Protein AF-A0A2U1RFD8-F1 (afdb_monomer_lite)

Foldseek 3Di:
DDDDDDDDDDDDDDDDDDDDDDDDDDDDDDDDDDDDDDDDDDDDDDDDDDDDDDDDDDDDDDDDDDDDDDDPPPPDPDPQDKDFDDDFDDVVVFWDDQQPPFDDADPLQWGADPNWIWHAAPPGIIFTWDQDPPLRFIFGDDPPDPDTTFTWDADPVVSGIDGDGIFGFADLVLLCVLPVPDDPVQSVLLRLVCRGNVSSNVLSVLLSVQLVLLDPVNQDDDDDPDPVVSVVSVVVSVVLSVQLNQLSSQHDDPVQFDDDPNHTQAGEDEDELSSDPQPSCQPAASARHAAYEYEYQDDHDLVSVCRNDVNHQYYAYDDDQQQPDQPQDQDPVRDGDGDRPRRAHECEPVNQVVQLCNCNHAYYARERHEYALDHANLSVQNHAEDHHEQYDHHQAPLRRDVNHDAQGNHAYDHHDQQCNNQDHHACLNPQNHAYDHHANNQHQDDHHNFQPLPEAHNHQEAAHHNYQPLADRACNRDQNHQEYHCANNQHQADHHNAACVVNPHAAHHAQYAHQADDPRHQDEPRYHHHNYNHDDPVRVVNQVVRCVVHVDRD

Radius of gyration: 33.72 Å; chains: 1; bounding box: 86×101×94 Å

pLDDT: mean 77.91, std 22.85, range [23.39, 98.69]

Secondary structure (DSSP, 8-state):
-----PPPP------------------------------------------------------------PPP---------PEEPP--S-GGGGEE--TTTSPPP-TTSEEEETTEEEEE-GGG-EEEEEE-TTT--EEE--TT-SS---EEEE-TTT--EEE--EEPBP-HHHHHHH-TT--HHHHHHHHHH--BHHHHHHHHHHHHHHHGGGSGGGPPPP--S-TTHHHHHHHHHHHHHHHHHHHHTT---GGGEEEETTEEEEEEEEEEGGG--TTT-TT---TTEEEEEEES-----HHHHHHH-TT--EEEE-----EEEEEEEE-TT--EEEEEEE---B--HHHHHHHHT-TT--EEE-TT-B--S----TT-TT--EEE--S-BS-S-SGGGGTTS-SS----EEE-TT-TT--SPPP-TT-TT--EEE-TTS---SPPTTTT-TTS----SEEE--SS--SSPPP-TT-TT--EEE-TTS--SSPPTT--SSSSSSEEE-TTS------TTPPP-TTEE-TT-----HHHHHHHHHHHHHHSS--

Structure (mmCIF, N/CA/C/O backbone):
data_AF-A0A2U1RFD8-F1
#
_entry.id   AF-A0A2U1RFD8-F1
#
loop_
_atom_site.group_PDB
_atom_site.id
_atom_site.type_symbol
_atom_site.label_atom_id
_atom_site.label_alt_id
_atom_site.label_comp_id
_atom_site.label_asym_id
_atom_site.label_entity_id
_atom_site.label_seq_id
_atom_site.pdbx_PDB_ins_code
_atom_site.Cartn_x
_atom_site.Cartn_y
_atom_site.Cartn_z
_atom_site.occupancy
_atom_site.B_iso_or_equiv
_atom_site.auth_seq_id
_atom_site.auth_comp_id
_atom_site.auth_asym_id
_atom_site.auth_atom_id
_atom_site.pdbx_PDB_model_num
ATOM 1 N N . MET A 1 1 ? 19.674 -46.406 9.690 1.00 34.09 1 MET A N 1
ATOM 2 C CA . MET A 1 1 ? 19.181 -47.789 9.852 1.00 34.09 1 MET A CA 1
ATOM 3 C C . MET A 1 1 ? 17.771 -47.757 10.425 1.00 34.09 1 MET A C 1
ATOM 5 O O . MET A 1 1 ? 17.594 -47.101 11.438 1.00 34.09 1 MET A O 1
ATOM 9 N N . ASN A 1 2 ? 16.863 -48.488 9.765 1.00 36.38 2 ASN A N 1
ATOM 10 C CA . ASN A 1 2 ? 15.566 -49.044 10.196 1.00 36.38 2 ASN A CA 1
ATOM 11 C C . ASN A 1 2 ? 14.467 -48.114 10.740 1.00 36.38 2 ASN A C 1
ATOM 13 O O . ASN A 1 2 ? 14.717 -47.275 11.586 1.00 36.38 2 ASN A O 1
ATOM 17 N N . ASN A 1 3 ? 13.181 -48.329 10.468 1.00 32.09 3 ASN A N 1
ATOM 18 C CA . ASN A 1 3 ? 12.421 -48.888 9.344 1.00 32.09 3 ASN A CA 1
ATOM 19 C C . ASN A 1 3 ? 10.947 -48.552 9.685 1.00 32.09 3 ASN A C 1
ATOM 21 O O . ASN A 1 3 ? 10.564 -48.603 10.852 1.00 32.09 3 ASN A O 1
ATOM 25 N N . MET A 1 4 ? 10.158 -48.198 8.671 1.00 32.62 4 MET A N 1
ATOM 26 C CA . MET A 1 4 ? 8.693 -47.981 8.661 1.00 32.62 4 MET A CA 1
ATOM 27 C C . MET A 1 4 ? 7.882 -49.228 9.148 1.00 32.62 4 MET A C 1
ATOM 29 O O . MET A 1 4 ? 8.540 -50.232 9.426 1.00 32.62 4 MET A O 1
ATOM 33 N N . PRO A 1 5 ? 6.512 -49.296 9.166 1.00 43.62 5 PRO A N 1
ATOM 34 C CA . PRO A 1 5 ? 5.503 -48.397 8.554 1.00 43.62 5 PRO A CA 1
ATOM 35 C C . PRO A 1 5 ? 4.173 -48.146 9.314 1.00 43.62 5 PRO A C 1
ATOM 37 O O . PRO A 1 5 ? 3.736 -48.910 10.170 1.00 43.62 5 PRO A O 1
ATOM 40 N N . VAL A 1 6 ? 3.454 -47.106 8.871 1.00 37.72 6 VAL A N 1
ATOM 41 C CA . VAL A 1 6 ? 2.021 -46.873 9.136 1.00 37.72 6 VAL A CA 1
ATOM 42 C C . VAL A 1 6 ? 1.210 -47.234 7.879 1.00 37.72 6 VAL A C 1
ATOM 44 O O . VAL A 1 6 ? 1.602 -46.901 6.762 1.00 37.72 6 VAL A O 1
ATOM 47 N N . LYS A 1 7 ? 0.102 -47.958 8.085 1.00 33.38 7 LYS A N 1
ATOM 48 C CA . LYS A 1 7 ? -0.865 -48.465 7.087 1.00 33.38 7 LYS A CA 1
ATOM 49 C C . LYS A 1 7 ? -1.679 -47.349 6.388 1.00 33.38 7 LYS A C 1
ATOM 51 O O . LYS A 1 7 ? -1.914 -46.314 7.007 1.00 33.38 7 LYS A O 1
ATOM 56 N N . PRO A 1 8 ? -2.197 -47.588 5.162 1.00 37.06 8 PRO A N 1
ATOM 57 C CA . PRO A 1 8 ? -3.012 -46.636 4.398 1.00 37.06 8 PRO A CA 1
ATOM 58 C C . PRO A 1 8 ? -4.529 -46.856 4.592 1.00 37.06 8 PRO A C 1
ATOM 60 O O . PRO A 1 8 ? -4.930 -47.954 4.989 1.00 37.06 8 PRO A O 1
ATOM 63 N N . PRO A 1 9 ? -5.391 -45.889 4.219 1.00 38.62 9 PRO A N 1
ATOM 64 C CA . PRO A 1 9 ? -6.798 -46.158 3.960 1.00 38.62 9 PRO A CA 1
ATOM 65 C C . PRO A 1 9 ? -7.101 -46.329 2.457 1.00 38.62 9 PRO A C 1
ATOM 67 O O . PRO A 1 9 ? -6.714 -45.531 1.606 1.00 38.62 9 PRO A O 1
ATOM 70 N N . THR A 1 10 ? -7.831 -47.411 2.188 1.00 35.91 10 THR A N 1
ATOM 71 C CA . THR A 1 10 ? -8.805 -47.671 1.106 1.00 35.91 10 THR A CA 1
ATOM 72 C C . THR A 1 10 ? -9.584 -46.411 0.694 1.00 35.91 10 THR A C 1
ATOM 74 O O . THR A 1 10 ? -9.974 -45.642 1.562 1.00 35.91 10 THR A O 1
ATOM 77 N N . GLY A 1 11 ? -9.858 -46.095 -0.573 1.00 29.30 11 GLY A N 1
ATOM 78 C CA . GLY A 1 11 ? -10.377 -46.941 -1.649 1.00 29.30 11 GLY A CA 1
ATOM 79 C C . GLY A 1 11 ? -11.821 -46.503 -1.943 1.00 29.30 11 GLY A C 1
ATOM 80 O O . GLY A 1 11 ? -12.714 -46.799 -1.158 1.00 29.30 11 GLY A O 1
ATOM 81 N N . GLY A 1 12 ? -12.040 -45.777 -3.043 1.00 27.02 12 GLY A N 1
ATOM 82 C CA . GLY A 1 12 ? -13.360 -45.308 -3.474 1.00 27.02 12 GLY A CA 1
ATOM 83 C C . GLY A 1 12 ? -13.302 -44.715 -4.879 1.00 27.02 12 GLY A C 1
ATOM 84 O O . GLY A 1 12 ? -13.056 -43.528 -5.052 1.00 27.02 12 GLY A O 1
ATOM 85 N N . SER A 1 13 ? -13.473 -45.572 -5.880 1.00 29.84 13 SER A N 1
ATOM 86 C CA . SER A 1 13 ? -13.484 -45.260 -7.307 1.00 29.84 13 SER A CA 1
ATOM 87 C C . SER A 1 13 ? -14.909 -45.336 -7.858 1.00 29.84 13 SER A C 1
ATOM 89 O O . SER A 1 13 ? -15.615 -46.307 -7.616 1.00 29.84 13 SER A O 1
ATOM 91 N N . THR A 1 14 ? -15.307 -44.348 -8.660 1.00 31.38 14 THR A N 1
ATOM 92 C CA . THR A 1 14 ? -16.290 -44.493 -9.751 1.00 31.38 14 THR A CA 1
ATOM 93 C C . THR A 1 14 ? -15.993 -43.438 -10.829 1.00 31.38 14 THR A C 1
ATOM 95 O O . THR A 1 14 ? -15.856 -42.264 -10.490 1.00 31.38 14 THR A O 1
ATOM 98 N N . PRO A 1 15 ? -15.857 -43.824 -12.114 1.00 33.81 15 PRO A N 1
ATOM 99 C CA . PRO A 1 15 ? -15.645 -42.905 -13.227 1.00 33.81 15 PRO A CA 1
ATOM 100 C C . PRO A 1 15 ? -16.886 -42.805 -14.124 1.00 33.81 15 PRO A C 1
ATOM 102 O O . PRO A 1 15 ? -17.490 -43.815 -14.475 1.00 33.81 15 PRO A O 1
ATOM 105 N N . VAL A 1 16 ? -17.218 -41.598 -14.572 1.00 28.89 16 VAL A N 1
ATOM 106 C CA . VAL A 1 16 ? -18.108 -41.330 -15.715 1.00 28.89 16 VAL A CA 1
ATOM 107 C C . VAL A 1 16 ? -17.658 -39.980 -16.292 1.00 28.89 16 VAL A C 1
ATOM 109 O O . VAL A 1 16 ? -17.347 -39.090 -15.510 1.00 28.89 16 VAL A O 1
ATOM 112 N N . LYS A 1 17 ? -17.613 -39.658 -17.584 1.00 26.44 17 LYS A N 1
ATOM 113 C CA . LYS A 1 17 ? -17.501 -40.330 -18.892 1.00 26.44 17 LYS A CA 1
ATOM 114 C C . LYS A 1 17 ? -17.525 -39.132 -19.857 1.00 26.44 17 LYS A C 1
ATOM 116 O O . LYS A 1 17 ? -18.403 -38.283 -19.745 1.00 26.44 17 LYS A O 1
ATOM 121 N N . VAL A 1 18 ? -16.511 -39.004 -20.703 1.00 28.02 18 VAL A N 1
ATOM 122 C CA . VAL A 1 18 ? -16.388 -37.928 -21.696 1.00 28.02 18 VAL A CA 1
ATOM 123 C C . VAL A 1 18 ? -17.274 -38.281 -22.884 1.00 28.02 18 VAL A C 1
ATOM 125 O O . VAL A 1 18 ? -17.149 -39.396 -23.381 1.00 28.02 18 VAL A O 1
ATOM 128 N N . ASP A 1 19 ? -18.091 -37.343 -23.361 1.00 25.30 19 ASP A N 1
ATOM 129 C CA . ASP A 1 19 ? -18.695 -37.419 -24.693 1.00 25.30 19 ASP A CA 1
ATOM 130 C C . ASP A 1 19 ? -18.274 -36.203 -25.526 1.00 25.30 19 ASP A C 1
ATOM 132 O O . ASP A 1 19 ? -18.330 -35.051 -25.092 1.00 25.30 19 ASP A O 1
ATOM 136 N N . ALA A 1 20 ? -17.792 -36.515 -26.725 1.00 26.05 20 ALA A N 1
ATOM 137 C CA . ALA A 1 20 ? -17.378 -35.604 -27.776 1.00 26.05 20 ALA A CA 1
ATOM 138 C C . ALA A 1 20 ? -18.435 -35.574 -28.893 1.00 26.05 20 ALA A C 1
ATOM 140 O O . ALA A 1 20 ? -19.235 -36.500 -29.020 1.00 26.05 20 ALA A O 1
ATOM 141 N N . SER A 1 21 ? -18.312 -34.570 -29.773 1.00 27.41 21 SER A N 1
ATOM 142 C CA . SER A 1 21 ? -19.060 -34.341 -31.027 1.00 27.41 21 SER A CA 1
ATOM 143 C C . SER A 1 21 ? -20.473 -33.759 -30.827 1.00 27.41 21 SER A C 1
ATOM 145 O O . SER A 1 21 ? -21.242 -34.225 -30.004 1.00 27.41 21 SER A O 1
ATOM 147 N N . THR A 1 22 ? -20.894 -32.687 -31.497 1.00 28.11 22 THR A N 1
ATOM 148 C CA . THR A 1 22 ? -20.856 -32.437 -32.946 1.00 28.11 22 THR A CA 1
ATOM 149 C C . THR A 1 22 ? -21.140 -30.950 -33.244 1.00 28.11 22 THR A C 1
ATOM 151 O O . THR A 1 22 ? -21.953 -30.321 -32.573 1.00 28.11 22 THR A O 1
ATOM 154 N N . SER A 1 23 ? -20.502 -30.383 -34.276 1.00 27.88 23 SER A N 1
ATOM 155 C CA . SER A 1 23 ? -21.023 -29.205 -35.001 1.00 27.88 23 SER A CA 1
ATOM 156 C C . SER A 1 23 ? -22.241 -29.603 -35.849 1.00 27.88 23 SER A C 1
ATOM 158 O O . SER A 1 23 ? -22.340 -30.776 -36.219 1.00 27.88 23 SER A O 1
ATOM 160 N N . PRO A 1 24 ? -23.116 -28.653 -36.241 1.00 37.69 24 PRO A N 1
ATOM 161 C CA . PRO A 1 24 ? -23.070 -28.234 -37.648 1.00 37.69 24 PRO A CA 1
ATOM 162 C C . PRO A 1 24 ? -23.517 -26.781 -37.966 1.00 37.69 24 PRO A C 1
ATOM 164 O O . PRO A 1 24 ? -24.311 -26.158 -37.271 1.00 37.69 24 PRO A O 1
ATOM 167 N N . THR A 1 25 ? -23.038 -26.328 -39.133 1.00 28.83 25 THR A N 1
ATOM 168 C CA . THR A 1 25 ? -23.707 -25.490 -40.162 1.00 28.83 25 THR A CA 1
ATOM 169 C C . THR A 1 25 ? -24.024 -23.995 -39.955 1.00 28.83 25 THR A C 1
ATOM 171 O O . THR A 1 25 ? -24.978 -23.588 -39.304 1.00 28.83 25 THR A O 1
ATOM 174 N N . ARG A 1 26 ? -23.252 -23.216 -40.729 1.00 26.97 26 ARG A N 1
ATOM 175 C CA . ARG A 1 26 ? -23.521 -21.967 -41.475 1.00 26.97 26 ARG A CA 1
ATOM 176 C C . ARG A 1 26 ? -24.929 -21.871 -42.109 1.00 26.97 26 ARG A C 1
ATOM 178 O O . ARG A 1 26 ? -25.471 -22.892 -42.526 1.00 26.97 26 ARG A O 1
ATOM 185 N N . PRO A 1 27 ? -25.411 -20.641 -42.373 1.00 31.31 27 PRO A N 1
ATOM 186 C CA . PRO A 1 27 ? -25.766 -20.277 -43.750 1.00 31.31 27 PRO A CA 1
ATOM 187 C C . PRO A 1 27 ? -25.121 -18.960 -44.218 1.00 31.31 27 PRO A C 1
ATOM 189 O O . PRO A 1 27 ? -24.617 -18.156 -43.436 1.00 31.31 27 PRO A O 1
ATOM 192 N N . ALA A 1 28 ? -25.060 -18.825 -45.540 1.00 28.58 28 ALA A N 1
ATOM 193 C CA . ALA A 1 28 ? -24.420 -17.765 -46.301 1.00 28.58 28 ALA A CA 1
ATOM 194 C C . ALA A 1 28 ? -25.429 -16.701 -46.785 1.00 28.58 28 ALA A C 1
ATOM 196 O O . ALA A 1 28 ? -26.605 -17.003 -46.937 1.00 28.58 28 ALA A O 1
ATOM 197 N N . GLU A 1 29 ? -24.888 -15.509 -47.069 1.00 28.91 29 GLU A N 1
ATOM 198 C CA . GLU A 1 29 ? -25.257 -14.546 -48.129 1.00 28.91 29 GLU A CA 1
ATOM 199 C C . GLU A 1 29 ? -26.674 -13.950 -48.208 1.00 28.91 29 GLU A C 1
ATOM 201 O O . GLU A 1 29 ? -27.616 -14.628 -48.589 1.00 28.91 29 GLU A O 1
ATOM 206 N N . VAL A 1 30 ? -26.754 -12.615 -48.065 1.00 29.47 30 VAL A N 1
ATOM 207 C CA . VAL A 1 30 ? -27.381 -11.699 -49.048 1.00 29.47 30 VAL A CA 1
ATOM 208 C C . VAL A 1 30 ? -26.604 -10.371 -49.031 1.00 29.47 30 VAL A C 1
ATOM 210 O O . VAL A 1 30 ? -26.301 -9.844 -47.961 1.00 29.47 30 VAL A O 1
ATOM 213 N N . GLY A 1 31 ? -26.242 -9.849 -50.208 1.00 26.64 31 GLY A N 1
ATOM 214 C CA . GLY A 1 31 ? -25.469 -8.617 -50.380 1.00 26.64 31 GLY A CA 1
ATOM 215 C C . GLY A 1 31 ? -26.271 -7.381 -50.816 1.00 26.64 31 GLY A C 1
ATOM 216 O O . GLY A 1 31 ? -27.280 -7.508 -51.501 1.00 26.64 31 GLY A O 1
ATOM 217 N N . THR A 1 32 ? -25.672 -6.209 -50.530 1.00 28.34 32 THR A N 1
ATOM 218 C CA . THR A 1 32 ? -25.690 -4.907 -51.267 1.00 28.34 32 THR A CA 1
ATOM 219 C C . THR A 1 32 ? -27.012 -4.124 -51.448 1.00 28.34 32 THR A C 1
ATOM 221 O O . THR A 1 32 ? -28.070 -4.739 -51.425 1.00 28.34 32 THR A O 1
ATOM 224 N N . PRO A 1 33 ? -26.999 -2.793 -51.753 1.00 40.53 33 PRO A N 1
ATOM 225 C CA . PRO A 1 33 ? -25.905 -1.795 -51.786 1.00 40.53 33 PRO A CA 1
ATOM 226 C C . PRO A 1 33 ? -26.215 -0.427 -51.094 1.00 40.53 33 PRO A C 1
ATOM 228 O O . PRO A 1 33 ? -27.305 -0.171 -50.596 1.00 40.53 33 PRO A O 1
ATOM 231 N N . LEU A 1 34 ? -25.200 0.451 -51.123 1.00 31.66 34 LEU A N 1
ATOM 232 C CA . LEU A 1 34 ? -25.168 1.906 -50.852 1.00 31.66 34 LEU A CA 1
ATOM 233 C C . LEU A 1 34 ? -26.249 2.739 -51.590 1.00 31.66 34 LEU A C 1
ATOM 235 O O . LEU A 1 34 ? -26.800 2.296 -52.596 1.00 31.66 34 LEU A O 1
ATOM 239 N N . PRO A 1 35 ? -26.451 4.004 -51.173 1.00 34.41 35 PRO A N 1
ATOM 240 C CA . PRO A 1 35 ? -25.859 5.148 -51.896 1.00 34.41 35 PRO A CA 1
ATOM 241 C C . PRO A 1 35 ? -25.077 6.053 -50.913 1.00 34.41 35 PRO A C 1
ATOM 243 O O . PRO A 1 35 ? -25.370 6.070 -49.727 1.00 34.41 35 PRO A O 1
ATOM 246 N N . GLY A 1 36 ? -24.017 6.785 -51.257 1.00 27.62 36 GLY A N 1
ATOM 247 C CA . GLY A 1 36 ? -23.768 7.585 -52.456 1.00 27.62 36 GLY A CA 1
ATOM 248 C C . GLY A 1 36 ? -23.581 9.060 -52.016 1.00 27.62 36 GLY A C 1
ATOM 249 O O . GLY A 1 36 ? -24.416 9.536 -51.255 1.00 27.62 36 GLY A O 1
ATOM 250 N N . PRO A 1 37 ? -22.501 9.773 -52.404 1.00 51.19 37 PRO A N 1
ATOM 251 C CA . PRO A 1 37 ? -21.976 10.947 -51.689 1.00 51.19 37 PRO A CA 1
ATOM 252 C C . PRO A 1 37 ? -22.284 12.301 -52.360 1.00 51.19 37 PRO A C 1
ATOM 254 O O . PRO A 1 37 ? -22.566 12.367 -53.553 1.00 51.19 37 PRO A O 1
ATOM 257 N N . SER A 1 38 ? -22.103 13.400 -51.621 1.00 30.81 38 SER A N 1
ATOM 258 C CA . SER A 1 38 ? -22.003 14.775 -52.150 1.00 30.81 38 SER A CA 1
ATOM 259 C C . SER A 1 38 ? -21.522 15.703 -51.025 1.00 30.81 38 SER A C 1
ATOM 261 O O . SER A 1 38 ? -22.053 15.620 -49.929 1.00 30.81 38 SER A O 1
ATOM 263 N N . GLY A 1 39 ? -20.547 16.600 -51.160 1.00 28.27 39 GLY A N 1
ATOM 264 C CA . GLY A 1 39 ? -19.721 17.010 -52.285 1.00 28.27 39 GLY A CA 1
ATOM 265 C C . GLY A 1 39 ? -18.664 18.012 -51.788 1.00 28.27 39 GLY A C 1
ATOM 266 O O . GLY A 1 39 ? -18.869 18.722 -50.808 1.00 28.27 39 GLY A O 1
ATOM 267 N N . ARG A 1 40 ? -17.519 18.020 -52.475 1.00 27.50 40 ARG A N 1
ATOM 268 C CA . ARG A 1 40 ? -16.406 18.979 -52.368 1.00 27.50 40 ARG A CA 1
ATOM 269 C C . ARG A 1 40 ? -16.838 20.436 -52.600 1.00 27.50 40 ARG A C 1
ATOM 271 O O . ARG A 1 40 ?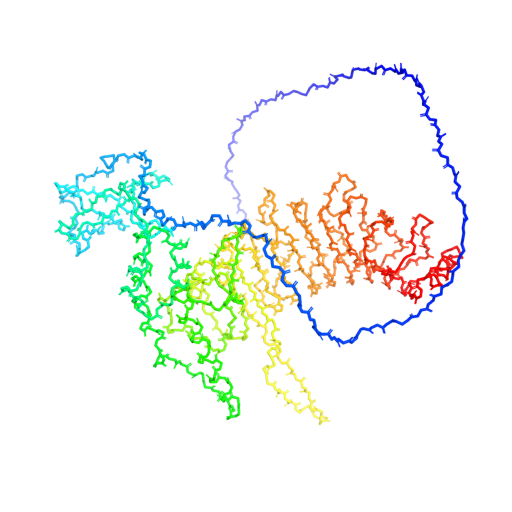 -17.669 20.670 -53.476 1.00 27.50 40 ARG A O 1
ATOM 278 N N . ARG A 1 41 ? -16.119 21.383 -51.978 1.00 27.72 41 ARG A N 1
ATOM 279 C CA . ARG A 1 41 ? -15.282 22.444 -52.611 1.00 27.72 41 ARG A CA 1
ATOM 280 C C . ARG A 1 41 ? -14.652 23.293 -51.483 1.00 27.72 41 ARG A C 1
ATOM 282 O O . ARG A 1 41 ? -15.401 23.823 -50.678 1.00 27.72 41 ARG A O 1
ATOM 289 N N . ASP A 1 42 ? -13.359 23.235 -51.168 1.00 26.33 42 ASP A N 1
ATOM 290 C CA . ASP A 1 42 ? -12.127 23.679 -51.858 1.00 26.33 42 ASP A CA 1
ATOM 291 C C . ASP A 1 42 ? -11.886 25.209 -51.937 1.00 26.33 42 ASP A C 1
ATOM 293 O O . ASP A 1 42 ? -12.696 25.940 -52.501 1.00 26.33 42 ASP A O 1
ATOM 297 N N . PHE A 1 43 ? -10.686 25.583 -51.447 1.00 28.55 43 PHE A N 1
ATOM 298 C CA . PHE A 1 43 ? -9.868 26.812 -51.586 1.00 28.55 43 PHE A CA 1
ATOM 299 C C . PHE A 1 43 ? -10.367 28.132 -50.953 1.00 28.55 43 PHE A C 1
ATOM 301 O O . PHE A 1 43 ? -11.504 28.531 -51.134 1.00 28.55 43 PHE A O 1
ATOM 308 N N . GLY A 1 44 ? -9.549 28.928 -50.254 1.00 25.03 44 GLY A N 1
ATOM 309 C CA . GLY A 1 44 ? -8.125 28.833 -49.934 1.00 25.03 44 GLY A CA 1
ATOM 310 C C . GLY A 1 44 ? -7.594 30.132 -49.295 1.00 25.03 44 GLY A C 1
ATOM 311 O O . GLY A 1 44 ? -8.204 31.187 -49.431 1.00 25.03 44 GLY A O 1
ATOM 312 N N . SER A 1 45 ? -6.410 30.006 -48.683 1.00 28.28 45 SER A N 1
ATOM 313 C CA . SER A 1 45 ? -5.324 31.006 -48.633 1.00 28.28 45 SER A CA 1
ATOM 314 C C . SER A 1 45 ? -5.422 32.214 -47.684 1.00 28.28 45 SER A C 1
ATOM 316 O O . SER A 1 45 ? -6.232 33.108 -47.889 1.00 28.28 45 SER A O 1
ATOM 318 N N . GLY A 1 46 ? -4.423 32.343 -46.793 1.00 25.89 46 GLY A N 1
ATOM 319 C CA . GLY A 1 46 ? -3.818 33.655 -46.506 1.00 25.89 46 GLY A CA 1
ATOM 320 C C . GLY A 1 46 ? -3.482 34.001 -45.050 1.00 25.89 46 GLY A C 1
ATOM 321 O O . GLY A 1 46 ? -4.251 34.693 -44.407 1.00 25.89 46 GLY A O 1
ATOM 322 N N . LEU A 1 47 ? -2.295 33.574 -44.597 1.00 26.53 47 LEU A N 1
ATOM 323 C CA . LEU A 1 47 ? -1.274 34.366 -43.872 1.00 26.53 47 LEU A CA 1
ATOM 324 C C . LEU A 1 47 ? -1.707 35.343 -42.747 1.00 26.53 47 LEU A C 1
ATOM 326 O O . LEU A 1 47 ? -2.199 36.429 -43.024 1.00 26.53 47 LEU A O 1
ATOM 330 N N . SER A 1 48 ? -1.315 35.067 -41.496 1.00 26.25 48 SER A N 1
ATOM 331 C CA . SER A 1 48 ? -0.130 35.675 -40.841 1.00 26.25 48 SER A CA 1
ATOM 332 C C . SER A 1 48 ? -0.226 35.667 -39.308 1.00 26.25 48 SER A C 1
ATOM 334 O O . SER A 1 48 ? -1.270 35.935 -38.722 1.00 26.25 48 SER A O 1
ATOM 336 N N . LEU A 1 49 ? 0.928 35.375 -38.705 1.00 26.52 49 LEU A N 1
ATOM 337 C CA . LEU A 1 49 ? 1.354 35.599 -37.321 1.00 26.52 49 LEU A CA 1
ATOM 338 C C . LEU A 1 49 ? 1.204 37.080 -36.912 1.00 26.52 49 LEU A C 1
ATOM 340 O O . LEU A 1 49 ? 1.560 37.941 -37.715 1.00 26.52 49 LEU A O 1
ATOM 344 N N . ASP A 1 50 ? 0.710 37.368 -35.702 1.00 27.73 50 ASP A N 1
ATOM 345 C CA . ASP A 1 50 ? 1.512 37.869 -34.562 1.00 27.73 50 ASP A CA 1
ATOM 346 C C . ASP A 1 50 ? 0.656 38.461 -33.414 1.00 27.73 50 ASP A C 1
ATOM 348 O O . ASP A 1 50 ? -0.462 38.934 -33.601 1.00 27.73 50 ASP A O 1
ATOM 352 N N . ASP A 1 51 ? 1.256 38.417 -32.220 1.00 27.95 51 ASP A N 1
ATOM 353 C CA . ASP A 1 51 ? 1.013 39.238 -31.022 1.00 27.95 51 ASP A CA 1
ATOM 354 C C . ASP A 1 51 ? -0.096 38.897 -30.005 1.00 27.95 51 ASP A C 1
ATOM 356 O O . ASP A 1 51 ? -1.159 39.497 -29.871 1.00 27.95 51 ASP A O 1
ATOM 360 N N . LEU A 1 52 ? 0.272 37.928 -29.162 1.00 27.16 52 LEU A N 1
ATOM 361 C CA . LEU A 1 52 ? 0.523 38.081 -27.718 1.00 27.16 52 LEU A CA 1
ATOM 362 C C . LEU A 1 52 ? 0.005 39.345 -26.975 1.00 27.16 52 LEU A C 1
ATOM 364 O O . LEU A 1 52 ? 0.651 40.385 -26.920 1.00 27.16 52 LEU A O 1
ATOM 368 N N . ARG A 1 53 ? -0.984 39.051 -26.120 1.00 28.67 53 ARG A N 1
ATOM 369 C CA . ARG A 1 53 ? -1.194 39.489 -24.717 1.00 28.67 53 ARG A CA 1
ATOM 370 C C . ARG A 1 53 ? -1.922 40.819 -24.417 1.00 28.67 53 ARG A C 1
ATOM 372 O O . ARG A 1 53 ? -1.611 41.859 -24.982 1.00 28.67 53 ARG A O 1
ATOM 379 N N . PRO A 1 54 ? -2.837 40.800 -23.417 1.00 28.41 54 PRO A N 1
ATOM 380 C CA . PRO A 1 54 ? -3.718 41.914 -23.081 1.00 28.41 54 PRO A CA 1
ATOM 381 C C . PRO A 1 54 ? -3.187 42.776 -21.923 1.00 28.41 54 PRO A C 1
ATOM 383 O O . PRO A 1 54 ? -2.471 42.298 -21.038 1.00 28.41 54 PRO A O 1
ATOM 386 N N . ARG A 1 55 ? -3.641 44.032 -21.866 1.00 23.39 55 ARG A N 1
ATOM 387 C CA . ARG A 1 55 ? -3.657 44.855 -20.647 1.00 23.39 55 ARG A CA 1
ATOM 388 C C . ARG A 1 55 ? -4.947 45.694 -20.553 1.00 23.39 55 ARG A C 1
ATOM 390 O O . ARG A 1 55 ? -5.632 45.849 -21.558 1.00 23.39 55 ARG A O 1
ATOM 397 N N . PRO A 1 56 ? -5.318 46.128 -19.334 1.00 33.56 56 PRO A N 1
ATOM 398 C CA . PRO A 1 56 ? -6.691 46.105 -18.829 1.00 33.56 56 PRO A CA 1
ATOM 399 C C . PRO A 1 56 ? -7.352 47.489 -18.787 1.00 33.56 56 PRO A C 1
ATOM 401 O O . PRO A 1 56 ? -6.674 48.509 -18.862 1.00 33.56 56 PRO A O 1
ATOM 404 N N . GLY A 1 57 ? -8.667 47.517 -18.556 1.00 23.44 57 GLY A N 1
ATOM 405 C CA . GLY A 1 57 ? -9.377 48.745 -18.203 1.00 23.44 57 GLY A CA 1
ATOM 406 C C . GLY A 1 57 ? -10.888 48.567 -18.069 1.00 23.44 57 GLY A C 1
ATOM 407 O O . GLY A 1 57 ? -11.601 48.524 -19.063 1.00 23.44 57 GLY A O 1
ATOM 408 N N . SER A 1 58 ? -11.352 48.492 -16.821 1.00 24.89 58 SER A N 1
ATOM 409 C CA . SER A 1 58 ? -12.673 48.943 -16.341 1.00 24.89 58 SER A CA 1
ATOM 410 C C . SER A 1 58 ? -12.972 50.376 -16.823 1.00 24.89 58 SER A C 1
ATOM 412 O O . SER A 1 58 ? -12.029 51.124 -17.045 1.00 24.89 58 SER A O 1
ATOM 414 N N . SER A 1 59 ? -14.176 50.932 -16.927 1.00 27.17 59 SER A N 1
ATOM 415 C CA . SER A 1 59 ? -15.553 50.615 -16.532 1.00 27.17 59 SER A CA 1
ATOM 416 C C . SER A 1 59 ? -16.451 51.643 -17.239 1.00 27.17 59 SER A C 1
ATOM 418 O O . SER A 1 59 ? -16.024 52.791 -17.354 1.00 27.17 59 SER A O 1
ATOM 420 N N . SER A 1 60 ? -17.712 51.327 -17.519 1.00 26.77 60 SER A N 1
ATOM 421 C CA . SER A 1 60 ? -18.831 52.206 -17.134 1.00 26.77 60 SER A CA 1
ATOM 422 C C . SER A 1 60 ? -20.166 51.494 -17.334 1.00 26.77 60 SER A C 1
ATOM 424 O O . SER A 1 60 ? -20.381 50.772 -18.302 1.00 26.77 60 SER A O 1
ATOM 426 N N . ALA A 1 61 ? -21.018 51.664 -16.331 1.00 29.42 61 ALA A N 1
ATOM 427 C CA . ALA A 1 61 ? -22.332 51.073 -16.162 1.00 29.42 61 ALA A CA 1
ATOM 428 C C . ALA A 1 61 ? -23.418 51.830 -16.936 1.00 29.42 61 ALA A C 1
ATOM 430 O O . ALA A 1 61 ? -23.295 53.045 -17.066 1.00 29.42 61 ALA A O 1
ATOM 431 N N . VAL A 1 62 ? -24.498 51.127 -17.307 1.00 27.91 62 VAL A N 1
ATOM 432 C CA . VAL A 1 62 ? -25.894 51.605 -17.225 1.00 27.91 62 VAL A CA 1
ATOM 433 C C . VAL A 1 62 ? -26.816 50.389 -16.995 1.00 27.91 62 VAL A C 1
ATOM 435 O O . VAL A 1 62 ? -26.807 49.468 -17.807 1.00 27.91 62 VAL A O 1
ATOM 438 N N . ASP A 1 63 ? -27.487 50.396 -15.834 1.00 24.95 63 ASP A N 1
ATOM 439 C CA . ASP A 1 63 ? -28.854 49.967 -15.439 1.00 24.95 63 ASP A CA 1
ATOM 440 C C . ASP A 1 63 ? -29.685 49.033 -16.342 1.00 24.95 63 ASP A C 1
ATOM 442 O O . ASP A 1 63 ? -29.600 49.079 -17.561 1.00 24.95 63 ASP A O 1
ATOM 446 N N . ALA A 1 64 ? -30.680 48.273 -15.881 1.00 27.14 64 ALA A N 1
ATOM 447 C CA . ALA A 1 64 ? -31.198 47.757 -14.607 1.00 27.14 64 ALA A CA 1
ATOM 448 C C . ALA A 1 64 ? -32.480 46.975 -15.011 1.00 27.14 64 ALA A C 1
ATOM 450 O O . ALA A 1 64 ? -33.026 47.201 -16.089 1.00 27.14 64 ALA A O 1
ATOM 451 N N . ASP A 1 65 ? -32.969 46.089 -14.143 1.00 27.41 65 ASP A N 1
ATOM 452 C CA . ASP A 1 65 ? -34.280 45.413 -14.212 1.00 27.41 65 ASP A CA 1
ATOM 453 C C . ASP A 1 65 ? -34.510 44.298 -15.249 1.00 27.41 65 ASP A C 1
ATOM 455 O O . ASP A 1 65 ? -35.170 44.469 -16.269 1.00 27.41 65 ASP A O 1
ATOM 459 N N . ALA A 1 66 ? -34.089 43.084 -14.869 1.00 30.05 66 ALA A N 1
ATOM 460 C CA . ALA A 1 66 ? -34.878 41.853 -15.034 1.00 30.05 66 ALA A CA 1
ATOM 461 C C . ALA A 1 66 ? -34.242 40.701 -14.229 1.00 30.05 66 ALA A C 1
ATOM 463 O O . ALA A 1 66 ? -33.640 39.789 -14.792 1.00 30.05 66 ALA A O 1
ATOM 464 N N . ALA A 1 67 ? -34.351 40.728 -12.897 1.00 29.19 67 ALA A N 1
ATOM 465 C CA . ALA A 1 67 ? -33.986 39.585 -12.058 1.00 29.19 67 ALA A CA 1
ATOM 466 C C . ALA A 1 67 ? -35.255 38.945 -11.483 1.00 29.19 67 ALA A C 1
ATOM 468 O O . ALA A 1 67 ? -35.837 39.429 -10.513 1.00 29.19 67 ALA A O 1
ATOM 469 N N . GLY A 1 68 ? -35.680 37.846 -12.109 1.00 29.89 68 GLY A N 1
ATOM 470 C CA . GLY A 1 68 ? -36.644 36.924 -11.525 1.00 29.89 68 GLY A CA 1
ATOM 471 C C . GLY A 1 68 ? -36.095 36.382 -10.208 1.00 29.89 68 GLY A C 1
ATOM 472 O O . GLY A 1 68 ? -34.977 35.873 -10.144 1.00 29.89 68 GLY A O 1
ATOM 473 N N . THR A 1 69 ? -36.880 36.534 -9.150 1.00 30.28 69 THR A N 1
ATOM 474 C CA . THR A 1 69 ? -36.579 36.056 -7.804 1.00 30.28 69 THR A CA 1
ATOM 475 C C . THR A 1 69 ? -36.479 34.531 -7.838 1.00 30.28 69 THR A C 1
ATOM 477 O O . THR A 1 69 ? -37.479 33.836 -8.014 1.00 30.28 69 THR A O 1
ATOM 480 N N . THR A 1 70 ? -35.274 33.986 -7.693 1.00 31.14 70 THR A N 1
ATOM 481 C CA . THR A 1 70 ? -35.094 32.575 -7.350 1.00 31.14 70 THR A CA 1
ATOM 482 C C . THR A 1 70 ? -35.666 32.353 -5.947 1.00 31.14 70 THR A C 1
ATOM 484 O O . THR A 1 70 ? -35.386 33.149 -5.046 1.00 31.14 70 THR A O 1
ATOM 487 N N . PRO A 1 71 ? -36.491 31.317 -5.718 1.00 30.11 71 PRO A N 1
ATOM 488 C CA . PRO A 1 71 ? -36.989 31.043 -4.381 1.00 30.11 71 PRO A CA 1
ATOM 489 C C . PRO A 1 71 ? -35.801 30.700 -3.483 1.00 30.11 71 PRO A C 1
ATOM 491 O O . PRO A 1 71 ? -34.979 29.843 -3.815 1.00 30.11 71 PRO A O 1
ATOM 494 N N . ALA A 1 72 ? -35.706 31.389 -2.347 1.00 27.38 72 ALA A N 1
ATOM 495 C CA . ALA A 1 72 ? -34.793 31.021 -1.284 1.00 27.38 72 ALA A CA 1
ATOM 496 C C . ALA A 1 72 ? -35.070 29.560 -0.905 1.00 27.38 72 ALA A C 1
ATOM 498 O O . ALA A 1 72 ? -36.164 29.226 -0.447 1.00 27.38 72 ALA A O 1
ATOM 499 N N . VAL A 1 73 ? -34.086 28.684 -1.117 1.00 30.05 73 VAL A N 1
ATOM 500 C CA . VAL A 1 73 ? -34.105 27.334 -0.556 1.00 30.05 73 VAL A CA 1
ATOM 501 C C . VAL A 1 73 ? -33.958 27.503 0.950 1.00 30.05 73 VAL A C 1
ATOM 503 O O . VAL A 1 73 ? -32.856 27.627 1.481 1.00 30.05 73 VAL A O 1
ATOM 506 N N . ILE A 1 74 ? -35.092 27.571 1.639 1.00 32.41 74 ILE A N 1
ATOM 507 C CA . ILE A 1 74 ? -35.146 27.411 3.083 1.00 32.41 74 ILE A CA 1
ATOM 508 C C . ILE A 1 74 ? -34.816 25.940 3.327 1.00 32.41 74 ILE A C 1
ATOM 510 O O . ILE A 1 74 ? -35.659 25.060 3.153 1.00 32.41 74 ILE A O 1
ATOM 514 N N . ILE A 1 75 ? -33.560 25.664 3.675 1.00 30.41 75 ILE A N 1
ATOM 515 C CA . ILE A 1 75 ? -33.170 24.364 4.211 1.00 30.41 75 ILE A CA 1
ATOM 516 C C . ILE A 1 75 ? -33.831 24.275 5.584 1.00 30.41 75 ILE A C 1
ATOM 518 O O . ILE A 1 75 ? -33.312 24.778 6.579 1.00 30.41 75 ILE A O 1
ATOM 522 N N . HIS A 1 76 ? -35.015 23.672 5.638 1.00 28.75 76 HIS A N 1
ATOM 523 C CA . HIS A 1 76 ? -35.516 23.150 6.895 1.00 28.75 76 HIS A CA 1
ATOM 524 C C . HIS A 1 76 ? -34.522 22.084 7.354 1.00 28.75 76 HIS A C 1
ATOM 526 O O . HIS A 1 76 ? -34.256 21.131 6.622 1.00 28.75 76 HIS A O 1
ATOM 532 N N . ALA A 1 77 ? -33.936 22.272 8.540 1.00 30.11 77 ALA A N 1
ATOM 533 C CA . ALA A 1 77 ? -33.202 21.209 9.207 1.00 30.11 77 ALA A CA 1
ATOM 534 C C . ALA A 1 77 ? -34.136 19.997 9.276 1.00 30.11 77 ALA A C 1
ATOM 536 O O . ALA A 1 77 ? -35.211 20.081 9.876 1.00 30.11 77 ALA A O 1
ATOM 537 N N . ALA A 1 78 ? -33.765 18.913 8.591 1.00 30.08 78 ALA A N 1
ATOM 538 C CA . ALA A 1 78 ? -34.493 17.661 8.691 1.00 30.08 78 ALA A CA 1
ATOM 539 C C . ALA A 1 78 ? -34.607 17.292 10.181 1.00 30.08 78 ALA A C 1
ATOM 541 O O . ALA A 1 78 ? -33.650 17.521 10.933 1.00 30.08 78 ALA A O 1
ATOM 542 N N . PRO A 1 79 ? -35.758 16.774 10.643 1.00 40.28 79 PRO A N 1
ATOM 543 C CA . PRO A 1 79 ? -35.844 16.262 11.998 1.00 40.28 79 PRO A CA 1
ATOM 544 C C . PRO A 1 79 ? -34.755 15.205 12.188 1.00 40.28 79 PRO A C 1
ATOM 546 O O . PRO A 1 79 ? -34.421 14.463 11.268 1.00 40.28 79 PRO A O 1
ATOM 549 N N . VAL A 1 80 ? -34.178 15.184 13.384 1.00 51.75 80 VAL A N 1
ATOM 550 C CA . VAL A 1 80 ? -33.196 14.192 13.821 1.00 51.75 80 VAL A CA 1
ATOM 551 C C . VAL A 1 80 ? -33.838 12.804 13.679 1.00 51.75 80 VAL A C 1
ATOM 553 O O . VAL A 1 80 ? -34.615 12.389 14.536 1.00 51.75 80 VAL A O 1
ATOM 556 N N . GLU A 1 81 ? -33.604 12.126 12.552 1.00 56.72 81 GLU A N 1
ATOM 557 C CA . GLU A 1 81 ? -34.279 10.868 12.229 1.00 56.72 81 GLU A CA 1
ATOM 558 C C . GLU A 1 81 ? -33.712 9.737 13.085 1.00 56.72 81 GLU A C 1
ATOM 560 O O . GLU A 1 81 ? -32.588 9.270 12.901 1.00 56.72 81 GLU A O 1
ATOM 565 N N . THR A 1 82 ? -34.515 9.288 14.042 1.00 65.88 82 THR A N 1
ATOM 566 C CA . THR A 1 82 ? -34.238 8.094 14.833 1.00 65.88 82 THR A CA 1
ATOM 567 C C . THR A 1 82 ? -34.505 6.861 13.978 1.00 65.88 82 THR A C 1
ATOM 569 O O . THR A 1 82 ? -35.592 6.706 13.419 1.00 65.88 82 THR A O 1
ATOM 572 N N . ARG A 1 83 ? -33.518 5.966 13.862 1.00 77.44 83 ARG A N 1
ATOM 573 C CA . ARG A 1 83 ? -33.651 4.747 13.054 1.00 77.44 83 ARG A CA 1
ATOM 574 C C . ARG A 1 83 ? -34.060 3.578 13.944 1.00 77.44 83 ARG A C 1
ATOM 576 O O . ARG A 1 83 ? -33.362 3.247 14.903 1.00 77.44 83 ARG A O 1
ATOM 583 N N . LEU A 1 84 ? -35.178 2.932 13.614 1.00 73.50 84 LEU A N 1
ATOM 584 C CA . LEU A 1 84 ? -35.556 1.653 14.218 1.00 73.50 84 LEU A CA 1
ATOM 585 C C . LEU A 1 84 ? -34.659 0.542 13.663 1.00 73.50 84 LEU A C 1
ATOM 587 O O . LEU A 1 84 ? -34.444 0.457 12.452 1.00 73.50 84 LEU A O 1
ATOM 591 N N . LEU A 1 85 ? -34.145 -0.317 14.543 1.00 68.25 85 LEU A N 1
ATOM 592 C CA . LEU A 1 85 ? -33.407 -1.505 14.120 1.00 68.25 85 LEU A CA 1
ATOM 593 C C . LEU A 1 85 ? -34.379 -2.541 13.544 1.00 68.25 85 LEU A C 1
ATOM 595 O O . LEU A 1 85 ? -35.456 -2.772 14.095 1.00 68.25 85 LEU A O 1
ATOM 599 N N . ALA A 1 86 ? -33.994 -3.176 12.432 1.00 60.91 86 ALA A N 1
ATOM 600 C CA . ALA A 1 86 ? -34.738 -4.309 11.887 1.00 60.91 86 ALA A CA 1
ATOM 601 C C . ALA A 1 86 ? -34.879 -5.407 12.962 1.00 60.91 86 ALA A C 1
ATOM 603 O O . ALA A 1 86 ? -33.944 -5.591 13.748 1.00 60.91 86 ALA A O 1
ATOM 604 N N . PRO A 1 87 ? -36.008 -6.141 13.011 1.00 57.38 87 PRO A N 1
ATOM 605 C CA . PRO A 1 87 ? -36.224 -7.166 14.025 1.00 57.38 87 PRO A CA 1
ATOM 606 C C . PRO A 1 87 ? -35.142 -8.247 13.915 1.00 57.38 87 PRO A C 1
ATOM 608 O O . PRO A 1 87 ? -35.104 -9.027 12.964 1.00 57.38 87 PRO A O 1
ATOM 611 N N . GLY A 1 88 ? -34.219 -8.233 14.875 1.00 62.72 88 GLY A N 1
ATOM 612 C CA . GLY A 1 88 ? -33.195 -9.252 15.064 1.00 62.72 88 GLY A CA 1
ATOM 613 C C . GLY A 1 88 ? -33.699 -10.403 15.941 1.00 62.72 88 GLY A C 1
ATOM 614 O O . GLY A 1 88 ? -34.857 -10.400 16.361 1.00 62.72 88 GLY A O 1
ATOM 615 N N . PRO A 1 89 ? -32.838 -11.390 16.239 1.00 68.50 89 PRO A N 1
ATOM 616 C CA . PRO A 1 89 ? -33.182 -12.458 17.172 1.00 68.50 89 PRO A CA 1
ATOM 617 C C . PRO A 1 89 ? -33.521 -11.872 18.551 1.00 68.50 89 PRO A C 1
ATOM 619 O O . PRO A 1 89 ? -32.843 -10.951 19.019 1.00 68.50 89 PRO A O 1
ATOM 622 N N . ALA A 1 90 ? -34.590 -12.387 19.163 1.00 77.00 90 ALA A N 1
ATOM 623 C CA . ALA A 1 90 ? -35.115 -11.883 20.426 1.00 77.00 90 ALA A CA 1
ATOM 624 C C . ALA A 1 90 ? -34.097 -12.087 21.554 1.00 77.00 90 ALA A C 1
ATOM 626 O O . ALA A 1 90 ? -33.319 -13.040 21.531 1.00 77.00 90 ALA A O 1
ATOM 627 N N . LEU A 1 91 ? -34.094 -11.191 22.548 1.00 83.00 91 LEU A N 1
ATOM 628 C CA . LEU A 1 91 ? -33.184 -11.314 23.689 1.00 83.00 91 LEU A CA 1
ATOM 629 C C . LEU A 1 91 ? -33.390 -12.638 24.432 1.00 83.00 91 LEU A C 1
ATOM 631 O O . LEU A 1 91 ? -32.405 -13.249 24.837 1.00 83.00 91 LEU A O 1
ATOM 635 N N . ASP A 1 92 ? -34.642 -13.088 24.538 1.00 82.44 92 ASP A N 1
ATOM 636 C CA . ASP A 1 92 ? -35.060 -14.312 25.230 1.00 82.44 92 ASP A CA 1
ATOM 637 C C . ASP A 1 92 ? -34.292 -15.557 24.752 1.00 82.44 92 ASP A C 1
ATOM 639 O O . ASP A 1 92 ? -33.992 -16.445 25.546 1.00 82.44 92 ASP A O 1
ATOM 643 N N . ASP A 1 93 ? -33.862 -15.590 23.484 1.00 81.50 93 ASP A N 1
ATOM 644 C CA . ASP A 1 93 ? -33.067 -16.690 22.915 1.00 81.50 93 ASP A CA 1
ATOM 645 C C . ASP A 1 93 ? -31.622 -16.763 23.463 1.00 81.50 93 ASP A C 1
ATOM 647 O O . ASP A 1 93 ? -30.901 -17.740 23.217 1.00 81.50 93 ASP A O 1
ATOM 651 N N . TYR A 1 94 ? -31.170 -15.720 24.166 1.00 84.00 94 TYR A N 1
ATOM 652 C CA . TYR A 1 94 ? -29.817 -15.569 24.717 1.00 84.00 94 TYR A CA 1
ATOM 653 C C . TYR A 1 94 ? -29.773 -15.586 26.245 1.00 84.00 94 TYR A C 1
ATOM 655 O O . TYR A 1 94 ? -28.678 -15.653 26.818 1.00 84.00 94 TYR A O 1
ATOM 663 N N . VAL A 1 95 ? -30.931 -15.496 26.895 1.00 85.00 95 VAL A N 1
ATOM 664 C CA . VAL A 1 95 ? -31.042 -15.449 28.347 1.00 85.00 95 VAL A CA 1
ATOM 665 C C . VAL A 1 95 ? -30.674 -16.802 28.951 1.00 85.00 95 VAL A C 1
ATOM 667 O O . VAL A 1 95 ? -31.068 -17.866 28.473 1.00 85.00 95 VAL A O 1
ATOM 670 N N . ILE A 1 96 ? -29.891 -16.765 30.026 1.00 84.06 96 ILE A N 1
ATOM 671 C CA . ILE A 1 96 ? -29.535 -17.927 30.829 1.00 84.06 96 ILE A CA 1
ATOM 672 C C . ILE A 1 96 ? -29.864 -17.681 32.300 1.00 84.06 96 ILE A C 1
ATOM 674 O O . ILE A 1 96 ? -29.524 -16.652 32.889 1.00 84.06 96 ILE A O 1
ATOM 678 N N . ASN A 1 97 ? -30.459 -18.688 32.933 1.00 79.38 97 ASN A N 1
ATOM 679 C CA . ASN A 1 97 ? -30.643 -18.701 34.376 1.00 79.38 97 ASN A CA 1
ATOM 680 C C . ASN A 1 97 ? -29.369 -19.251 35.042 1.00 79.38 97 ASN A C 1
ATOM 682 O O . ASN A 1 97 ? -29.148 -20.461 35.094 1.00 79.38 97 ASN A O 1
ATOM 686 N N . ALA A 1 98 ? -28.485 -18.350 35.482 1.00 70.69 98 ALA A N 1
ATOM 687 C CA . ALA A 1 98 ? -27.156 -18.699 36.001 1.00 70.69 98 ALA A CA 1
ATOM 688 C C . ALA A 1 98 ? -26.809 -18.025 37.344 1.00 70.69 98 ALA A C 1
ATOM 690 O O . ALA A 1 98 ? -25.649 -18.034 37.765 1.00 70.69 98 ALA A O 1
ATOM 691 N N . ARG A 1 99 ? -27.817 -17.486 38.044 1.00 68.81 99 ARG A N 1
ATOM 692 C CA . ARG A 1 99 ? -27.672 -16.677 39.270 1.00 68.81 99 ARG A CA 1
ATOM 693 C C . ARG A 1 99 ? -26.982 -17.415 40.425 1.00 68.81 99 ARG A C 1
ATOM 695 O O . ARG A 1 99 ? -26.341 -16.790 41.254 1.00 68.81 99 ARG A O 1
ATOM 702 N N . ALA A 1 100 ? -27.061 -18.747 40.447 1.00 69.12 100 ALA A N 1
ATOM 703 C CA . ALA A 1 100 ? -26.408 -19.589 41.455 1.00 69.12 100 ALA A CA 1
ATOM 704 C C . ALA A 1 100 ? -24.921 -19.893 41.171 1.00 69.12 100 ALA A C 1
ATOM 706 O O . ALA A 1 100 ? -24.241 -20.454 42.027 1.00 69.12 100 ALA A O 1
ATOM 707 N N . ILE A 1 101 ? -24.425 -19.601 39.962 1.00 77.38 101 ILE A N 1
ATOM 708 C CA . ILE A 1 101 ? -23.102 -20.049 39.484 1.00 77.38 101 ILE A CA 1
ATOM 709 C C . ILE A 1 101 ? -22.185 -18.861 39.171 1.00 77.38 101 ILE A C 1
ATOM 711 O O . ILE A 1 101 ? -20.961 -18.988 39.256 1.00 77.38 101 ILE A O 1
ATOM 715 N N . LEU A 1 102 ? -22.755 -17.722 38.775 1.00 81.00 102 LEU A N 1
ATOM 716 C CA . LEU A 1 102 ? -21.984 -16.548 38.386 1.00 81.00 102 LEU A CA 1
ATOM 717 C C . LEU A 1 102 ? -21.523 -15.731 39.610 1.00 81.00 102 LEU A C 1
ATOM 719 O O . LEU A 1 102 ? -22.287 -15.582 40.562 1.00 81.00 102 LEU A O 1
ATOM 723 N N . PRO A 1 103 ? -20.286 -15.195 39.594 1.00 81.62 103 PRO A N 1
ATOM 724 C CA . PRO A 1 103 ? -19.807 -14.259 40.612 1.00 81.62 103 PRO A CA 1
ATOM 725 C C . PRO A 1 103 ? -20.616 -12.959 40.625 1.00 81.62 103 PRO A C 1
ATOM 727 O O . PRO A 1 103 ? -21.252 -12.624 39.622 1.00 81.62 103 PRO A O 1
ATOM 730 N N . GLU A 1 104 ? -20.496 -12.190 41.711 1.00 82.94 104 GLU A N 1
ATOM 731 C CA . GLU A 1 104 ? -21.093 -10.855 41.812 1.00 82.94 104 GLU A CA 1
ATOM 732 C C . GLU A 1 104 ? -20.732 -9.961 40.617 1.00 82.94 104 GLU A C 1
ATOM 734 O O . GLU A 1 104 ? -19.616 -9.984 40.086 1.00 82.94 104 GLU A O 1
ATOM 739 N N . VAL A 1 105 ? -21.721 -9.183 40.187 1.00 82.88 105 VAL A N 1
ATOM 740 C CA . VAL A 1 105 ? -21.599 -8.190 39.122 1.00 82.88 105 VAL A CA 1
ATOM 741 C C . VAL A 1 105 ? -20.755 -7.009 39.590 1.00 82.88 105 VAL A C 1
ATOM 743 O O . VAL A 1 105 ? -20.839 -6.563 40.731 1.00 82.88 105 VAL A O 1
ATOM 746 N N . ASN A 1 106 ? -19.927 -6.487 38.689 1.00 83.00 106 ASN A N 1
ATOM 747 C CA . ASN A 1 106 ? -19.144 -5.286 38.936 1.00 83.00 106 ASN A CA 1
ATOM 748 C C . ASN A 1 106 ? -20.026 -4.020 38.890 1.00 83.00 106 ASN A C 1
ATOM 750 O O . ASN A 1 106 ? -21.224 -4.068 38.610 1.00 83.00 106 ASN A O 1
ATOM 754 N N . SER A 1 107 ? -19.412 -2.853 39.093 1.00 77.75 107 SER A N 1
ATOM 755 C CA . SER A 1 107 ? -20.088 -1.548 39.018 1.00 77.75 107 SER A CA 1
ATOM 756 C C . SER A 1 107 ? -20.741 -1.240 37.661 1.00 77.75 107 SER A C 1
ATOM 758 O O . SER A 1 107 ? -21.559 -0.330 37.564 1.00 77.75 107 SER A O 1
ATOM 760 N N . GLU A 1 108 ? -20.405 -1.990 36.613 1.00 78.12 108 GLU A N 1
ATOM 761 C CA . GLU A 1 108 ? -20.971 -1.871 35.267 1.00 78.12 108 GLU A CA 1
ATOM 762 C C . GLU A 1 108 ? -22.089 -2.899 35.006 1.00 78.12 108 GLU A C 1
ATOM 764 O O . GLU A 1 108 ? -22.608 -2.980 33.895 1.00 78.12 108 GLU A O 1
ATOM 769 N N . GLY A 1 109 ? -22.509 -3.681 36.006 1.00 80.88 109 GLY A N 1
ATOM 770 C CA . GLY A 1 109 ? -23.506 -4.744 35.819 1.00 80.88 109 GLY A CA 1
ATOM 771 C C . GLY A 1 109 ? -22.993 -5.899 34.949 1.00 80.88 109 GLY A C 1
ATOM 772 O O . GLY A 1 109 ? -23.782 -6.600 34.315 1.00 80.88 109 GLY A O 1
ATOM 773 N N . LEU A 1 110 ? -21.668 -6.074 34.881 1.00 86.56 110 LEU A N 1
ATOM 774 C CA . LEU A 1 110 ? -20.994 -7.148 34.156 1.00 86.56 110 LEU A CA 1
ATOM 775 C C . LEU A 1 110 ? -20.276 -8.091 35.128 1.00 86.56 110 LEU A C 1
ATOM 777 O O . LEU A 1 110 ? -19.677 -7.663 36.111 1.00 86.56 110 LEU A O 1
ATOM 781 N N . THR A 1 111 ? -20.277 -9.387 34.835 1.00 88.94 111 THR A N 1
ATOM 782 C CA . THR A 1 111 ? -19.500 -10.389 35.581 1.00 88.94 111 THR A CA 1
ATOM 783 C C . THR A 1 111 ? -18.665 -11.230 34.625 1.00 88.94 111 THR A C 1
ATOM 785 O O . THR A 1 111 ? -19.093 -11.545 33.513 1.00 88.94 111 THR A O 1
ATOM 788 N N . VAL A 1 112 ? -17.440 -11.577 35.027 1.00 87.88 112 VAL A N 1
ATOM 789 C CA . VAL A 1 112 ? -16.531 -12.395 34.216 1.00 87.88 112 VAL A CA 1
ATOM 790 C C . VAL A 1 112 ? -16.378 -13.764 34.859 1.00 87.88 112 VAL A C 1
ATOM 792 O O . VAL A 1 112 ? -15.801 -13.905 35.934 1.00 87.88 112 VAL A O 1
ATOM 795 N N . PHE A 1 113 ? -16.827 -14.804 34.161 1.00 86.94 113 PHE A N 1
ATOM 796 C CA . PHE A 1 113 ? -16.723 -16.187 34.613 1.00 86.94 113 PHE A CA 1
ATOM 797 C C . PHE A 1 113 ? -16.128 -17.071 33.519 1.00 86.94 113 PHE A C 1
ATOM 799 O O . PHE A 1 113 ? -16.589 -17.074 32.378 1.00 86.94 113 PHE A O 1
ATOM 806 N N . LYS A 1 114 ? -15.072 -17.827 33.850 1.00 86.44 114 LYS A N 1
ATOM 807 C CA . LYS A 1 114 ? -14.336 -18.690 32.900 1.00 86.44 114 LYS A CA 1
ATOM 808 C C . LYS A 1 114 ? -13.947 -17.966 31.594 1.00 86.44 114 LYS A C 1
ATOM 810 O O . LYS A 1 114 ? -14.114 -18.511 30.504 1.00 86.44 114 LYS A O 1
ATOM 815 N N . LYS A 1 115 ? -13.415 -16.739 31.711 1.00 84.06 115 LYS A N 1
ATOM 816 C CA . LYS A 1 115 ? -13.017 -15.853 30.589 1.00 84.06 115 LYS A CA 1
ATOM 817 C C . LYS A 1 115 ? -14.169 -15.433 29.661 1.00 84.06 115 LYS A C 1
ATOM 819 O O . LYS A 1 115 ? -13.935 -15.092 28.504 1.00 84.06 115 LYS A O 1
ATOM 824 N N . ARG A 1 116 ? -15.407 -15.477 30.147 1.00 87.50 116 ARG A N 1
ATOM 825 C CA . ARG A 1 116 ? -16.602 -15.019 29.435 1.00 87.50 116 ARG A CA 1
ATOM 826 C C . ARG A 1 116 ? -17.283 -13.928 30.243 1.00 87.50 116 ARG A C 1
ATOM 828 O O . ARG A 1 116 ? -17.320 -14.035 31.465 1.00 87.50 116 ARG A O 1
ATOM 835 N N . THR A 1 117 ? -17.808 -12.921 29.559 1.00 90.19 117 THR A N 1
ATOM 836 C CA . THR A 1 117 ? -18.472 -11.777 30.185 1.00 90.19 117 THR A CA 1
ATOM 837 C C . THR A 1 117 ? -19.980 -11.943 30.089 1.00 90.19 117 THR A C 1
ATOM 839 O O . THR A 1 117 ? -20.501 -12.224 29.012 1.00 90.19 117 THR A O 1
ATOM 842 N N . TYR A 1 118 ? -20.673 -11.758 31.202 1.00 90.56 118 TYR A N 1
ATOM 843 C CA . TYR A 1 118 ? -22.123 -11.851 31.298 1.00 90.56 118 TYR A CA 1
ATOM 844 C C . TYR A 1 118 ? -22.676 -10.517 31.780 1.00 90.56 118 TYR A C 1
ATOM 846 O O . TYR A 1 118 ? -22.085 -9.892 32.658 1.00 90.56 118 TYR A O 1
ATOM 854 N N . ALA A 1 119 ? -23.787 -10.101 31.189 1.00 90.62 119 ALA A N 1
ATOM 855 C CA . ALA A 1 119 ? -24.532 -8.909 31.553 1.00 90.62 119 ALA A CA 1
ATOM 856 C C . ALA A 1 119 ? -25.795 -9.312 32.314 1.00 90.62 119 ALA A C 1
ATOM 858 O O . ALA A 1 119 ? -26.496 -10.227 31.873 1.00 90.62 119 ALA A O 1
ATOM 859 N N . GLU A 1 120 ? -26.068 -8.657 33.442 1.00 89.56 120 GLU A N 1
ATOM 860 C CA . GLU A 1 120 ? -27.325 -8.853 34.170 1.00 89.56 120 GLU A CA 1
ATOM 861 C C . GLU A 1 120 ? -28.454 -8.091 33.465 1.00 89.56 120 GLU A C 1
ATOM 863 O O . GLU A 1 120 ? -28.329 -6.897 33.176 1.00 89.56 120 GLU A O 1
ATOM 868 N N . VAL A 1 121 ? -29.544 -8.796 33.172 1.00 88.81 121 VAL A N 1
ATOM 869 C CA . VAL A 1 121 ? -30.780 -8.233 32.614 1.00 88.81 121 VAL A CA 1
ATOM 870 C C . VAL A 1 121 ? -31.863 -8.202 33.701 1.00 88.81 121 VAL A C 1
ATOM 872 O O . VAL A 1 121 ? -31.636 -8.656 34.826 1.00 88.81 121 VAL A O 1
ATOM 875 N N . ALA A 1 122 ? -33.030 -7.629 33.395 1.00 83.94 122 ALA A N 1
ATOM 876 C CA . ALA A 1 122 ? -34.153 -7.594 34.333 1.00 83.94 122 ALA A CA 1
ATOM 877 C C . ALA A 1 122 ? -34.502 -8.998 34.875 1.00 83.94 122 ALA A C 1
ATOM 879 O O . ALA A 1 122 ? -34.130 -10.019 34.301 1.00 83.94 122 ALA A O 1
ATOM 880 N N . ASP A 1 123 ? -35.166 -9.040 36.032 1.00 79.75 123 ASP A N 1
ATOM 881 C CA . ASP A 1 123 ? -35.563 -10.272 36.733 1.00 79.75 123 ASP A CA 1
ATOM 882 C C . ASP A 1 123 ? -34.405 -11.167 37.217 1.00 79.75 123 ASP A C 1
ATOM 884 O O . ASP A 1 123 ? -34.620 -12.203 37.854 1.00 79.75 123 ASP A O 1
ATOM 888 N N . GLY A 1 124 ? -33.158 -10.709 37.059 1.00 73.25 124 GLY A N 1
ATOM 889 C CA . GLY A 1 124 ? -31.983 -11.393 37.585 1.00 73.25 124 GLY A CA 1
ATOM 890 C C . GLY A 1 124 ? -31.418 -12.492 36.715 1.00 73.25 124 GLY A C 1
ATOM 891 O O . GLY A 1 124 ? -30.701 -13.374 37.205 1.00 73.25 124 GLY A O 1
ATOM 892 N N . GLU A 1 125 ? -31.796 -12.474 35.450 1.00 86.62 125 GLU A N 1
ATOM 893 C CA . GLU A 1 125 ? -31.262 -13.367 34.450 1.00 86.62 125 GLU A CA 1
ATOM 894 C C . GLU A 1 125 ? -29.977 -12.780 33.857 1.00 86.62 125 GLU A C 1
ATOM 896 O O . GLU A 1 125 ? -29.636 -11.610 34.058 1.00 86.62 125 GLU A O 1
ATOM 901 N N . PHE A 1 126 ? -29.220 -13.608 33.141 1.00 88.31 126 PHE A N 1
ATOM 902 C CA . PHE A 1 126 ? -27.947 -13.192 32.562 1.00 88.31 126 PHE A CA 1
ATOM 903 C C . PHE A 1 126 ? -27.910 -13.463 31.075 1.00 88.31 126 PHE A C 1
ATOM 905 O O . PHE A 1 126 ? -28.456 -14.449 30.591 1.00 88.31 126 PHE A O 1
ATOM 912 N N . VAL A 1 127 ? -27.177 -12.625 30.354 1.00 90.31 127 VAL A N 1
ATOM 913 C CA . VAL A 1 127 ? -26.904 -12.812 28.932 1.00 90.31 127 VAL A CA 1
ATOM 914 C C . VAL A 1 127 ? -25.400 -12.838 28.723 1.00 90.31 127 VAL A C 1
ATOM 916 O O . VAL A 1 127 ? -24.669 -11.983 29.223 1.00 90.31 127 VAL A O 1
ATOM 919 N N . LEU A 1 128 ? -24.912 -13.829 27.976 1.00 89.88 128 LEU A N 1
ATOM 920 C CA . LEU A 1 128 ? -23.516 -13.852 27.551 1.00 89.88 128 LEU A CA 1
ATOM 921 C C . LEU A 1 128 ? -23.293 -12.740 26.517 1.00 89.88 128 LEU A C 1
ATOM 923 O O . LEU A 1 128 ? -23.948 -12.716 25.475 1.00 89.88 128 LEU A O 1
ATOM 927 N N . VAL A 1 129 ? -22.332 -11.855 26.777 1.00 90.19 129 VAL A N 1
ATOM 928 C CA . VAL A 1 129 ? -22.027 -10.713 25.909 1.00 90.19 129 VAL A CA 1
ATOM 929 C C . VAL A 1 129 ? -20.584 -10.737 25.413 1.00 90.19 129 VAL A C 1
ATOM 931 O O . VAL A 1 129 ? -19.667 -11.219 26.080 1.00 90.19 129 VAL A O 1
ATOM 934 N N . ALA A 1 130 ? -20.368 -10.187 24.222 1.00 88.38 130 ALA A N 1
ATOM 935 C CA . ALA A 1 130 ? -19.045 -9.857 23.703 1.00 88.38 130 ALA A CA 1
ATOM 936 C C . ALA A 1 130 ? -19.044 -8.451 23.108 1.00 88.38 130 ALA A C 1
ATOM 938 O O . ALA A 1 130 ? -20.064 -7.979 22.619 1.00 88.38 130 ALA A O 1
ATOM 939 N N . VAL A 1 131 ? -17.888 -7.797 23.149 1.00 88.00 131 VAL A N 1
ATOM 940 C CA . VAL A 1 131 ? -17.694 -6.498 22.505 1.00 88.00 131 VAL A CA 1
ATOM 941 C C . VAL A 1 131 ? -17.604 -6.708 20.997 1.00 88.00 131 VAL A C 1
ATOM 943 O O . VAL A 1 131 ? -16.793 -7.512 20.529 1.00 88.00 131 VAL A O 1
ATOM 946 N N . ASP A 1 132 ? -18.433 -5.993 20.248 1.00 86.00 132 ASP A N 1
ATOM 947 C CA . ASP A 1 132 ? -18.348 -5.916 18.797 1.00 86.00 132 ASP A CA 1
ATOM 948 C C . ASP A 1 132 ? -17.042 -5.193 18.414 1.00 86.00 132 ASP A C 1
ATOM 950 O O . ASP A 1 132 ? -16.811 -4.065 18.858 1.00 86.00 132 ASP A O 1
ATOM 954 N N . PRO A 1 133 ? -16.148 -5.821 17.634 1.00 78.88 133 PRO A N 1
ATOM 955 C CA . PRO A 1 133 ? -14.858 -5.229 17.301 1.00 78.88 133 PRO A CA 1
ATOM 956 C C . PRO A 1 133 ? -14.964 -3.987 16.402 1.00 78.88 133 PRO A C 1
ATOM 958 O O . PRO A 1 133 ? -14.011 -3.208 16.357 1.00 78.88 133 PRO A O 1
ATOM 961 N N . GLU A 1 134 ? -16.077 -3.794 15.688 1.00 78.88 134 GLU A N 1
ATOM 962 C CA . GLU A 1 134 ? -16.283 -2.641 14.808 1.00 78.88 134 GLU A CA 1
ATOM 963 C C . GLU A 1 134 ? -16.845 -1.444 15.572 1.00 78.88 134 GLU A C 1
ATOM 965 O O . GLU A 1 134 ? -16.313 -0.338 15.461 1.00 78.88 134 GLU A O 1
ATOM 970 N N . THR A 1 135 ? -17.885 -1.666 16.378 1.00 85.06 135 THR A N 1
ATOM 971 C CA . THR A 1 135 ? -18.600 -0.581 17.075 1.00 85.06 135 THR A CA 1
ATOM 972 C C . THR A 1 135 ? -18.118 -0.356 18.507 1.00 85.06 135 THR A C 1
ATOM 974 O O . THR A 1 135 ? -18.299 0.724 19.060 1.00 85.06 135 THR A O 1
ATOM 977 N N . GLY A 1 136 ? -17.492 -1.358 19.129 1.00 85.00 136 GLY A N 1
ATOM 978 C CA . GLY A 1 136 ? -17.138 -1.342 20.549 1.00 85.00 136 GLY A CA 1
ATOM 979 C C . GLY A 1 136 ? -18.326 -1.558 21.493 1.00 85.00 136 GLY A C 1
ATOM 980 O O . GLY A 1 136 ? -18.125 -1.591 22.706 1.00 85.00 136 GLY A O 1
ATOM 981 N N . LEU A 1 137 ? -19.542 -1.721 20.967 1.00 89.38 137 LEU A N 1
ATOM 982 C CA . LEU A 1 137 ? -20.740 -1.971 21.765 1.00 89.38 137 LEU A CA 1
ATOM 983 C C . LEU A 1 137 ? -20.819 -3.443 22.179 1.00 89.38 137 LEU A C 1
ATOM 985 O O . LEU A 1 137 ? -20.350 -4.336 21.473 1.00 89.38 137 LEU A O 1
ATOM 989 N N . HIS A 1 138 ? -21.443 -3.715 23.321 1.00 90.62 138 HIS A N 1
ATOM 990 C CA . HIS A 1 138 ? -21.703 -5.089 23.740 1.00 90.62 138 HIS A CA 1
ATOM 991 C C . HIS A 1 138 ? -22.822 -5.697 22.898 1.00 90.62 138 HIS A C 1
ATOM 993 O O . HIS A 1 138 ? -23.830 -5.052 22.628 1.00 90.62 138 HIS A O 1
ATOM 999 N N . ARG A 1 139 ? -22.661 -6.957 22.500 1.00 89.94 139 ARG A N 1
ATOM 1000 C CA . ARG A 1 139 ? -23.681 -7.739 21.800 1.00 89.94 139 ARG A CA 1
ATOM 1001 C C . ARG A 1 139 ? -23.914 -9.051 22.519 1.00 89.94 139 ARG A C 1
ATOM 1003 O O . ARG A 1 139 ? -22.955 -9.710 22.934 1.00 89.94 139 ARG A O 1
ATOM 1010 N N . ALA A 1 140 ? -25.182 -9.423 22.650 1.00 89.75 140 ALA A N 1
ATOM 1011 C CA . ALA A 1 140 ? -25.561 -10.746 23.114 1.00 89.75 140 ALA A CA 1
ATOM 1012 C C . ALA A 1 140 ? -25.005 -11.803 22.150 1.00 89.75 140 ALA A C 1
ATOM 1014 O O . ALA A 1 140 ? -24.921 -11.582 20.941 1.00 89.75 140 ALA A O 1
ATOM 1015 N N . ARG A 1 141 ? -24.580 -12.950 22.669 1.00 88.56 141 ARG A N 1
ATOM 1016 C CA . ARG A 1 141 ? -24.094 -14.069 21.854 1.00 88.56 141 ARG A CA 1
ATOM 1017 C C . ARG A 1 141 ? -24.315 -15.385 22.571 1.00 88.56 141 ARG A C 1
ATOM 1019 O O . ARG A 1 141 ? -24.241 -15.441 23.795 1.00 88.56 141 ARG A O 1
ATOM 1026 N N . ARG A 1 142 ? -24.430 -16.480 21.825 1.00 82.69 142 ARG A N 1
ATOM 1027 C CA . ARG A 1 142 ? -24.240 -17.821 22.389 1.00 82.69 142 ARG A CA 1
ATOM 1028 C C . ARG A 1 142 ? -22.809 -18.302 22.155 1.00 82.69 142 ARG A C 1
ATOM 1030 O O . ARG A 1 142 ? -22.074 -17.759 21.323 1.00 82.69 142 ARG A O 1
ATOM 1037 N N . PRO A 1 143 ? -22.355 -19.324 22.896 1.00 75.19 143 PRO A N 1
ATOM 1038 C CA . PRO A 1 143 ? -21.049 -19.929 22.654 1.00 75.19 143 PRO A CA 1
ATOM 1039 C C . PRO A 1 143 ? -20.888 -20.488 21.232 1.00 75.19 143 PRO A C 1
ATOM 1041 O O . PRO A 1 143 ? -19.770 -20.493 20.726 1.00 75.19 143 PRO A O 1
ATOM 1044 N N . SER A 1 144 ? -21.985 -20.933 20.611 1.00 73.38 144 SER A N 1
ATOM 1045 C CA . SER A 1 144 ? -22.039 -21.579 19.294 1.00 73.38 144 SER A CA 1
ATOM 1046 C C . SER A 1 144 ? -22.284 -20.631 18.117 1.00 73.38 144 SER A C 1
ATOM 1048 O O . SER A 1 144 ? -22.223 -21.081 16.976 1.00 73.38 144 SER A O 1
ATOM 1050 N N . ASP A 1 145 ? -22.587 -19.354 18.360 1.00 73.69 145 ASP A N 1
ATOM 1051 C CA . ASP A 1 145 ? -22.981 -18.444 17.282 1.00 73.69 145 ASP A CA 1
ATOM 1052 C C . ASP A 1 145 ? -21.760 -17.918 16.510 1.00 73.69 145 ASP A C 1
ATOM 1054 O O . ASP A 1 145 ? -20.782 -17.445 17.095 1.00 73.69 145 ASP A O 1
ATOM 1058 N N . LEU A 1 146 ? -21.849 -17.978 15.176 1.00 62.44 146 LEU A N 1
ATOM 1059 C CA . LEU A 1 146 ? -20.896 -17.370 14.238 1.00 62.44 146 LEU A CA 1
ATOM 1060 C C . LEU A 1 146 ? -21.173 -15.874 14.007 1.00 62.44 146 LEU A C 1
ATOM 1062 O O . LEU A 1 146 ? -20.258 -15.140 13.641 1.00 62.44 146 LEU A O 1
ATOM 1066 N N . LEU A 1 147 ? -22.415 -15.424 14.221 1.00 60.25 147 LEU A N 1
ATOM 1067 C CA . LEU A 1 147 ? -22.851 -14.033 14.062 1.00 60.25 147 LEU A CA 1
ATOM 1068 C C . LEU A 1 147 ? -23.387 -13.492 15.401 1.00 60.25 147 LEU A C 1
ATOM 1070 O O . LEU A 1 147 ? -24.103 -14.223 16.086 1.00 60.25 147 LEU A O 1
ATOM 1074 N N . PRO A 1 148 ? -23.063 -12.248 15.803 1.00 70.50 148 PRO A N 1
ATOM 1075 C CA . PRO A 1 148 ? -23.497 -11.708 17.091 1.00 70.50 148 PRO A CA 1
ATOM 1076 C C . PRO A 1 148 ? -25.003 -11.393 17.111 1.00 70.50 148 PRO A C 1
ATOM 1078 O O . PRO A 1 148 ? -25.568 -10.968 16.103 1.00 70.50 148 PRO A O 1
ATOM 1081 N N . GLY A 1 149 ? -25.628 -11.539 18.279 1.00 82.44 149 GLY A N 1
ATOM 1082 C CA . GLY A 1 149 ? -27.023 -11.194 18.559 1.00 82.44 149 GLY A CA 1
ATOM 1083 C C . GLY A 1 149 ? -27.277 -9.682 18.713 1.00 82.44 149 GLY A C 1
ATOM 1084 O O . GLY A 1 149 ? -26.508 -8.861 18.186 1.00 82.44 149 GLY A O 1
ATOM 1085 N N . PRO A 1 150 ? -28.368 -9.274 19.393 1.00 88.00 150 PRO A N 1
ATOM 1086 C CA . PRO A 1 150 ? -28.714 -7.862 19.556 1.00 88.00 150 PRO A CA 1
ATOM 1087 C C . PRO A 1 150 ? -27.633 -7.078 20.310 1.00 88.00 150 PRO A C 1
ATOM 1089 O O . PRO A 1 150 ? -26.920 -7.617 21.161 1.00 88.00 150 PRO A O 1
ATOM 1092 N N . VAL A 1 151 ? -27.512 -5.790 19.981 1.00 88.00 151 VAL A N 1
ATOM 1093 C CA . VAL A 1 151 ? -26.694 -4.841 20.745 1.00 88.00 151 VAL A CA 1
ATOM 1094 C C . VAL A 1 151 ? -27.335 -4.636 22.111 1.00 88.00 151 VAL A C 1
ATOM 1096 O O . VAL A 1 151 ? -28.546 -4.474 22.201 1.00 88.00 151 VAL A O 1
ATOM 1099 N N . MET A 1 152 ? -26.521 -4.638 23.157 1.00 91.00 152 MET A N 1
ATOM 1100 C CA . MET A 1 152 ? -26.935 -4.471 24.542 1.00 91.00 152 MET A CA 1
ATOM 1101 C C . MET A 1 152 ? -26.466 -3.105 25.041 1.00 91.00 152 MET A C 1
ATOM 1103 O O . MET A 1 152 ? -25.294 -2.757 24.882 1.00 91.00 152 MET A O 1
ATOM 1107 N N . LEU A 1 153 ? -27.369 -2.353 25.665 1.00 89.62 153 LEU A N 1
ATOM 1108 C CA . LEU A 1 153 ? -27.074 -1.097 26.352 1.00 89.62 153 LEU A CA 1
ATOM 1109 C C . LEU A 1 153 ? -27.368 -1.246 27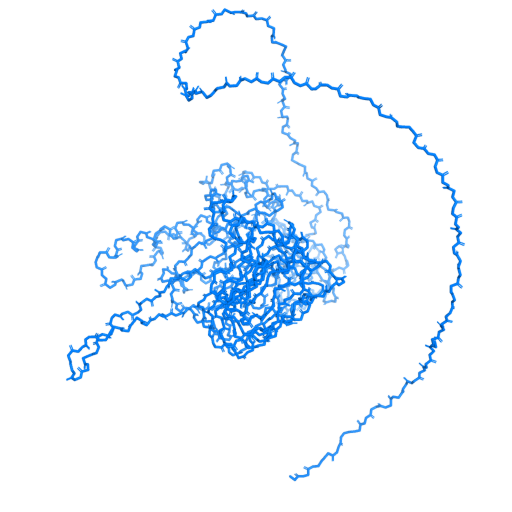.841 1.00 89.62 153 LEU A C 1
ATOM 1111 O O . LEU A 1 153 ? -28.220 -2.039 28.234 1.00 89.62 153 LEU A O 1
ATOM 1115 N N . ARG A 1 154 ? -26.654 -0.481 28.665 1.00 88.12 154 ARG A N 1
ATOM 1116 C CA . ARG A 1 154 ? -26.860 -0.450 30.112 1.00 88.12 154 ARG A CA 1
ATOM 1117 C C . ARG A 1 154 ? -27.720 0.744 30.484 1.00 88.12 154 ARG A C 1
ATOM 1119 O O . ARG A 1 154 ? -27.413 1.872 30.101 1.00 88.12 154 ARG A O 1
ATOM 1126 N N . ASP A 1 155 ? -28.743 0.512 31.290 1.00 84.88 155 ASP A N 1
ATOM 1127 C CA . ASP A 1 155 ? -29.477 1.586 31.940 1.00 84.88 155 ASP A CA 1
ATOM 1128 C C . ASP A 1 155 ? -28.710 2.042 33.190 1.00 84.88 155 ASP A C 1
ATOM 1130 O O . ASP A 1 155 ? -28.377 1.254 34.078 1.00 84.88 155 ASP A O 1
ATOM 1134 N N . ALA A 1 156 ? -28.385 3.332 33.254 1.00 79.19 156 ALA A N 1
ATOM 1135 C CA . ALA A 1 156 ? -27.676 3.912 34.386 1.00 79.19 156 ALA A CA 1
ATOM 1136 C C . ALA A 1 156 ? -28.519 3.923 35.670 1.00 79.19 156 ALA A C 1
ATOM 1138 O O . ALA A 1 156 ? -27.945 3.844 36.755 1.00 79.19 156 ALA A O 1
ATOM 1139 N N . THR A 1 157 ? -29.849 4.008 35.551 1.00 82.00 157 THR A N 1
ATOM 1140 C CA . THR A 1 157 ? -30.768 4.117 36.688 1.00 82.00 157 THR A CA 1
ATOM 1141 C C . THR A 1 157 ? -31.070 2.758 37.298 1.00 82.00 157 THR A C 1
ATOM 1143 O O . THR A 1 157 ? -30.926 2.596 38.507 1.00 82.00 157 THR A O 1
ATOM 1146 N N . SER A 1 158 ? -31.462 1.776 36.483 1.00 83.56 158 SER A N 1
ATOM 1147 C CA . SER A 1 158 ? -31.745 0.426 36.982 1.00 83.56 158 SER A CA 1
ATOM 1148 C C . SER A 1 158 ? -30.493 -0.438 37.156 1.00 83.56 158 SER A C 1
ATOM 1150 O O . SER A 1 158 ? -30.500 -1.372 37.949 1.00 83.56 158 SER A O 1
ATOM 1152 N N . GLY A 1 159 ? -29.407 -0.126 36.441 1.00 81.94 159 GLY A N 1
ATOM 1153 C CA . GLY A 1 159 ? -28.168 -0.904 36.444 1.00 81.94 159 GLY A CA 1
ATOM 1154 C C . GLY A 1 159 ? -28.189 -2.138 35.538 1.00 81.94 159 GLY A C 1
ATOM 1155 O O . GLY A 1 159 ? -27.133 -2.746 35.347 1.00 81.94 159 GLY A O 1
ATOM 1156 N N . PHE A 1 160 ? -29.346 -2.471 34.957 1.00 87.62 160 PHE A N 1
ATOM 1157 C CA . PHE A 1 160 ? -29.536 -3.633 34.092 1.00 87.62 160 PHE A CA 1
ATOM 1158 C C . PHE A 1 160 ? -29.212 -3.338 32.629 1.00 87.62 160 PHE A C 1
ATOM 1160 O O . PHE A 1 160 ? -29.251 -2.197 32.156 1.00 87.62 160 PHE A O 1
ATOM 1167 N N . TRP A 1 161 ? -28.915 -4.406 31.897 1.00 91.06 161 TRP A N 1
ATOM 1168 C CA . TRP A 1 161 ? -28.710 -4.376 30.459 1.00 91.06 161 TRP A CA 1
ATOM 1169 C C . TRP A 1 161 ? -30.000 -4.707 29.708 1.00 91.06 161 TRP A C 1
ATOM 1171 O O . TRP A 1 161 ? -30.790 -5.547 30.135 1.00 91.06 161 TRP A O 1
ATOM 1181 N N . TYR A 1 162 ? -30.202 -4.064 28.562 1.00 89.62 162 TYR A N 1
ATOM 1182 C CA . TYR A 1 162 ? -31.374 -4.244 27.708 1.00 89.62 162 TYR A CA 1
ATOM 1183 C C . TYR A 1 162 ? -30.981 -4.220 26.222 1.00 89.62 162 TYR A C 1
ATOM 1185 O O . TYR A 1 162 ? -29.943 -3.650 25.862 1.00 89.62 162 TYR A O 1
ATOM 1193 N N . PRO A 1 163 ? -31.777 -4.848 25.339 1.00 89.25 163 PRO A N 1
ATOM 1194 C CA . PRO A 1 163 ? -31.504 -4.852 23.916 1.00 89.25 163 PRO A CA 1
ATOM 1195 C C . PRO A 1 163 ? -31.787 -3.467 23.342 1.00 89.25 163 PRO A C 1
ATOM 1197 O O . PRO A 1 163 ? -32.833 -2.862 23.578 1.00 89.25 163 PRO A O 1
ATOM 1200 N N . ARG A 1 164 ? -30.850 -2.969 22.547 1.00 88.44 164 ARG A N 1
ATOM 1201 C CA . ARG A 1 164 ? -30.992 -1.712 21.833 1.00 88.44 164 ARG A CA 1
ATOM 1202 C C . ARG A 1 164 ? -32.034 -1.852 20.730 1.00 88.44 164 ARG A C 1
ATOM 1204 O O . ARG A 1 164 ? -31.867 -2.654 19.814 1.00 88.44 164 ARG A O 1
ATOM 1211 N N . THR A 1 165 ? -33.071 -1.030 20.793 1.00 83.38 165 THR A N 1
ATOM 1212 C CA . THR A 1 165 ? -34.175 -1.018 19.819 1.00 83.38 165 THR A CA 1
ATOM 1213 C C . THR A 1 165 ? -34.108 0.164 18.851 1.00 83.38 165 THR A C 1
ATOM 1215 O O . THR A 1 165 ? -34.636 0.088 17.741 1.00 83.38 165 THR A O 1
ATOM 1218 N N . VAL A 1 166 ? -33.424 1.242 19.244 1.00 84.44 166 VAL A N 1
ATOM 1219 C CA . VAL A 1 166 ? -33.353 2.509 18.510 1.00 84.44 166 VAL A CA 1
ATOM 1220 C C . VAL A 1 166 ? -31.897 2.950 18.364 1.00 84.44 166 VAL A C 1
ATOM 1222 O O . VAL A 1 166 ? -31.107 2.841 19.305 1.00 84.44 166 VAL A O 1
ATOM 1225 N N . VAL A 1 167 ? -31.553 3.466 17.183 1.00 86.06 167 VAL A N 1
ATOM 1226 C CA . VAL A 1 167 ? -30.290 4.163 16.919 1.00 86.06 167 VAL A CA 1
ATOM 1227 C C . VAL A 1 167 ? -30.584 5.653 16.805 1.00 86.06 167 VAL A C 1
ATOM 1229 O O . VAL A 1 167 ? -31.240 6.101 15.861 1.00 86.06 167 VAL A O 1
ATOM 1232 N N . GLU A 1 168 ? -30.119 6.411 17.793 1.00 89.19 168 GLU A N 1
ATOM 1233 C CA . GLU A 1 168 ? -30.155 7.872 17.778 1.00 89.19 168 GLU A CA 1
ATOM 1234 C C . GLU A 1 168 ? -28.888 8.416 17.113 1.00 89.19 168 GLU A C 1
ATOM 1236 O O . GLU A 1 168 ? -27.808 7.852 17.331 1.00 89.19 168 GLU A O 1
ATOM 1241 N N . PRO A 1 169 ? -28.982 9.509 16.341 1.00 91.44 169 PRO A N 1
ATOM 1242 C CA . PRO A 1 169 ? -27.804 10.109 15.751 1.00 91.44 169 PRO A CA 1
ATOM 1243 C C . PRO A 1 169 ? -26.991 10.919 16.777 1.00 91.44 169 PRO A C 1
ATOM 1245 O O . PRO A 1 169 ? -27.537 11.514 17.713 1.00 91.44 169 PRO A O 1
ATOM 1248 N N . ALA A 1 170 ? -25.676 10.979 16.591 1.00 92.88 170 ALA A N 1
ATOM 1249 C CA . ALA A 1 170 ? -24.774 11.797 17.385 1.00 92.88 170 ALA A CA 1
ATOM 1250 C C . ALA A 1 170 ? -25.023 13.291 17.130 1.00 92.88 170 ALA A C 1
ATOM 1252 O O . ALA A 1 170 ? -25.395 13.718 16.037 1.00 92.88 170 ALA A O 1
ATOM 1253 N N . THR A 1 171 ? -24.800 14.117 18.152 1.00 94.25 171 THR A N 1
ATOM 1254 C CA . THR A 1 171 ? -25.090 15.558 18.081 1.00 94.25 171 THR A CA 1
ATOM 1255 C C . THR A 1 171 ? -23.874 16.408 18.420 1.00 94.25 171 THR A C 1
ATOM 1257 O O . THR A 1 171 ? -23.014 16.018 19.211 1.00 94.25 171 THR A O 1
ATOM 1260 N N . ARG A 1 172 ? -23.825 17.641 17.894 1.00 94.12 172 ARG A N 1
ATOM 1261 C CA . ARG A 1 172 ? -22.771 18.607 18.256 1.00 94.12 172 ARG A CA 1
ATOM 1262 C C . ARG A 1 172 ? -22.738 18.893 19.758 1.00 94.12 172 ARG A C 1
ATOM 1264 O O . ARG A 1 172 ? -21.662 19.095 20.313 1.00 94.12 172 ARG A O 1
ATOM 1271 N N . ALA A 1 173 ? -23.901 18.904 20.415 1.00 93.25 173 ALA A N 1
ATOM 1272 C CA . ALA A 1 173 ? -24.003 19.117 21.857 1.00 93.25 173 ALA A CA 1
ATOM 1273 C C . ALA A 1 173 ? -23.293 18.004 22.643 1.00 93.25 173 ALA A C 1
ATOM 1275 O O . ALA A 1 173 ? -22.515 18.303 23.547 1.00 93.25 173 ALA A O 1
ATOM 1276 N N . GLN A 1 174 ? -23.493 16.744 22.243 1.00 93.69 174 GLN A N 1
ATOM 1277 C CA . GLN A 1 174 ? -22.783 15.595 22.806 1.00 93.69 174 GLN A CA 1
ATOM 1278 C C . GLN A 1 174 ? -21.272 15.700 22.569 1.00 93.69 174 GLN A C 1
ATOM 1280 O O . GLN A 1 174 ? -20.490 15.526 23.493 1.00 93.69 174 GLN A O 1
ATOM 1285 N N . VAL A 1 175 ? -20.828 16.031 21.355 1.00 93.81 175 VAL A N 1
ATOM 1286 C CA . VAL A 1 175 ? -19.388 16.171 21.076 1.00 93.81 175 VAL A CA 1
ATOM 1287 C C . VAL A 1 175 ? -18.759 17.264 21.950 1.00 93.81 175 VAL A C 1
ATOM 1289 O O . VAL A 1 175 ? -17.722 17.043 22.580 1.00 93.81 175 VAL A O 1
ATOM 1292 N N . ARG A 1 176 ? -19.412 18.428 22.055 1.00 93.56 176 ARG A N 1
ATOM 1293 C CA . ARG A 1 176 ? -18.922 19.569 22.843 1.00 93.56 176 ARG A CA 1
ATOM 1294 C C . ARG A 1 176 ? -18.936 19.330 24.351 1.00 93.56 176 ARG A C 1
ATOM 1296 O O . ARG A 1 176 ? -18.133 19.951 25.041 1.00 93.56 176 ARG A O 1
ATOM 1303 N N . SER A 1 177 ? -19.785 18.439 24.873 1.00 94.25 177 SER A N 1
ATOM 1304 C CA . SER A 1 177 ? -19.754 18.106 26.304 1.00 94.25 177 SER A CA 1
ATOM 1305 C C . SER A 1 177 ? -18.463 17.389 26.705 1.00 94.25 177 SER A C 1
ATOM 1307 O O . SER A 1 177 ? -18.023 17.522 27.843 1.00 94.25 177 SER A O 1
ATOM 1309 N N . TYR A 1 178 ? -17.837 16.659 25.776 1.00 93.44 178 TYR A N 1
ATOM 1310 C CA . TYR A 1 178 ? -16.542 16.006 25.992 1.00 93.44 178 TYR A CA 1
ATOM 1311 C C . TYR A 1 178 ? -15.358 16.848 25.498 1.00 93.44 178 TYR A C 1
ATOM 1313 O O . TYR A 1 178 ? -14.284 16.811 26.100 1.00 93.44 178 TYR A O 1
ATOM 1321 N N . LEU A 1 179 ? -15.534 17.589 24.399 1.00 92.50 179 LEU A N 1
ATOM 1322 C CA . LEU A 1 179 ? -14.489 18.360 23.721 1.00 92.50 179 LEU A CA 1
ATOM 1323 C C . LEU A 1 179 ? -14.954 19.812 23.482 1.00 92.50 179 LEU A C 1
ATOM 1325 O O . LEU A 1 179 ? -15.325 20.155 22.357 1.00 92.50 179 LEU A O 1
ATOM 1329 N N . PRO A 1 180 ? -14.925 20.682 24.508 1.00 90.81 180 PRO A N 1
ATOM 1330 C CA . PRO A 1 180 ? -15.488 22.033 24.421 1.00 90.81 180 PRO A CA 1
ATOM 1331 C C . PRO A 1 180 ? -14.771 22.936 23.405 1.00 90.81 180 PRO A C 1
ATOM 1333 O O . PRO A 1 180 ? -15.413 23.767 22.770 1.00 90.81 180 PRO A O 1
ATOM 1336 N N . ASP A 1 181 ? -13.468 22.729 23.188 1.00 88.81 181 ASP A N 1
ATOM 1337 C CA . ASP A 1 181 ? -12.652 23.530 22.260 1.00 88.81 181 ASP A CA 1
ATOM 1338 C C . ASP A 1 181 ? -12.737 23.056 20.792 1.00 88.81 181 ASP A C 1
ATOM 1340 O O . ASP A 1 181 ? -11.982 23.518 19.932 1.00 88.81 181 ASP A O 1
ATOM 1344 N N . MET A 1 182 ? -13.583 22.067 20.479 1.00 90.69 182 MET A N 1
ATOM 1345 C CA . MET A 1 182 ? -13.719 21.541 19.118 1.00 90.69 182 MET A CA 1
ATOM 1346 C C . MET A 1 182 ? -14.554 22.492 18.244 1.00 90.69 182 MET A C 1
ATOM 1348 O O . MET A 1 182 ? -15.670 22.863 18.601 1.00 90.69 182 MET A O 1
ATOM 1352 N N . SER A 1 183 ? -14.023 22.856 17.072 1.00 90.75 183 SER A N 1
ATOM 1353 C CA . SER A 1 183 ? -14.751 23.666 16.088 1.00 90.75 183 SER A CA 1
ATOM 1354 C C . SER A 1 183 ? -15.939 22.913 15.483 1.00 90.75 183 SER A C 1
ATOM 1356 O O . SER A 1 183 ? -15.937 21.684 15.416 1.00 90.75 183 SER A O 1
ATOM 1358 N N . ASP A 1 184 ? -16.922 23.656 14.971 1.00 90.44 184 ASP A N 1
ATOM 1359 C CA . ASP A 1 184 ? -18.145 23.105 14.366 1.00 90.44 184 ASP A CA 1
ATOM 1360 C C . ASP A 1 184 ? -17.837 22.128 13.237 1.00 90.44 184 ASP A C 1
ATOM 1362 O O . ASP A 1 184 ? -18.369 21.025 13.230 1.00 90.44 184 ASP A O 1
ATOM 1366 N N . GLN A 1 185 ? -16.903 22.487 12.353 1.00 88.44 185 GLN A N 1
ATOM 1367 C CA . GLN A 1 185 ? -16.493 21.614 11.255 1.00 88.44 185 GLN A CA 1
ATOM 1368 C C . GLN A 1 185 ? -15.911 20.287 11.756 1.00 88.44 185 GLN A C 1
ATOM 1370 O O . GLN A 1 185 ? -16.221 19.234 11.212 1.00 88.44 185 GLN A O 1
ATOM 1375 N N . HIS A 1 186 ? -15.073 20.312 12.797 1.00 89.31 186 HIS A N 1
ATOM 1376 C CA . HIS A 1 186 ? -14.507 19.080 13.347 1.00 89.31 186 HIS A CA 1
ATOM 1377 C C . HIS A 1 186 ? -15.557 18.237 14.078 1.00 89.31 186 HIS A C 1
ATOM 1379 O O . HIS A 1 186 ? -15.466 17.011 14.057 1.00 89.31 186 HIS A O 1
ATOM 1385 N N . ALA A 1 187 ? -16.546 18.874 14.710 1.00 91.56 187 ALA A N 1
ATOM 1386 C CA . ALA A 1 187 ? -17.669 18.167 15.311 1.00 91.56 187 ALA A CA 1
ATOM 1387 C C . ALA A 1 187 ? -18.540 17.496 14.237 1.00 91.56 187 ALA A C 1
ATOM 1389 O O . ALA A 1 187 ? -18.913 16.340 14.406 1.00 91.56 187 ALA A O 1
ATOM 1390 N N . ASP A 1 188 ? -18.801 18.175 13.118 1.00 90.00 188 ASP A N 1
ATOM 1391 C CA . ASP A 1 188 ? -19.529 17.601 11.981 1.00 90.00 188 ASP A CA 1
ATOM 1392 C C . ASP A 1 188 ? -18.773 16.442 11.337 1.00 90.00 188 ASP A C 1
ATOM 1394 O O . ASP A 1 188 ? -19.365 15.396 11.089 1.00 90.00 188 ASP A O 1
ATOM 1398 N N . ASP A 1 189 ? -17.462 16.591 11.119 1.00 86.88 189 ASP A N 1
ATOM 1399 C CA . ASP A 1 189 ? -16.613 15.527 10.573 1.00 86.88 189 ASP A CA 1
ATOM 1400 C C . ASP A 1 189 ? -16.619 14.288 11.500 1.00 86.88 189 ASP A C 1
ATOM 1402 O O . ASP A 1 189 ? -16.638 13.149 11.026 1.00 86.88 189 ASP A O 1
ATOM 1406 N N . PHE A 1 190 ? -16.643 14.497 12.825 1.00 90.62 190 PHE A N 1
ATOM 1407 C CA . PHE A 1 190 ? -16.777 13.421 13.811 1.00 90.62 190 PHE A CA 1
ATOM 1408 C C . PHE A 1 190 ? -18.155 12.750 13.737 1.00 90.62 190 PHE A C 1
ATOM 1410 O O . PHE A 1 190 ? -18.222 11.524 13.673 1.00 90.62 190 PHE A O 1
ATOM 1417 N N . ILE A 1 191 ? -19.242 13.527 13.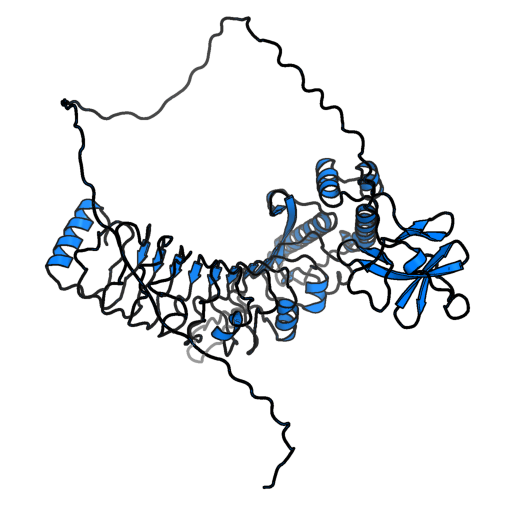704 1.00 90.88 191 ILE A N 1
ATOM 1418 C CA . ILE A 1 191 ? -20.624 13.017 13.632 1.00 90.88 191 ILE A CA 1
ATOM 1419 C C . ILE A 1 191 ? -20.860 12.259 12.326 1.00 90.88 191 ILE A C 1
ATOM 1421 O O . ILE A 1 191 ? -21.409 11.167 12.350 1.00 90.88 191 ILE A O 1
ATOM 1425 N N . ALA A 1 192 ? -20.379 12.771 11.192 1.00 87.12 192 ALA A N 1
ATOM 1426 C CA . ALA A 1 192 ? -20.503 12.100 9.899 1.00 87.12 192 ALA A CA 1
ATOM 1427 C C . ALA A 1 192 ? -19.860 10.701 9.894 1.00 87.12 192 ALA A C 1
ATOM 1429 O O . ALA A 1 192 ? -20.251 9.839 9.107 1.00 87.12 192 ALA A O 1
ATOM 1430 N N . ARG A 1 193 ? -18.872 10.468 10.767 1.00 86.75 193 ARG A N 1
ATOM 1431 C CA . ARG A 1 193 ? -18.205 9.174 10.923 1.00 86.75 193 ARG A CA 1
ATOM 1432 C C . ARG A 1 193 ? -18.814 8.306 12.019 1.00 86.75 193 ARG A C 1
ATOM 1434 O O . ARG A 1 193 ? -18.913 7.093 11.848 1.00 86.75 193 ARG A O 1
ATOM 1441 N N . PHE A 1 194 ? -19.193 8.916 13.133 1.00 89.31 194 PHE A N 1
ATOM 1442 C CA . PHE A 1 194 ? -19.820 8.271 14.278 1.00 89.31 194 PHE A CA 1
ATOM 1443 C C . PHE A 1 194 ? -21.276 8.725 14.376 1.00 89.31 194 PHE A C 1
ATOM 1445 O O . PHE A 1 194 ? -21.675 9.314 15.375 1.00 89.31 194 PHE A O 1
ATOM 1452 N N . ASP A 1 195 ? -22.048 8.461 13.316 1.00 87.94 195 ASP A N 1
ATOM 1453 C CA . ASP A 1 195 ? -23.464 8.850 13.220 1.00 87.94 195 ASP A CA 1
ATOM 1454 C C . ASP A 1 195 ? -24.250 8.272 14.394 1.00 87.94 195 ASP A C 1
ATOM 1456 O O . ASP A 1 195 ? -25.142 8.903 14.913 1.00 87.94 195 ASP A O 1
ATOM 1460 N N . ASP A 1 196 ? -23.870 7.101 14.888 1.00 91.31 196 ASP A N 1
ATOM 1461 C CA . ASP A 1 196 ? -24.488 6.450 16.033 1.00 91.31 196 ASP A CA 1
ATOM 1462 C C . ASP A 1 196 ? -24.076 7.090 17.378 1.00 91.31 196 ASP A C 1
ATOM 1464 O O . ASP A 1 196 ? -22.906 7.034 17.769 1.00 91.31 196 ASP A O 1
ATOM 1468 N N . LYS A 1 197 ? -25.048 7.634 18.126 1.00 92.69 197 LYS A N 1
ATOM 1469 C CA . LYS A 1 197 ? -24.858 8.293 19.433 1.00 92.69 197 LYS A CA 1
ATOM 1470 C C . LYS A 1 197 ? -24.073 7.453 20.442 1.00 92.69 197 LYS A C 1
ATOM 1472 O O . LYS A 1 197 ? -23.228 8.002 21.152 1.00 92.69 197 LYS A O 1
ATOM 1477 N N . ASP A 1 198 ? -24.353 6.155 20.539 1.00 90.19 198 ASP A N 1
ATOM 1478 C CA . ASP A 1 198 ? -23.755 5.283 21.557 1.00 90.19 198 ASP A CA 1
ATOM 1479 C C . ASP A 1 198 ? -22.311 4.921 21.183 1.00 90.19 198 ASP A C 1
ATOM 1481 O O . ASP A 1 198 ? -21.418 4.891 22.033 1.00 90.19 198 ASP A O 1
ATOM 1485 N N . VAL A 1 199 ? -22.048 4.728 19.886 1.00 91.19 199 VAL A N 1
ATOM 1486 C CA . VAL A 1 199 ? -20.685 4.537 19.364 1.00 91.19 199 VAL A CA 1
ATOM 1487 C C . VAL A 1 199 ? -19.861 5.818 19.525 1.00 91.19 199 VAL A C 1
ATOM 1489 O O . VAL A 1 199 ? -18.707 5.762 19.959 1.00 91.19 199 VAL A O 1
ATOM 1492 N N . ALA A 1 200 ? -20.456 6.975 19.219 1.00 93.12 200 ALA A N 1
ATOM 1493 C CA . ALA A 1 200 ? -19.848 8.284 19.423 1.00 93.12 200 ALA A CA 1
ATOM 1494 C C . ALA A 1 200 ? -19.476 8.508 20.895 1.00 93.12 200 ALA A C 1
ATOM 1496 O O . ALA A 1 200 ? -18.362 8.944 21.178 1.00 93.12 200 ALA A O 1
ATOM 1497 N N . ASP A 1 201 ? -20.361 8.162 21.835 1.00 93.69 201 ASP A N 1
ATOM 1498 C CA . ASP A 1 201 ? -20.111 8.300 23.273 1.00 93.69 201 ASP A CA 1
ATOM 1499 C C . ASP A 1 201 ? -18.916 7.456 23.743 1.00 93.69 201 ASP A C 1
ATOM 1501 O O . ASP A 1 201 ? -18.027 7.962 24.433 1.00 93.69 201 ASP A O 1
ATOM 1505 N N . LEU A 1 202 ? -18.841 6.189 23.316 1.00 91.88 202 LEU A N 1
ATOM 1506 C CA . LEU A 1 202 ? -17.705 5.312 23.622 1.00 91.88 202 LEU A CA 1
ATOM 1507 C C . LEU A 1 202 ? -16.384 5.881 23.097 1.00 91.88 202 LEU A C 1
ATOM 1509 O O . LEU A 1 202 ? -15.359 5.854 23.789 1.00 91.88 202 LEU A O 1
ATOM 1513 N N . GLU A 1 203 ? -16.394 6.404 21.872 1.00 93.88 203 GLU A N 1
ATOM 1514 C CA . GLU A 1 203 ? -15.207 6.996 21.270 1.00 93.88 203 GLU A CA 1
ATOM 1515 C C . GLU A 1 203 ? -14.809 8.308 21.964 1.00 93.88 203 GLU A C 1
ATOM 1517 O O . GLU A 1 203 ? -13.627 8.506 22.250 1.00 93.88 203 GLU A O 1
ATOM 1522 N N . LEU A 1 204 ? -15.766 9.170 22.318 1.00 94.81 204 LEU A N 1
ATOM 1523 C CA . LEU A 1 204 ? -15.515 10.412 23.058 1.00 94.81 204 LEU A CA 1
ATOM 1524 C C . LEU A 1 204 ? -14.962 10.138 24.464 1.00 94.81 204 LEU A C 1
ATOM 1526 O O . LEU A 1 204 ? -13.980 10.769 24.859 1.00 94.81 204 LEU A O 1
ATOM 1530 N N . LYS A 1 205 ? -15.497 9.144 25.184 1.00 92.50 205 LYS A N 1
ATOM 1531 C CA . LYS A 1 205 ? -14.957 8.688 26.480 1.00 92.50 205 LYS A CA 1
ATOM 1532 C C . LYS A 1 205 ? -13.515 8.194 26.358 1.00 92.50 205 LYS A C 1
ATOM 1534 O O . LYS A 1 205 ? -12.659 8.581 27.156 1.00 92.50 205 LYS A O 1
ATOM 1539 N N . ARG A 1 206 ? -13.206 7.394 25.327 1.00 92.62 206 ARG A N 1
ATOM 1540 C CA . ARG A 1 206 ? -11.829 6.951 25.024 1.00 92.62 206 ARG A CA 1
ATOM 1541 C C . ARG A 1 206 ? -10.900 8.142 24.780 1.00 92.62 206 ARG A C 1
ATOM 1543 O O . ARG A 1 206 ? -9.751 8.140 25.236 1.00 92.62 206 ARG A O 1
ATOM 1550 N N . ILE A 1 207 ? -11.372 9.138 24.031 1.00 93.81 207 ILE A N 1
ATOM 1551 C CA . ILE A 1 207 ? -10.609 10.354 23.748 1.00 93.81 207 ILE A CA 1
ATOM 1552 C C . ILE A 1 207 ? -10.337 11.106 25.052 1.00 93.81 207 ILE A C 1
ATOM 1554 O O . ILE A 1 207 ? -9.181 11.390 25.357 1.00 93.81 207 ILE A O 1
ATOM 1558 N N . GLN A 1 208 ? -11.368 11.365 25.854 1.00 91.88 208 GLN A N 1
ATOM 1559 C CA . GLN A 1 208 ? -11.245 12.101 27.110 1.00 91.88 208 GLN A CA 1
ATOM 1560 C C . GLN A 1 208 ? -10.253 11.434 28.076 1.00 91.88 208 GLN A C 1
ATOM 1562 O O . GLN A 1 208 ? -9.358 12.108 28.585 1.00 91.88 208 GLN A O 1
ATOM 1567 N N . LEU A 1 209 ? -10.342 10.111 28.259 1.00 89.50 209 LEU A N 1
ATOM 1568 C CA . LEU A 1 209 ? -9.454 9.362 29.156 1.00 89.50 209 LEU A CA 1
ATOM 1569 C C . LEU A 1 209 ? -7.988 9.370 28.685 1.00 89.50 209 LEU A C 1
ATOM 1571 O O . LEU A 1 209 ? -7.066 9.428 29.496 1.00 89.50 209 LEU A O 1
ATOM 1575 N N . GLY A 1 210 ? -7.757 9.312 27.370 1.00 89.12 210 GLY A N 1
ATOM 1576 C CA . GLY A 1 210 ? -6.405 9.274 26.807 1.00 89.12 210 GLY A CA 1
ATOM 1577 C C . GLY A 1 210 ? -5.741 10.641 26.640 1.00 89.12 210 GLY A C 1
ATOM 1578 O O . GLY A 1 210 ? -4.514 10.714 26.597 1.00 89.12 210 GLY A O 1
ATOM 1579 N N . LEU A 1 211 ? -6.514 11.731 26.569 1.00 89.06 211 LEU A N 1
ATOM 1580 C CA . LEU A 1 211 ? -5.986 13.072 26.291 1.00 89.06 211 LEU A CA 1
ATOM 1581 C C . LEU A 1 211 ? -4.980 13.565 27.335 1.00 89.06 211 LEU A C 1
ATOM 1583 O O . LEU A 1 211 ? -4.054 14.287 26.967 1.00 89.06 211 LEU A O 1
ATOM 1587 N N . ALA A 1 212 ? -5.118 13.147 28.596 1.00 85.06 212 ALA A N 1
ATOM 1588 C CA . ALA A 1 212 ? -4.166 13.478 29.656 1.00 85.06 212 ALA A CA 1
ATOM 1589 C C . ALA A 1 212 ? -2.743 12.977 29.338 1.00 85.06 212 ALA A C 1
ATOM 1591 O O . ALA A 1 212 ? -1.766 13.670 29.601 1.00 85.06 212 ALA A O 1
ATOM 1592 N N . GLN A 1 213 ? -2.607 11.820 28.680 1.00 85.81 213 GLN A N 1
ATOM 1593 C CA . GLN A 1 213 ? -1.298 11.271 28.293 1.00 85.81 213 GLN A CA 1
ATOM 1594 C C . GLN A 1 213 ? -0.637 12.057 27.145 1.00 85.81 213 GLN A C 1
ATOM 1596 O O . GLN A 1 213 ? 0.573 11.967 26.955 1.00 85.81 213 GLN A O 1
ATOM 1601 N N . LEU A 1 214 ? -1.413 12.852 26.399 1.00 86.19 214 LEU A N 1
ATOM 1602 C CA . LEU A 1 214 ? -0.947 13.691 25.287 1.00 86.19 214 LEU A CA 1
ATOM 1603 C C . LEU A 1 214 ? -0.800 15.172 25.679 1.00 86.19 214 LEU A C 1
ATOM 1605 O O . LEU A 1 214 ? -0.703 16.035 24.805 1.00 86.19 214 LEU A O 1
ATOM 1609 N N . GLY A 1 215 ? -0.789 15.485 26.977 1.00 82.06 215 GLY A N 1
ATOM 1610 C CA . GLY A 1 215 ? -0.477 16.823 27.479 1.00 82.06 215 GLY A CA 1
ATOM 1611 C C . GLY A 1 215 ? 0.941 17.281 27.112 1.00 82.06 215 GLY A C 1
ATOM 1612 O O . GLY A 1 215 ? 1.839 16.466 26.878 1.00 82.06 215 GLY A O 1
ATOM 1613 N N . SER A 1 216 ? 1.146 18.598 27.035 1.00 78.25 216 SER A N 1
ATOM 1614 C CA . SER A 1 216 ? 2.443 19.215 26.705 1.00 78.25 216 SER A CA 1
ATOM 1615 C C . SER A 1 216 ? 3.538 18.905 27.730 1.00 78.25 216 SER A C 1
ATOM 1617 O O . SER A 1 216 ? 4.718 18.872 27.398 1.00 78.25 216 SER A O 1
ATOM 1619 N N . GLU A 1 217 ? 3.146 18.644 28.971 1.00 77.75 217 GLU A N 1
ATOM 1620 C CA . GLU A 1 217 ? 4.000 18.242 30.085 1.00 77.75 217 GLU A CA 1
ATOM 1621 C C . GLU A 1 217 ? 4.596 16.838 29.908 1.00 77.75 217 GLU A C 1
ATOM 1623 O O . GLU A 1 217 ? 5.639 16.530 30.481 1.00 77.75 217 GLU A O 1
ATOM 1628 N N . ASN A 1 218 ? 3.972 16.001 29.074 1.00 79.00 218 ASN A N 1
ATOM 1629 C CA . ASN A 1 218 ? 4.405 14.626 28.828 1.00 79.00 218 ASN A CA 1
ATOM 1630 C C . ASN A 1 218 ? 5.341 14.492 27.618 1.00 79.00 218 ASN A C 1
ATOM 1632 O O . ASN A 1 218 ? 5.855 13.393 27.366 1.00 79.00 218 ASN A O 1
ATOM 1636 N N . VAL A 1 219 ? 5.598 15.595 26.900 1.00 77.06 219 VAL A N 1
ATOM 1637 C CA . VAL A 1 219 ? 6.509 15.633 25.751 1.00 77.06 219 VAL A CA 1
ATOM 1638 C C . VAL A 1 219 ? 7.905 15.218 26.204 1.00 77.06 219 VAL A C 1
ATOM 1640 O O . VAL A 1 219 ? 8.518 15.833 27.076 1.00 77.06 219 VAL A O 1
ATOM 1643 N N . TRP A 1 220 ? 8.412 14.146 25.603 1.00 72.56 220 TRP A N 1
ATOM 1644 C CA . TRP A 1 220 ? 9.766 13.669 25.834 1.00 72.56 220 TRP A CA 1
ATOM 1645 C C . TRP A 1 220 ? 10.692 14.182 24.738 1.00 72.56 220 TRP A C 1
ATOM 1647 O O . TRP A 1 220 ? 10.392 14.022 23.559 1.00 72.56 220 TRP A O 1
ATOM 1657 N N . PHE A 1 221 ? 11.829 14.755 25.130 1.00 73.69 221 PHE A N 1
ATOM 1658 C CA . PHE A 1 221 ? 12.866 15.182 24.199 1.00 73.69 221 PHE A CA 1
ATOM 1659 C C . PHE A 1 221 ? 14.014 14.161 24.208 1.00 73.69 221 PHE A C 1
ATOM 1661 O O . PHE A 1 221 ? 14.615 13.944 25.268 1.00 73.69 221 PHE A O 1
ATOM 1668 N N . PRO A 1 222 ? 14.327 13.529 23.062 1.00 67.31 222 PRO A N 1
ATOM 1669 C CA . PRO A 1 222 ? 15.526 12.714 22.917 1.00 67.31 222 PRO A CA 1
ATOM 1670 C C . PRO A 1 222 ? 16.794 13.487 23.306 1.00 67.31 222 PRO A C 1
ATOM 1672 O O . PRO A 1 222 ? 16.853 14.711 23.211 1.00 67.31 222 PRO A O 1
ATOM 1675 N N . HIS A 1 223 ? 17.834 12.775 23.745 1.00 64.00 223 HIS A N 1
ATOM 1676 C CA . HIS A 1 223 ? 19.142 13.395 23.974 1.00 64.00 223 HIS A CA 1
ATOM 1677 C C . HIS A 1 223 ? 19.809 13.667 22.620 1.00 64.00 223 HIS A C 1
ATOM 1679 O O . HIS A 1 223 ? 20.345 12.750 21.997 1.00 64.00 223 HIS A O 1
ATOM 1685 N N . PHE A 1 224 ? 19.763 14.916 22.156 1.00 61.34 224 PHE A N 1
ATOM 1686 C CA . PHE A 1 224 ? 20.387 15.320 20.896 1.00 61.34 224 PHE A CA 1
ATOM 1687 C C . PHE A 1 224 ? 21.868 15.674 21.097 1.00 61.34 224 PHE A C 1
ATOM 1689 O O . PHE A 1 224 ? 22.243 16.302 22.087 1.00 61.34 224 PHE A O 1
ATOM 1696 N N . GLN A 1 225 ? 22.726 15.254 20.161 1.00 50.94 225 GLN A N 1
ATOM 1697 C CA . GLN A 1 225 ? 24.187 15.377 20.284 1.00 50.94 225 GLN A CA 1
ATOM 1698 C C . GLN A 1 225 ? 24.727 16.787 19.975 1.00 50.94 225 GLN A C 1
ATOM 1700 O O . GLN A 1 225 ? 25.844 17.097 20.385 1.00 50.94 225 GLN A O 1
ATOM 1705 N N . SER A 1 226 ? 23.978 17.649 19.270 1.00 55.69 226 SER A N 1
ATOM 1706 C CA . SER A 1 226 ? 24.444 18.988 18.868 1.00 55.69 226 SER A CA 1
ATOM 1707 C C . SER A 1 226 ? 23.485 20.112 19.280 1.00 55.69 226 SER A C 1
ATOM 1709 O O . SER A 1 226 ? 22.265 19.957 19.293 1.00 55.69 226 SER A O 1
ATOM 1711 N N . ARG A 1 227 ? 24.055 21.276 19.623 1.00 55.47 227 ARG A N 1
ATOM 1712 C CA . ARG A 1 227 ? 23.323 22.444 20.148 1.00 55.47 227 ARG A CA 1
ATOM 1713 C C . ARG A 1 227 ? 22.491 23.170 19.080 1.00 55.47 227 ARG A C 1
ATOM 1715 O O . ARG A 1 227 ? 21.500 23.803 19.424 1.00 55.47 227 ARG A O 1
ATOM 1722 N N . GLU A 1 228 ? 22.881 23.062 17.808 1.00 55.16 228 GLU A N 1
ATOM 1723 C CA . GLU A 1 228 ? 22.166 23.636 16.656 1.00 55.16 228 GLU A CA 1
ATOM 1724 C C . GLU A 1 228 ? 21.015 22.734 16.181 1.00 55.16 228 GLU A C 1
ATOM 1726 O O . GLU A 1 228 ? 19.928 23.239 15.902 1.00 55.16 228 GLU A O 1
ATOM 1731 N N . ALA A 1 229 ? 21.198 21.404 16.176 1.00 58.62 229 ALA A N 1
ATOM 1732 C CA . ALA A 1 229 ? 20.120 20.453 15.872 1.00 58.62 229 ALA A CA 1
ATOM 1733 C C . ALA A 1 229 ? 19.040 20.436 16.967 1.00 58.62 229 ALA A C 1
ATOM 1735 O O . ALA A 1 229 ? 17.857 20.267 16.677 1.00 58.62 229 ALA A O 1
ATOM 1736 N N . TRP A 1 230 ? 19.422 20.742 18.213 1.00 59.47 230 TRP A N 1
ATOM 1737 C CA . TRP A 1 230 ? 18.497 20.812 19.343 1.00 59.47 230 TRP A CA 1
ATOM 1738 C C . TRP A 1 230 ? 17.293 21.729 19.089 1.00 59.47 230 TRP A C 1
ATOM 1740 O O . TRP A 1 230 ? 16.183 21.408 19.501 1.00 59.47 230 TRP A O 1
ATOM 1750 N N . GLY A 1 231 ? 17.479 22.877 18.427 1.00 70.44 231 GLY A N 1
ATOM 1751 C CA . GLY A 1 231 ? 16.391 23.829 18.183 1.00 70.44 231 GLY A CA 1
ATOM 1752 C C . GLY A 1 231 ? 15.322 23.281 17.234 1.00 70.44 231 GLY A C 1
ATOM 1753 O O . GLY A 1 231 ? 14.133 23.294 17.559 1.00 70.44 231 GLY A O 1
ATOM 1754 N N . SER A 1 232 ? 15.749 22.764 16.081 1.00 74.75 232 SER A N 1
ATOM 1755 C CA . SER A 1 232 ? 14.854 22.234 15.048 1.00 74.75 232 SER A CA 1
ATOM 1756 C C . SER A 1 232 ? 14.232 20.894 15.445 1.00 74.75 232 SER A C 1
ATOM 1758 O O . SER A 1 232 ? 13.038 20.691 15.232 1.00 74.75 232 SER A O 1
ATOM 1760 N N . GLU A 1 233 ? 14.988 19.997 16.083 1.00 76.38 233 GLU A N 1
ATOM 1761 C CA . GLU A 1 233 ? 14.492 18.687 16.524 1.00 76.38 233 GLU A CA 1
ATOM 1762 C C . GLU A 1 233 ? 13.526 18.807 17.709 1.00 76.38 233 GLU A C 1
ATOM 1764 O O . GLU A 1 233 ? 12.521 18.089 17.776 1.00 76.38 233 GLU A O 1
ATOM 1769 N N . LYS A 1 234 ? 13.763 19.769 18.612 1.00 80.88 234 LYS A N 1
ATOM 1770 C CA . LYS A 1 234 ? 12.812 20.113 19.675 1.00 80.88 234 LYS A CA 1
ATOM 1771 C C . LYS A 1 234 ? 11.487 20.590 19.087 1.00 80.88 234 LYS A C 1
ATOM 1773 O O . LYS A 1 234 ? 10.441 20.106 19.517 1.00 80.88 234 LYS A O 1
ATOM 1778 N N . GLN A 1 235 ? 11.520 21.497 18.109 1.00 84.06 235 GLN A N 1
ATOM 1779 C CA . GLN A 1 235 ? 10.298 21.976 17.462 1.00 84.06 235 GLN A CA 1
ATOM 1780 C C . GLN A 1 235 ? 9.580 20.842 16.722 1.00 84.06 235 GLN A C 1
ATOM 1782 O O . GLN A 1 235 ? 8.390 20.645 16.936 1.00 84.06 235 GLN A O 1
ATOM 1787 N N . ALA A 1 236 ? 10.310 20.010 15.972 1.00 84.69 236 ALA A N 1
ATOM 1788 C CA . ALA A 1 236 ? 9.740 18.844 15.297 1.00 84.69 236 ALA A CA 1
ATOM 1789 C C . ALA A 1 236 ? 9.072 17.856 16.274 1.00 84.69 236 ALA A C 1
ATOM 1791 O O . ALA A 1 236 ? 8.038 17.271 15.955 1.00 84.69 236 ALA A O 1
ATOM 1792 N N . THR A 1 237 ? 9.630 17.688 17.477 1.00 84.69 237 THR A N 1
ATOM 1793 C CA . THR A 1 237 ? 9.027 16.865 18.540 1.00 84.69 237 THR A CA 1
ATOM 1794 C C . THR A 1 237 ? 7.711 17.472 19.034 1.00 84.69 237 THR A C 1
ATOM 1796 O O . THR A 1 237 ? 6.720 16.758 19.188 1.00 84.69 237 THR A O 1
ATOM 1799 N N . ILE A 1 238 ? 7.677 18.792 19.249 1.00 86.12 238 ILE A N 1
ATOM 1800 C CA . ILE A 1 238 ? 6.469 19.522 19.664 1.00 86.12 238 ILE A CA 1
ATOM 1801 C C . ILE A 1 238 ? 5.386 19.434 18.580 1.00 86.12 238 ILE A C 1
ATOM 1803 O O . ILE A 1 238 ? 4.234 19.128 18.891 1.00 86.12 238 ILE A O 1
ATOM 1807 N N . ASP A 1 239 ? 5.754 19.639 17.316 1.00 88.44 239 ASP A N 1
ATOM 1808 C CA . ASP A 1 239 ? 4.834 19.590 16.176 1.00 88.44 239 ASP A CA 1
ATOM 1809 C C . ASP A 1 239 ? 4.254 18.181 15.987 1.00 88.44 239 ASP A C 1
ATOM 1811 O O . ASP A 1 239 ? 3.044 18.021 15.792 1.00 88.44 239 ASP A O 1
ATOM 1815 N N . MET A 1 240 ? 5.089 17.145 16.133 1.00 87.94 240 MET A N 1
ATOM 1816 C CA . MET A 1 240 ? 4.653 15.746 16.138 1.00 87.94 240 MET A CA 1
ATOM 1817 C C . MET A 1 240 ? 3.631 15.494 17.249 1.00 87.94 240 MET A C 1
ATOM 1819 O O . MET A 1 240 ? 2.567 14.932 17.000 1.00 87.94 240 MET A O 1
ATOM 1823 N N . TRP A 1 241 ? 3.919 15.938 18.475 1.00 88.25 241 TRP A N 1
ATOM 1824 C CA . TRP A 1 241 ? 3.023 15.745 19.616 1.00 88.25 241 TRP A CA 1
ATOM 1825 C C . TRP A 1 241 ? 1.689 16.467 19.439 1.00 88.25 241 TRP A C 1
ATOM 1827 O O . TRP A 1 241 ? 0.626 15.904 19.704 1.00 88.25 241 TRP A O 1
ATOM 1837 N N . SER A 1 242 ? 1.743 17.702 18.938 1.00 89.62 242 SER A N 1
ATOM 1838 C CA . SER A 1 242 ? 0.565 18.492 18.586 1.00 89.62 242 SER A CA 1
ATOM 1839 C C . SER A 1 242 ? -0.293 17.760 17.554 1.00 89.62 242 SER A C 1
ATOM 1841 O O . SER A 1 242 ? -1.500 17.599 17.753 1.00 89.62 242 SER A O 1
ATOM 1843 N N . THR A 1 243 ? 0.341 17.215 16.512 1.00 92.12 243 THR A N 1
ATOM 1844 C CA . THR A 1 243 ? -0.322 16.414 15.475 1.00 92.12 243 THR A CA 1
ATOM 1845 C C . THR A 1 243 ? -0.976 15.171 16.075 1.00 92.12 243 THR A C 1
ATOM 1847 O O . THR A 1 243 ? -2.168 14.954 15.879 1.00 92.12 243 THR A O 1
ATOM 1850 N N . LEU A 1 244 ? -0.258 14.389 16.888 1.00 91.81 244 LEU A N 1
ATOM 1851 C CA . LEU A 1 244 ? -0.814 13.209 17.561 1.00 91.81 244 LEU A CA 1
ATOM 1852 C C . LEU A 1 244 ? -2.026 13.560 18.425 1.00 91.81 244 LEU A C 1
ATOM 1854 O O . LEU A 1 244 ? -3.035 12.860 18.374 1.00 91.81 244 LEU A O 1
ATOM 1858 N N . ARG A 1 245 ? -1.962 14.661 19.181 1.00 91.94 245 ARG A N 1
ATOM 1859 C CA . ARG A 1 245 ? -3.074 15.142 20.011 1.00 91.94 245 ARG A CA 1
ATOM 1860 C C . ARG A 1 245 ? -4.285 15.560 19.178 1.00 91.94 245 ARG A C 1
ATOM 1862 O O . ARG A 1 245 ? -5.415 15.309 19.596 1.00 91.94 245 ARG A O 1
ATOM 1869 N N . GLN A 1 246 ? -4.077 16.193 18.025 1.00 92.81 246 GLN A N 1
ATOM 1870 C CA . GLN A 1 246 ? -5.156 16.534 17.094 1.00 92.81 246 GLN A CA 1
ATOM 1871 C C . GLN A 1 246 ? -5.784 15.268 16.502 1.00 92.81 246 GLN A C 1
ATOM 1873 O O . GLN A 1 246 ? -6.987 15.050 16.668 1.00 92.81 246 GLN A O 1
ATOM 1878 N N . LEU A 1 247 ? -4.968 14.382 15.926 1.00 94.50 247 LEU A N 1
ATOM 1879 C CA . LEU A 1 247 ? -5.433 13.145 15.299 1.00 94.50 247 LEU A CA 1
ATOM 1880 C C . LEU A 1 247 ? -6.125 12.216 16.308 1.00 94.50 247 LEU A C 1
ATOM 1882 O O . LEU A 1 247 ? -7.116 11.573 15.973 1.00 94.50 247 LEU A O 1
ATOM 1886 N N . TYR A 1 248 ? -5.674 12.185 17.567 1.00 94.25 248 TYR A N 1
ATOM 1887 C CA . TYR A 1 248 ? -6.326 11.414 18.631 1.00 94.25 248 TYR A CA 1
ATOM 1888 C C . TYR A 1 248 ? -7.782 11.847 18.866 1.00 94.25 248 TYR A C 1
ATOM 1890 O O . TYR A 1 248 ? -8.610 11.001 19.201 1.00 94.25 248 TYR A O 1
ATOM 1898 N N . LYS A 1 249 ? -8.094 13.133 18.633 1.00 93.69 249 LYS A N 1
ATOM 1899 C CA . LYS A 1 249 ? -9.438 13.733 18.697 1.00 93.69 249 LYS A CA 1
ATOM 1900 C C . LYS A 1 249 ? -10.203 13.682 17.367 1.00 93.69 249 LYS A C 1
ATOM 1902 O O . LYS A 1 249 ? -11.226 14.348 17.259 1.00 93.69 249 LYS A O 1
ATOM 1907 N N . TRP A 1 250 ? -9.702 12.969 16.354 1.00 92.94 250 TRP A N 1
ATOM 1908 C CA . TRP A 1 250 ? -10.225 13.017 14.980 1.00 92.94 250 TRP A CA 1
ATOM 1909 C C . TRP A 1 250 ? -10.172 14.411 14.334 1.00 92.94 250 TRP A C 1
ATOM 1911 O O . TRP A 1 250 ? -10.969 14.721 13.454 1.00 92.94 250 TRP A O 1
ATOM 1921 N N . GLN A 1 251 ? -9.215 15.248 14.739 1.00 91.19 251 GLN A N 1
ATOM 1922 C CA . GLN A 1 251 ? -8.978 16.570 14.156 1.00 91.19 251 GLN A CA 1
ATOM 1923 C C . GLN A 1 251 ? -7.716 16.522 13.301 1.00 91.19 251 GLN A C 1
ATOM 1925 O O . GLN A 1 251 ? -6.705 15.984 13.742 1.00 91.19 251 GLN A O 1
ATOM 1930 N N . GLY A 1 252 ? -7.740 17.113 12.111 1.00 86.12 252 GLY A N 1
ATOM 1931 C CA . GLY A 1 252 ? -6.562 17.167 11.253 1.00 86.12 252 GLY A CA 1
ATOM 1932 C C . GLY A 1 252 ? -6.690 18.211 10.155 1.00 86.12 252 GLY A C 1
ATOM 1933 O O . GLY A 1 252 ? -7.794 18.537 9.705 1.00 86.12 252 GLY A O 1
ATOM 1934 N N . GLN A 1 253 ? -5.540 18.734 9.734 1.00 86.38 253 GLN A N 1
ATOM 1935 C CA . GLN A 1 253 ? -5.463 19.699 8.644 1.00 86.38 253 GLN A CA 1
ATOM 1936 C C . GLN A 1 253 ? -5.960 19.079 7.320 1.00 86.38 253 GLN A C 1
ATOM 1938 O O . GLN A 1 253 ? -5.893 17.856 7.152 1.00 86.38 253 GLN A O 1
ATOM 1943 N N . PRO A 1 254 ? -6.504 19.882 6.383 1.00 87.62 254 PRO A N 1
ATOM 1944 C CA . PRO A 1 254 ? -7.097 19.370 5.145 1.00 87.62 254 PRO A CA 1
ATOM 1945 C C . PRO A 1 254 ? -6.168 18.497 4.288 1.00 87.62 254 PRO A C 1
ATOM 1947 O O . PRO A 1 254 ? -6.629 17.539 3.675 1.00 87.62 254 PRO A O 1
ATOM 1950 N N . ASP A 1 255 ? -4.872 18.793 4.273 1.00 90.31 255 ASP A N 1
ATOM 1951 C CA . ASP A 1 255 ? -3.818 18.063 3.555 1.00 90.31 255 ASP A CA 1
ATOM 1952 C C . ASP A 1 255 ? -3.535 16.666 4.137 1.00 90.31 255 ASP A C 1
ATOM 1954 O O . ASP A 1 255 ? -3.123 15.750 3.415 1.00 90.31 255 ASP A O 1
ATOM 1958 N N . LEU A 1 256 ? -3.817 16.478 5.429 1.00 92.50 256 LEU A N 1
ATOM 1959 C CA . LEU A 1 256 ? -3.699 15.192 6.110 1.00 92.50 256 LEU A CA 1
ATOM 1960 C C . LEU A 1 256 ? -4.926 14.300 5.905 1.00 92.50 256 LEU A C 1
ATOM 1962 O O . LEU A 1 256 ? -4.858 13.121 6.238 1.00 92.50 256 LEU A O 1
ATOM 1966 N N . ARG A 1 257 ? -6.049 14.816 5.392 1.00 92.31 257 ARG A N 1
ATOM 1967 C CA . ARG A 1 257 ? -7.293 14.042 5.252 1.00 92.31 257 ARG A CA 1
ATOM 1968 C C . ARG A 1 257 ? -7.161 12.961 4.182 1.00 92.31 257 ARG A C 1
ATOM 1970 O O . ARG A 1 257 ? -6.650 13.185 3.086 1.00 92.31 257 ARG A O 1
ATOM 1977 N N . VAL A 1 258 ? -7.678 11.779 4.497 1.00 93.19 258 VAL A N 1
ATOM 1978 C CA . VAL A 1 258 ? -7.697 10.616 3.609 1.00 93.19 258 VAL A CA 1
ATOM 1979 C C . VAL A 1 258 ? -9.141 10.247 3.323 1.00 93.19 258 VAL A C 1
ATOM 1981 O O . VAL A 1 258 ? -9.863 9.814 4.220 1.00 93.19 258 VAL A O 1
ATOM 1984 N N . TYR A 1 259 ? -9.551 10.379 2.062 1.00 90.38 259 TYR A N 1
ATOM 1985 C CA . TYR A 1 259 ? -10.890 10.007 1.616 1.00 90.38 259 TYR A CA 1
ATOM 1986 C C . TYR A 1 259 ? -10.891 8.637 0.926 1.00 90.38 259 TYR A C 1
ATOM 1988 O O . TYR A 1 259 ? -9.934 8.254 0.241 1.00 90.38 259 TYR A O 1
ATOM 1996 N N . ARG A 1 260 ? -11.979 7.891 1.118 1.00 87.06 260 ARG A N 1
ATOM 1997 C CA . ARG A 1 260 ? -12.301 6.626 0.447 1.00 87.06 260 ARG A CA 1
ATOM 1998 C C . ARG A 1 260 ? -13.766 6.695 0.037 1.00 87.06 260 ARG A C 1
ATOM 2000 O O . ARG A 1 260 ? -14.601 7.026 0.869 1.00 87.06 260 ARG A O 1
ATOM 2007 N N . ASP A 1 261 ? -14.055 6.456 -1.239 1.00 84.56 261 ASP A N 1
ATOM 2008 C CA . ASP A 1 261 ? -15.427 6.428 -1.769 1.00 84.56 261 ASP A CA 1
ATOM 2009 C C . ASP A 1 261 ? -16.254 7.689 -1.422 1.00 84.56 261 ASP A C 1
ATOM 2011 O O . ASP A 1 261 ? -17.444 7.627 -1.137 1.00 84.56 261 ASP A O 1
ATOM 2015 N N . GLY A 1 262 ? -15.597 8.856 -1.413 1.00 82.19 262 GLY A N 1
ATOM 2016 C CA . GLY A 1 262 ? -16.216 10.145 -1.077 1.00 82.19 262 GLY A CA 1
ATOM 2017 C C . GLY A 1 262 ? -16.375 10.432 0.422 1.00 82.19 262 GLY A C 1
ATOM 2018 O O . GLY A 1 262 ? -16.809 11.524 0.775 1.00 82.19 262 GLY A O 1
ATOM 2019 N N . GLN A 1 263 ? -15.983 9.512 1.309 1.00 83.69 263 GLN A N 1
ATOM 2020 C CA . GLN A 1 263 ? -16.065 9.670 2.765 1.00 83.69 263 GLN A CA 1
ATOM 2021 C C . GLN A 1 263 ? -14.684 9.799 3.415 1.00 83.69 263 GLN A C 1
ATOM 2023 O O . GLN A 1 263 ? -13.702 9.220 2.947 1.00 83.69 263 GLN A O 1
ATOM 2028 N N . LEU A 1 264 ? -14.596 10.551 4.517 1.00 87.19 264 LEU A N 1
ATOM 2029 C CA . LEU A 1 264 ? -13.368 10.668 5.304 1.00 87.19 264 LEU A CA 1
ATOM 2030 C C . LEU A 1 264 ? -13.076 9.332 6.009 1.00 87.19 264 LEU A C 1
ATOM 2032 O O . LEU A 1 264 ? -13.783 8.929 6.935 1.00 87.19 264 LEU A O 1
ATOM 2036 N N . SER A 1 265 ? -12.017 8.646 5.579 1.00 89.81 265 SER A N 1
ATOM 2037 C CA . SER A 1 265 ? -11.557 7.391 6.188 1.00 89.81 265 SER A CA 1
ATOM 2038 C C . SER A 1 265 ? -10.694 7.644 7.426 1.00 89.81 265 SER A C 1
ATOM 2040 O O . SER A 1 265 ? -10.801 6.935 8.427 1.00 89.81 265 SER A O 1
ATOM 2042 N N . GLY A 1 266 ? -9.875 8.694 7.385 1.00 93.81 266 GLY A N 1
ATOM 2043 C CA . GLY A 1 266 ? -9.004 9.089 8.484 1.00 93.81 266 GLY A CA 1
ATOM 2044 C C . GLY A 1 266 ? -7.947 10.079 8.022 1.00 93.81 266 GLY A C 1
ATOM 2045 O O . GLY A 1 266 ? -8.197 10.895 7.134 1.00 93.81 266 GLY A O 1
ATOM 2046 N N . TYR A 1 267 ? -6.762 9.992 8.616 1.00 96.50 267 TYR A N 1
ATOM 2047 C CA . TYR A 1 267 ? -5.677 10.933 8.399 1.00 96.50 267 TYR A CA 1
ATOM 2048 C C . TYR A 1 267 ? -4.337 10.253 8.122 1.00 96.50 267 TYR A C 1
ATOM 2050 O O . TYR A 1 267 ? -4.092 9.104 8.514 1.00 96.50 267 TYR A O 1
ATOM 2058 N N . LYS A 1 268 ? -3.467 11.013 7.459 1.00 96.69 268 LYS A N 1
ATOM 2059 C CA . LYS A 1 268 ? -2.054 10.713 7.256 1.00 96.69 268 LYS A CA 1
ATOM 2060 C C . LYS A 1 268 ? -1.251 11.139 8.479 1.00 96.69 268 LYS A C 1
ATOM 2062 O O . LYS A 1 268 ? -1.510 12.188 9.065 1.00 96.69 268 LYS A O 1
ATOM 2067 N N . LEU A 1 269 ? -0.239 10.352 8.812 1.00 95.12 269 LEU A N 1
ATOM 2068 C CA . LEU A 1 269 ? 0.772 10.691 9.802 1.00 95.12 269 LEU A CA 1
ATOM 2069 C C . LEU A 1 269 ? 2.156 10.407 9.211 1.00 95.12 269 LEU A C 1
ATOM 2071 O O . LEU A 1 269 ? 2.468 9.262 8.893 1.00 95.12 269 LEU A O 1
ATOM 2075 N N . ASP A 1 270 ? 2.983 11.440 9.065 1.00 92.00 270 ASP A N 1
ATOM 2076 C CA . ASP A 1 270 ? 4.428 11.276 8.870 1.00 92.00 270 ASP A CA 1
ATOM 2077 C C . ASP A 1 270 ? 5.087 11.239 10.244 1.00 92.00 270 ASP A C 1
ATOM 2079 O O . ASP A 1 270 ? 4.840 12.112 11.073 1.00 92.00 270 ASP A O 1
ATOM 2083 N N . MET A 1 271 ? 5.901 10.220 10.493 1.00 87.69 271 MET A N 1
ATOM 2084 C CA . MET A 1 271 ? 6.535 9.974 11.773 1.00 87.69 271 MET A CA 1
ATOM 2085 C C . MET A 1 271 ? 8.034 9.766 11.598 1.00 87.69 271 MET A C 1
ATOM 2087 O O . MET A 1 271 ? 8.484 8.822 10.949 1.00 87.69 271 MET A O 1
ATOM 2091 N N . ASN A 1 272 ? 8.820 10.603 12.273 1.00 85.00 272 ASN A N 1
ATOM 2092 C CA . ASN A 1 272 ? 10.223 10.310 12.522 1.00 85.00 272 ASN A CA 1
ATOM 2093 C C . ASN A 1 272 ? 10.343 9.424 13.767 1.00 85.00 272 ASN A C 1
ATOM 2095 O O . ASN A 1 272 ? 10.140 9.892 14.886 1.00 85.00 272 ASN A O 1
ATOM 2099 N N . LEU A 1 273 ? 10.705 8.159 13.571 1.00 81.94 273 LEU A N 1
ATOM 2100 C CA . LEU A 1 273 ? 10.886 7.158 14.618 1.00 81.94 273 LEU A CA 1
ATOM 2101 C C . LEU A 1 273 ? 11.913 7.583 15.676 1.00 81.94 273 LEU A C 1
ATOM 2103 O O . LEU A 1 273 ? 11.787 7.177 16.825 1.00 81.94 273 LEU A O 1
ATOM 2107 N N . MET A 1 274 ? 12.882 8.441 15.335 1.00 78.25 274 MET A N 1
ATOM 2108 C CA . MET A 1 274 ? 13.834 8.991 16.315 1.00 78.25 274 MET A CA 1
ATOM 2109 C C . MET A 1 274 ? 13.171 9.905 17.354 1.00 78.25 274 MET A C 1
ATOM 2111 O O . MET A 1 274 ? 13.716 10.096 18.437 1.00 78.25 274 MET A O 1
ATOM 2115 N N . LEU A 1 275 ? 12.001 10.462 17.030 1.00 79.31 275 LEU A N 1
ATOM 2116 C CA . LEU A 1 275 ? 11.208 11.323 17.909 1.00 79.31 275 LEU A CA 1
ATOM 2117 C C . LEU A 1 275 ? 10.037 10.565 18.557 1.00 79.31 275 LEU A C 1
ATOM 2119 O O . LEU A 1 275 ? 9.281 11.151 19.328 1.00 79.31 275 LEU A O 1
ATOM 2123 N N . TRP A 1 276 ? 9.851 9.282 18.231 1.00 78.81 276 TRP A N 1
ATOM 2124 C CA . TRP A 1 276 ? 8.705 8.499 18.684 1.00 78.81 276 TRP A CA 1
ATOM 2125 C C . TRP A 1 276 ? 8.940 7.923 20.089 1.00 78.81 276 TRP A C 1
ATOM 2127 O O . TRP A 1 276 ? 9.845 7.104 20.273 1.00 78.81 276 TRP A O 1
ATOM 2137 N N . PRO A 1 277 ? 8.121 8.270 21.098 1.00 69.31 277 PRO A N 1
ATOM 2138 C CA . PRO A 1 277 ? 8.285 7.729 22.438 1.00 69.31 277 PRO A CA 1
ATOM 2139 C C . PRO A 1 277 ? 7.548 6.393 22.549 1.00 69.31 277 PRO A C 1
ATOM 2141 O O . PRO A 1 277 ? 6.428 6.318 23.063 1.00 69.31 277 PRO A O 1
ATOM 2144 N N . VAL A 1 278 ? 8.208 5.331 22.072 1.00 61.62 278 VAL A N 1
ATOM 2145 C CA . VAL A 1 278 ? 7.689 3.949 22.037 1.00 61.62 278 VAL A CA 1
ATOM 2146 C C . VAL A 1 278 ? 7.076 3.531 23.380 1.00 61.62 278 VAL A C 1
ATOM 2148 O O . VAL A 1 278 ? 6.053 2.851 23.394 1.00 61.62 278 VAL A O 1
ATOM 2151 N N . GLU A 1 279 ? 7.669 3.958 24.500 1.00 61.44 279 GLU A N 1
ATOM 2152 C CA . GLU A 1 279 ? 7.314 3.457 25.833 1.00 61.44 279 GLU A CA 1
ATOM 2153 C C . GLU A 1 279 ? 6.270 4.286 26.601 1.00 61.44 279 GLU A C 1
ATOM 2155 O O . GLU A 1 279 ? 5.740 3.847 27.618 1.00 61.44 279 GLU A O 1
ATOM 2160 N N . ARG A 1 280 ? 5.929 5.497 26.143 1.00 69.56 280 ARG A N 1
ATOM 2161 C CA . ARG A 1 280 ? 5.009 6.377 26.899 1.00 69.56 280 ARG A CA 1
ATOM 2162 C C . ARG A 1 280 ? 3.550 6.248 26.488 1.00 69.56 280 ARG A C 1
ATOM 2164 O O . ARG A 1 280 ? 2.666 6.616 27.250 1.00 69.56 280 ARG A O 1
ATOM 2171 N N . LEU A 1 281 ? 3.296 5.734 25.288 1.00 73.50 281 LEU A N 1
ATOM 2172 C CA . LEU A 1 281 ? 1.981 5.785 24.647 1.00 73.50 281 LEU A CA 1
ATOM 2173 C C . LEU A 1 281 ? 1.307 4.410 24.543 1.00 73.50 281 LEU A C 1
ATOM 2175 O O . LEU A 1 281 ? 0.391 4.241 23.740 1.00 73.50 281 LEU A O 1
ATOM 2179 N N . HIS A 1 282 ? 1.748 3.418 25.323 1.00 72.88 282 HIS A N 1
ATOM 2180 C CA . HIS A 1 282 ? 1.330 2.016 25.182 1.00 72.88 282 HIS A CA 1
ATOM 2181 C C . HIS A 1 282 ? -0.189 1.790 25.212 1.00 72.88 282 HIS A C 1
ATOM 2183 O O . HIS A 1 282 ? -0.678 0.862 24.574 1.00 72.88 282 HIS A O 1
ATOM 2189 N N . SER A 1 283 ? -0.936 2.617 25.949 1.00 84.00 283 SER A N 1
ATOM 2190 C CA . SER A 1 283 ? -2.391 2.469 26.082 1.00 84.00 283 SER A CA 1
ATOM 2191 C C . SER A 1 283 ? -3.194 3.200 24.999 1.00 84.00 283 SER A C 1
ATOM 2193 O O . SER A 1 283 ? -4.385 2.928 24.825 1.00 84.00 283 SER A O 1
ATOM 2195 N N . LEU A 1 284 ? -2.568 4.123 24.262 1.00 91.06 284 LEU A N 1
ATOM 2196 C CA . LEU A 1 284 ? -3.272 4.978 23.316 1.00 91.06 284 LEU A CA 1
ATOM 2197 C C . LEU A 1 284 ? -3.463 4.287 21.972 1.00 91.06 284 LEU A C 1
ATOM 2199 O O . LEU A 1 284 ? -2.549 3.685 21.420 1.00 91.06 284 LEU A O 1
ATOM 2203 N N . LYS A 1 285 ? -4.661 4.438 21.409 1.00 92.75 285 LYS A N 1
ATOM 2204 C CA . LYS A 1 285 ? -4.991 3.971 20.061 1.00 92.75 285 LYS A CA 1
ATOM 2205 C C . LYS A 1 285 ? -5.318 5.163 19.174 1.00 92.75 285 LYS A C 1
ATOM 2207 O O . LYS A 1 285 ? -6.331 5.830 19.373 1.00 92.75 285 LYS A O 1
ATOM 2212 N N . PHE A 1 286 ? -4.492 5.415 18.171 1.00 94.50 286 PHE A N 1
ATOM 2213 C CA . PHE A 1 286 ? -4.699 6.446 17.161 1.00 94.50 286 PHE A CA 1
ATOM 2214 C C . PHE A 1 286 ? -5.619 5.916 16.056 1.00 94.50 286 PHE A C 1
ATOM 2216 O O . PHE A 1 286 ? -5.206 5.712 14.918 1.00 94.50 286 PHE A O 1
ATOM 2223 N N . LYS A 1 287 ? -6.895 5.682 16.396 1.00 93.75 287 LYS A N 1
ATOM 2224 C CA . LYS A 1 287 ? -7.906 5.124 15.475 1.00 93.75 287 LYS A CA 1
ATOM 2225 C C . LYS A 1 287 ? -8.124 5.959 14.206 1.00 93.75 287 LYS A C 1
ATOM 2227 O O . LYS A 1 287 ? -8.602 5.410 13.216 1.00 93.75 287 LYS A O 1
ATOM 2232 N N . ALA A 1 288 ? -7.799 7.249 14.255 1.00 95.00 288 ALA A N 1
ATOM 2233 C CA . ALA A 1 288 ? -7.945 8.175 13.140 1.00 95.00 288 ALA A CA 1
ATOM 2234 C C . ALA A 1 288 ? -6.811 8.080 12.108 1.00 95.00 288 ALA A C 1
ATOM 2236 O O . ALA A 1 288 ? -6.965 8.574 10.996 1.00 95.00 288 ALA A O 1
ATOM 2237 N N . VAL A 1 289 ? -5.677 7.464 12.452 1.00 96.94 289 VAL A N 1
ATOM 2238 C CA . VAL A 1 289 ? -4.532 7.323 11.545 1.00 96.94 289 VAL A CA 1
ATOM 2239 C C . VAL A 1 289 ? -4.744 6.096 10.666 1.00 96.94 289 VAL A C 1
ATOM 2241 O O . VAL A 1 289 ? -4.805 4.971 11.164 1.00 96.94 289 VAL A O 1
ATOM 2244 N N . VAL A 1 290 ? -4.842 6.327 9.358 1.00 96.94 290 VAL A N 1
ATOM 2245 C CA . VAL A 1 290 ? -5.061 5.276 8.348 1.00 96.94 290 VAL A CA 1
ATOM 2246 C C . VAL A 1 290 ? -3.908 5.182 7.352 1.00 96.94 290 VAL A C 1
ATOM 2248 O O . VAL A 1 290 ? -3.684 4.120 6.777 1.00 96.94 290 VAL A O 1
ATOM 2251 N N . GLU A 1 291 ? -3.129 6.249 7.176 1.00 97.69 291 GLU A N 1
ATOM 2252 C CA . GLU A 1 291 ? -1.901 6.219 6.382 1.00 97.69 291 GLU A CA 1
ATOM 2253 C C . GLU A 1 291 ? -0.719 6.656 7.239 1.00 97.69 291 GLU A C 1
ATOM 2255 O O . GLU A 1 291 ? -0.744 7.720 7.855 1.00 97.69 291 GLU A O 1
ATOM 2260 N N . LEU A 1 292 ? 0.324 5.833 7.272 1.00 96.06 292 LEU A N 1
ATOM 2261 C CA . LEU A 1 292 ? 1.489 6.048 8.111 1.00 96.06 292 LEU A CA 1
ATOM 2262 C C . LEU A 1 292 ? 2.753 6.037 7.259 1.00 96.06 292 LEU A C 1
ATOM 2264 O O . LEU A 1 292 ? 3.040 5.059 6.566 1.00 96.06 292 LEU A O 1
ATOM 2268 N N . SER A 1 293 ? 3.507 7.129 7.327 1.00 93.81 293 SER A N 1
ATOM 2269 C CA . SER A 1 293 ? 4.835 7.243 6.732 1.00 93.81 293 SER A CA 1
ATOM 2270 C C . SER A 1 293 ? 5.880 7.257 7.837 1.00 93.81 293 SER A C 1
ATOM 2272 O O . SER A 1 293 ? 5.790 8.054 8.764 1.00 93.81 293 SER A O 1
ATOM 2274 N N . LEU A 1 294 ? 6.857 6.361 7.754 1.00 90.12 294 LEU A N 1
ATOM 2275 C CA . LEU A 1 294 ? 7.926 6.212 8.728 1.00 90.12 294 LEU A CA 1
ATOM 2276 C C . LEU A 1 294 ? 9.256 6.646 8.122 1.00 90.12 294 LEU A C 1
ATOM 2278 O O . LEU A 1 294 ? 9.646 6.187 7.050 1.00 90.12 294 LEU A O 1
ATOM 2282 N N . ARG A 1 295 ? 9.979 7.467 8.874 1.00 85.00 295 ARG A N 1
ATOM 2283 C CA . ARG A 1 295 ? 11.394 7.796 8.673 1.00 85.00 295 ARG A CA 1
ATOM 2284 C C . ARG A 1 295 ? 12.129 7.646 10.002 1.00 85.00 295 ARG A C 1
ATOM 2286 O O . ARG A 1 295 ? 11.508 7.461 11.040 1.00 85.00 295 ARG A O 1
ATOM 2293 N N . GLY A 1 296 ? 13.447 7.747 10.003 1.00 76.12 296 GLY A N 1
ATOM 2294 C CA . GLY A 1 296 ? 14.274 7.367 11.152 1.00 76.12 296 GLY A CA 1
ATOM 2295 C C . GLY A 1 296 ? 14.597 5.868 11.194 1.00 76.12 296 GLY A C 1
ATOM 2296 O O . GLY A 1 296 ? 13.940 5.049 10.555 1.00 76.12 296 GLY A O 1
ATOM 2297 N N . ASN A 1 297 ? 15.614 5.514 11.978 1.00 71.44 297 ASN A N 1
ATOM 2298 C CA . ASN A 1 297 ? 16.095 4.142 12.177 1.00 71.44 297 ASN A CA 1
ATOM 2299 C C . ASN A 1 297 ? 15.985 3.688 13.645 1.00 71.44 297 ASN A C 1
ATOM 2301 O O . ASN A 1 297 ? 16.695 2.773 14.069 1.00 71.44 297 ASN A O 1
ATOM 2305 N N . ALA A 1 298 ? 15.126 4.333 14.441 1.00 73.38 298 ALA A N 1
ATOM 2306 C CA . ALA A 1 298 ? 14.962 3.963 15.840 1.00 73.38 298 ALA A CA 1
ATOM 2307 C C . ALA A 1 298 ? 14.405 2.541 15.967 1.00 73.38 298 ALA A C 1
ATOM 2309 O O . ALA A 1 298 ? 13.570 2.094 15.175 1.00 73.38 298 ALA A O 1
ATOM 2310 N N . ARG A 1 299 ? 14.848 1.835 17.010 1.00 72.75 299 ARG A N 1
ATOM 2311 C CA . ARG A 1 299 ? 14.298 0.522 17.344 1.00 72.75 299 ARG A CA 1
ATOM 2312 C C . ARG A 1 299 ? 12.836 0.674 17.742 1.00 72.75 299 ARG A C 1
ATOM 2314 O O . ARG A 1 299 ? 12.498 1.477 18.606 1.00 72.75 299 ARG A O 1
ATOM 2321 N N . LEU A 1 300 ? 11.992 -0.151 17.141 1.00 78.38 300 LEU A N 1
ATOM 2322 C CA . LEU A 1 300 ? 10.559 -0.159 17.369 1.00 78.38 300 LEU A CA 1
ATOM 2323 C C . LEU A 1 300 ? 10.136 -1.523 17.921 1.00 78.38 300 LEU A C 1
ATOM 2325 O O . LEU A 1 300 ? 10.538 -2.561 17.394 1.00 78.38 300 LEU A O 1
ATOM 2329 N N . ASN A 1 301 ? 9.291 -1.532 18.954 1.00 85.88 301 ASN A N 1
ATOM 2330 C CA . ASN A 1 301 ? 8.560 -2.737 19.334 1.00 85.88 301 ASN A CA 1
ATOM 2331 C C . ASN A 1 301 ? 7.307 -2.856 18.442 1.00 85.88 301 ASN A C 1
ATOM 2333 O O . ASN A 1 301 ? 6.381 -2.056 18.607 1.00 85.88 301 ASN A O 1
ATOM 2337 N N . PRO A 1 302 ? 7.246 -3.829 17.514 1.00 88.56 302 PRO A N 1
ATOM 2338 C CA . PRO A 1 302 ? 6.165 -3.895 16.538 1.00 88.56 302 PRO A CA 1
ATOM 2339 C C . PRO A 1 302 ? 4.801 -4.210 17.161 1.00 88.56 302 PRO A C 1
ATOM 2341 O O . PRO A 1 302 ? 3.791 -3.766 16.630 1.00 88.56 302 PRO A O 1
ATOM 2344 N N . GLU A 1 303 ? 4.738 -4.928 18.287 1.00 88.94 303 GLU A N 1
ATOM 2345 C CA . GLU A 1 303 ? 3.453 -5.245 18.933 1.00 88.94 303 GLU A CA 1
ATOM 2346 C C . GLU A 1 303 ? 2.794 -4.003 19.507 1.00 88.94 303 GLU A C 1
ATOM 2348 O O . GLU A 1 303 ? 1.618 -3.750 19.261 1.00 88.94 303 GLU A O 1
ATOM 2353 N N . VAL A 1 304 ? 3.578 -3.209 20.236 1.00 88.31 304 VAL A N 1
ATOM 2354 C CA . VAL A 1 304 ? 3.121 -1.933 20.787 1.00 88.31 304 VAL A CA 1
ATOM 2355 C C . VAL A 1 304 ? 2.702 -1.013 19.651 1.00 88.31 304 VAL A C 1
ATOM 2357 O O . VAL A 1 304 ? 1.605 -0.468 19.668 1.00 88.31 304 VAL A O 1
ATOM 2360 N N . PHE A 1 305 ? 3.558 -0.883 18.642 1.00 89.31 305 PHE A N 1
ATOM 2361 C CA . PHE A 1 305 ? 3.323 0.025 17.536 1.00 89.31 305 PHE A CA 1
ATOM 2362 C C . PHE A 1 305 ? 2.062 -0.323 16.740 1.00 89.31 305 PHE A C 1
ATOM 2364 O O . PHE A 1 305 ? 1.191 0.526 16.574 1.00 89.31 305 PHE A O 1
ATOM 2371 N N . PHE A 1 306 ? 1.902 -1.569 16.289 1.00 90.69 306 PHE A N 1
ATOM 2372 C CA . PHE A 1 306 ? 0.707 -1.943 15.530 1.00 90.69 306 PHE A CA 1
ATOM 2373 C C . PHE A 1 306 ? -0.565 -1.913 16.389 1.00 90.69 306 PHE A C 1
ATOM 2375 O O . PHE A 1 306 ? -1.633 -1.593 15.872 1.00 90.69 306 PHE A O 1
ATOM 2382 N N . ALA A 1 307 ? -0.470 -2.147 17.705 1.00 90.62 307 ALA A N 1
ATOM 2383 C CA . ALA A 1 307 ? -1.605 -1.973 18.612 1.00 90.62 307 ALA A CA 1
ATOM 2384 C C . ALA A 1 307 ? -2.071 -0.507 18.723 1.00 90.62 307 ALA A C 1
ATOM 2386 O O . ALA A 1 307 ? -3.262 -0.260 18.940 1.00 90.62 307 ALA A O 1
ATOM 2387 N N . GLN A 1 308 ? -1.161 0.458 18.548 1.00 91.81 308 GLN A N 1
ATOM 2388 C CA . GLN A 1 308 ? -1.472 1.890 18.558 1.00 91.81 308 GLN A CA 1
ATOM 2389 C C . GLN A 1 308 ? -2.163 2.357 17.270 1.00 91.81 308 GLN A C 1
ATOM 2391 O O . GLN A 1 308 ? -2.901 3.340 17.314 1.00 91.81 308 GLN A O 1
ATOM 2396 N N . PHE A 1 309 ? -1.992 1.649 16.149 1.00 94.06 309 PHE A N 1
ATOM 2397 C CA . PHE A 1 309 ? -2.535 2.021 14.834 1.00 94.06 309 PHE A CA 1
ATOM 2398 C C . PHE A 1 309 ? -3.477 0.942 14.268 1.00 94.06 309 PHE A C 1
ATOM 2400 O O . PHE A 1 309 ? -3.185 0.331 13.239 1.00 94.06 309 PHE A O 1
ATOM 2407 N N . PRO A 1 310 ? -4.638 0.699 14.907 1.00 92.31 310 PRO A N 1
ATOM 2408 C CA . PRO A 1 310 ? -5.500 -0.441 14.581 1.00 92.31 310 PRO A CA 1
ATOM 2409 C C . PRO A 1 310 ? -6.197 -0.349 13.213 1.00 92.31 310 PRO A C 1
ATOM 2411 O O . PRO A 1 310 ? -6.683 -1.358 12.710 1.00 92.31 310 PRO A O 1
ATOM 2414 N N . ASN A 1 311 ? -6.272 0.846 12.619 1.00 94.06 311 ASN A N 1
ATOM 2415 C CA . ASN A 1 311 ? -6.988 1.108 11.365 1.00 94.06 311 ASN A CA 1
ATOM 2416 C C . ASN A 1 311 ? -6.047 1.420 10.193 1.00 94.06 311 ASN A C 1
ATOM 2418 O O . ASN A 1 311 ? -6.481 1.997 9.199 1.00 94.06 311 ASN A O 1
ATOM 2422 N N . ILE A 1 312 ? -4.764 1.070 10.304 1.00 96.12 312 ILE A N 1
ATOM 2423 C CA . ILE A 1 312 ? -3.790 1.350 9.252 1.00 96.12 312 ILE A CA 1
ATOM 2424 C C . ILE A 1 312 ? -4.156 0.629 7.942 1.00 96.12 312 ILE A C 1
ATOM 2426 O O . ILE A 1 312 ? -4.342 -0.587 7.890 1.00 96.12 312 ILE A O 1
ATOM 2430 N N . GLU A 1 313 ? -4.242 1.406 6.868 1.00 97.00 313 GLU A N 1
ATOM 2431 C CA . GLU A 1 313 ? -4.466 0.954 5.494 1.00 97.00 313 GLU A CA 1
ATOM 2432 C C . GLU A 1 313 ? -3.223 1.158 4.620 1.00 97.00 313 GLU A C 1
ATOM 2434 O O . GLU A 1 313 ? -3.057 0.474 3.612 1.00 97.00 313 GLU A O 1
ATOM 2439 N N . SER A 1 314 ? -2.346 2.093 4.987 1.00 98.06 314 SER A N 1
ATOM 2440 C CA . SER A 1 314 ? -1.098 2.366 4.276 1.00 98.06 314 SER A CA 1
ATOM 2441 C C . SER A 1 314 ? 0.067 2.436 5.246 1.00 98.06 314 SER A C 1
ATOM 2443 O O . SER A 1 314 ? 0.017 3.189 6.219 1.00 98.06 314 SER A O 1
ATOM 2445 N N . LEU A 1 315 ? 1.124 1.685 4.948 1.00 97.06 315 LEU A N 1
ATOM 2446 C CA . LEU A 1 315 ? 2.411 1.791 5.618 1.00 97.06 315 LEU A CA 1
ATOM 2447 C C . LEU A 1 315 ? 3.498 2.049 4.579 1.00 97.06 315 LEU A C 1
ATOM 2449 O O . LEU A 1 315 ? 3.759 1.216 3.710 1.00 97.06 315 LEU A O 1
ATOM 2453 N N . THR A 1 316 ? 4.152 3.197 4.696 1.00 95.00 316 THR A N 1
ATOM 2454 C CA . THR A 1 316 ? 5.276 3.585 3.848 1.00 95.00 316 THR A CA 1
ATOM 2455 C C . THR A 1 316 ? 6.492 3.869 4.712 1.00 95.00 316 THR A C 1
ATOM 2457 O O . THR A 1 316 ? 6.392 4.569 5.710 1.00 95.00 316 THR A O 1
ATOM 2460 N N . VAL A 1 317 ? 7.653 3.358 4.325 1.00 89.75 317 VAL A N 1
ATOM 2461 C CA . VAL A 1 317 ? 8.945 3.791 4.852 1.00 89.75 317 VAL A CA 1
ATOM 2462 C C . VAL A 1 317 ? 9.558 4.710 3.809 1.00 89.75 317 VAL A C 1
ATOM 2464 O O . VAL A 1 317 ? 9.861 4.289 2.691 1.00 89.75 317 VAL A O 1
ATOM 2467 N N . THR A 1 318 ? 9.676 5.989 4.150 1.00 77.12 318 THR A N 1
ATOM 2468 C CA . THR A 1 318 ? 10.320 6.989 3.304 1.00 77.12 318 THR A CA 1
ATOM 2469 C C . THR A 1 318 ? 11.808 6.950 3.620 1.00 77.12 318 THR A C 1
ATOM 2471 O O . THR A 1 318 ? 12.291 7.507 4.603 1.00 77.12 318 THR A O 1
ATOM 2474 N N . SER A 1 319 ? 12.531 6.178 2.812 1.00 61.94 319 SER A N 1
ATOM 2475 C CA . SER A 1 319 ? 13.983 6.041 2.862 1.00 61.94 319 SER A CA 1
ATOM 2476 C C . SER A 1 319 ? 14.661 7.411 2.918 1.00 61.94 319 SER A C 1
ATOM 2478 O O . SER A 1 319 ? 14.726 8.141 1.930 1.00 61.94 319 SER A O 1
ATOM 2480 N N . ALA A 1 320 ? 15.171 7.771 4.091 1.00 52.34 320 ALA A N 1
ATOM 2481 C CA . ALA A 1 320 ? 16.302 8.670 4.192 1.00 52.34 320 ALA A CA 1
ATOM 2482 C C . ALA A 1 320 ? 17.484 7.780 4.545 1.00 52.34 320 ALA A C 1
ATOM 2484 O O . ALA A 1 320 ? 17.482 7.120 5.579 1.00 52.34 320 ALA A O 1
ATOM 2485 N N . GLN A 1 321 ? 18.473 7.719 3.664 1.00 52.81 321 GLN A N 1
ATOM 2486 C CA . GLN A 1 321 ? 19.744 7.065 3.933 1.00 52.81 321 GLN A CA 1
ATOM 2487 C C . GLN A 1 321 ? 20.295 7.597 5.265 1.00 52.81 321 GLN A C 1
ATOM 2489 O O . GLN A 1 321 ? 20.729 8.745 5.349 1.00 52.81 321 GLN A O 1
ATOM 2494 N N . PHE A 1 322 ? 20.248 6.795 6.328 1.00 53.91 322 PHE A N 1
ATOM 2495 C CA . PHE A 1 322 ? 20.769 7.218 7.624 1.00 53.91 322 PHE A CA 1
ATOM 2496 C C . PHE A 1 322 ? 22.272 7.049 7.591 1.00 53.91 322 PHE A C 1
ATOM 2498 O O . PHE A 1 322 ? 22.758 5.938 7.758 1.00 53.91 322 PHE A O 1
ATOM 2505 N N . ALA A 1 323 ? 23.008 8.129 7.349 1.00 42.72 323 ALA A N 1
ATOM 2506 C CA . ALA A 1 323 ? 24.442 8.144 7.569 1.00 42.72 323 ALA A CA 1
ATOM 2507 C C . ALA A 1 323 ? 24.703 8.048 9.079 1.00 42.72 323 ALA A C 1
ATOM 2509 O O . ALA A 1 323 ? 24.692 9.060 9.779 1.00 42.72 323 ALA A O 1
ATOM 2510 N N . THR A 1 324 ? 24.937 6.849 9.615 1.00 41.72 324 THR A N 1
ATOM 2511 C CA . THR A 1 324 ? 25.509 6.742 10.961 1.00 41.72 324 THR A CA 1
ATOM 2512 C C . THR A 1 324 ? 27.009 6.997 10.861 1.00 41.72 324 THR A C 1
ATOM 2514 O O . THR A 1 324 ? 27.770 6.067 10.627 1.00 41.72 324 THR A O 1
ATOM 2517 N N . GLY A 1 325 ? 27.403 8.266 11.010 1.00 43.94 325 GLY A N 1
ATOM 2518 C CA . GLY A 1 325 ? 28.763 8.704 11.339 1.00 43.94 325 GLY A CA 1
ATOM 2519 C C . GLY A 1 325 ? 29.839 8.535 10.257 1.00 43.94 325 GLY A C 1
ATOM 2520 O O . GLY A 1 325 ? 29.978 7.497 9.621 1.00 43.94 325 GLY A O 1
ATOM 2521 N N . LEU A 1 326 ? 30.681 9.562 10.098 1.00 39.47 326 LEU A N 1
ATOM 2522 C CA . LEU A 1 326 ? 31.985 9.424 9.450 1.00 39.47 326 LEU A CA 1
ATOM 2523 C C . LEU A 1 326 ? 32.880 8.521 10.316 1.00 39.47 326 LEU A C 1
ATOM 2525 O O . LEU A 1 326 ? 33.516 9.001 11.253 1.00 39.47 326 LEU A O 1
ATOM 2529 N N . HIS A 1 327 ? 32.997 7.233 10.001 1.00 46.03 327 HIS A N 1
ATOM 2530 C CA . HIS A 1 327 ? 34.131 6.451 10.497 1.00 46.03 327 HIS A CA 1
ATOM 2531 C C . HIS A 1 327 ? 35.318 6.637 9.554 1.00 46.03 327 HIS A C 1
ATOM 2533 O O . HIS A 1 327 ? 35.499 5.887 8.602 1.00 46.03 327 HIS A O 1
ATOM 2539 N N . ALA A 1 328 ? 36.116 7.672 9.821 1.00 41.59 328 ALA A N 1
ATOM 2540 C CA . ALA A 1 328 ? 37.437 7.835 9.235 1.00 41.59 328 ALA A CA 1
ATOM 2541 C C . ALA A 1 328 ? 38.415 6.892 9.946 1.00 41.59 328 ALA A C 1
ATOM 2543 O O . ALA A 1 328 ? 38.802 7.149 11.085 1.00 41.59 328 ALA A O 1
ATOM 2544 N N . TRP A 1 329 ? 38.817 5.799 9.301 1.00 48.62 329 TRP A N 1
ATOM 2545 C CA . TRP A 1 329 ? 39.974 5.024 9.754 1.00 48.62 329 TRP A CA 1
ATOM 2546 C C . TRP A 1 329 ? 41.173 5.357 8.880 1.00 48.62 329 TRP A C 1
ATOM 2548 O O . TRP A 1 329 ? 41.088 5.359 7.651 1.00 48.62 329 TRP A O 1
ATOM 2558 N N . ASN A 1 330 ? 42.288 5.668 9.538 1.00 42.66 330 ASN A N 1
ATOM 2559 C CA . ASN A 1 330 ? 43.557 5.923 8.883 1.00 42.66 330 ASN A CA 1
ATOM 2560 C C . ASN A 1 330 ? 44.140 4.568 8.470 1.00 42.66 330 ASN A C 1
ATOM 2562 O O . ASN A 1 330 ? 44.637 3.814 9.306 1.00 42.66 330 ASN A O 1
ATOM 2566 N N . ASN A 1 331 ? 44.044 4.220 7.191 1.00 52.06 331 ASN A N 1
ATOM 2567 C CA . ASN A 1 331 ? 44.901 3.169 6.657 1.00 52.06 331 ASN A CA 1
ATOM 2568 C C . ASN A 1 331 ? 46.342 3.709 6.623 1.00 52.06 331 ASN A C 1
ATOM 2570 O O . ASN A 1 331 ? 46.559 4.915 6.518 1.00 52.06 331 ASN A O 1
ATOM 2574 N N . ALA A 1 332 ? 47.342 2.829 6.730 1.00 52.81 332 ALA A N 1
ATOM 2575 C CA . ALA A 1 332 ? 48.767 3.175 6.870 1.00 52.81 332 ALA A CA 1
ATOM 2576 C C . ALA A 1 332 ? 49.363 4.052 5.733 1.00 52.81 332 ALA A C 1
ATOM 2578 O O . ALA A 1 332 ? 50.555 4.340 5.735 1.00 52.81 332 ALA A O 1
ATOM 2579 N N . ALA A 1 333 ? 48.539 4.485 4.774 1.00 57.12 333 ALA A N 1
ATOM 2580 C CA . ALA A 1 333 ? 48.854 5.362 3.654 1.00 57.12 333 ALA A CA 1
ATOM 2581 C C . ALA A 1 333 ? 48.220 6.773 3.753 1.00 57.12 333 ALA A C 1
ATOM 2583 O O . ALA A 1 333 ? 48.274 7.521 2.778 1.00 57.12 333 ALA A O 1
ATOM 2584 N N . GLY A 1 334 ? 47.601 7.153 4.881 1.00 46.88 334 GLY A N 1
ATOM 2585 C CA . GLY A 1 334 ? 47.111 8.522 5.098 1.00 46.88 334 GLY A CA 1
ATOM 2586 C C . GLY A 1 334 ? 45.851 8.901 4.308 1.00 46.88 334 GLY A C 1
ATOM 2587 O O . GLY A 1 334 ? 45.599 10.089 4.105 1.00 46.88 334 GLY A O 1
ATOM 2588 N N . ARG A 1 335 ? 45.061 7.928 3.826 1.00 45.84 335 ARG A N 1
ATOM 2589 C CA . ARG A 1 335 ? 43.806 8.194 3.105 1.00 45.84 335 ARG A CA 1
ATOM 2590 C C . ARG A 1 335 ? 42.612 8.040 4.044 1.00 45.84 335 ARG A C 1
ATOM 2592 O O . ARG A 1 335 ? 42.327 6.950 4.527 1.00 45.84 335 ARG A O 1
ATOM 2599 N N . TYR A 1 336 ? 41.865 9.122 4.240 1.00 47.97 336 TYR A N 1
ATOM 2600 C CA . TYR A 1 336 ? 40.571 9.077 4.917 1.00 47.97 336 TYR A CA 1
ATOM 2601 C C . TYR A 1 336 ? 39.592 8.241 4.088 1.00 47.97 336 TYR A C 1
ATOM 2603 O O . TYR A 1 336 ? 39.216 8.628 2.981 1.00 47.97 336 TYR A O 1
ATOM 2611 N N . GLN A 1 337 ? 39.194 7.080 4.603 1.00 42.53 337 GLN A N 1
ATOM 2612 C CA . GLN A 1 337 ? 38.137 6.277 4.000 1.00 42.53 337 GLN A CA 1
ATOM 2613 C C . GLN A 1 337 ? 36.819 6.635 4.693 1.00 42.53 337 GLN A C 1
ATOM 2615 O O . GLN A 1 337 ? 36.690 6.468 5.901 1.00 42.53 337 GLN A O 1
ATOM 2620 N N . PHE A 1 338 ? 35.867 7.187 3.942 1.00 47.25 338 PHE A N 1
ATOM 2621 C CA . PHE A 1 338 ? 34.547 7.559 4.448 1.00 47.25 338 PHE A CA 1
ATOM 2622 C C . PHE A 1 338 ? 33.600 6.374 4.262 1.00 47.25 338 PHE A C 1
ATOM 2624 O O . PHE A 1 338 ? 33.257 6.039 3.129 1.00 47.25 338 PHE A O 1
ATOM 2631 N N . GLN A 1 339 ? 33.167 5.737 5.350 1.00 41.88 339 GLN A N 1
ATOM 2632 C CA . GLN A 1 339 ? 32.082 4.761 5.284 1.00 41.88 339 GLN A CA 1
ATOM 2633 C C . GLN A 1 339 ? 30.793 5.416 5.776 1.00 41.88 339 GLN A C 1
ATOM 2635 O O . GLN A 1 339 ? 30.612 5.628 6.969 1.00 41.88 339 GLN A O 1
ATOM 2640 N N . ILE A 1 340 ? 29.892 5.740 4.848 1.00 44.56 340 ILE A N 1
ATOM 2641 C CA . ILE A 1 340 ? 28.501 6.035 5.193 1.00 44.56 340 ILE A CA 1
ATOM 2642 C C . ILE A 1 340 ? 27.861 4.688 5.530 1.00 44.56 340 ILE A C 1
ATOM 2644 O O . ILE A 1 340 ? 27.508 3.919 4.637 1.00 44.56 340 ILE A O 1
ATOM 2648 N N . LEU A 1 341 ? 27.740 4.371 6.816 1.00 45.16 341 LEU A N 1
ATOM 2649 C CA . LEU A 1 341 ? 26.936 3.236 7.256 1.00 45.16 341 LEU A CA 1
ATOM 2650 C C . LEU A 1 341 ? 25.462 3.622 7.084 1.00 45.16 341 LEU A C 1
ATOM 2652 O O . LEU A 1 341 ? 24.884 4.254 7.958 1.00 45.16 341 LEU A O 1
ATOM 2656 N N . GLN A 1 342 ? 24.882 3.307 5.923 1.00 54.03 342 GLN A N 1
ATOM 2657 C CA . GLN A 1 342 ? 23.463 3.514 5.626 1.00 54.03 342 GLN A CA 1
ATOM 2658 C C . GLN A 1 342 ? 22.615 2.543 6.463 1.00 54.03 342 GLN A C 1
ATOM 2660 O O . GLN A 1 342 ? 22.442 1.381 6.095 1.00 54.03 342 GLN A O 1
ATOM 2665 N N . SER A 1 343 ? 22.107 2.985 7.612 1.00 56.69 343 SER A N 1
ATOM 2666 C CA . SER A 1 343 ? 21.355 2.101 8.516 1.00 56.69 343 SER A CA 1
ATOM 2667 C C . SER A 1 343 ? 19.909 1.915 8.054 1.00 56.69 343 SER A C 1
ATOM 2669 O O . SER A 1 343 ? 19.038 2.687 8.427 1.00 56.69 343 SER A O 1
ATOM 2671 N N . ARG A 1 344 ? 19.639 0.888 7.246 1.00 74.56 344 ARG A N 1
ATOM 2672 C CA . ARG A 1 344 ? 18.282 0.511 6.804 1.00 74.56 344 ARG A CA 1
ATOM 2673 C C . ARG A 1 344 ? 17.373 0.146 7.979 1.00 74.56 344 ARG A C 1
ATOM 2675 O O . ARG A 1 344 ? 17.846 -0.410 8.970 1.00 74.56 344 ARG A O 1
ATOM 2682 N N . LEU A 1 345 ? 16.067 0.395 7.851 1.00 82.06 345 LEU A N 1
ATOM 2683 C CA . LEU A 1 345 ? 15.096 -0.095 8.833 1.00 82.06 345 LEU A CA 1
ATOM 2684 C C . LEU A 1 345 ? 15.069 -1.630 8.799 1.00 82.06 345 LEU A C 1
ATOM 2686 O O . LEU A 1 345 ? 14.880 -2.236 7.742 1.00 82.06 345 LEU A O 1
ATOM 2690 N N . GLU A 1 346 ? 15.268 -2.256 9.957 1.00 84.56 346 GLU A N 1
ATOM 2691 C CA . GLU A 1 346 ? 15.263 -3.711 10.096 1.00 84.56 346 GLU A CA 1
ATOM 2692 C C . GLU A 1 346 ? 13.847 -4.235 10.376 1.00 84.56 346 GLU A C 1
ATOM 2694 O O . GLU A 1 346 ? 13.295 -4.074 11.467 1.00 84.56 346 GLU A O 1
ATOM 2699 N N . ILE A 1 347 ? 13.272 -4.916 9.389 1.00 88.44 347 ILE A N 1
ATOM 2700 C CA . ILE A 1 347 ? 12.028 -5.673 9.498 1.00 88.44 347 ILE A CA 1
ATOM 2701 C C . ILE A 1 347 ? 12.380 -7.075 9.998 1.00 88.44 347 ILE A C 1
ATOM 2703 O O . ILE A 1 347 ? 12.622 -7.997 9.225 1.00 88.44 347 ILE A O 1
ATOM 2707 N N . ASN A 1 348 ? 12.437 -7.253 11.316 1.00 89.12 348 ASN A N 1
ATOM 2708 C CA . ASN A 1 348 ? 12.680 -8.573 11.900 1.00 89.12 348 ASN A CA 1
ATOM 2709 C C . ASN A 1 348 ? 11.468 -9.517 11.734 1.00 89.12 348 ASN A C 1
ATOM 2711 O O . ASN A 1 348 ? 10.360 -9.103 11.382 1.00 89.12 348 ASN A O 1
ATOM 2715 N N . SER A 1 349 ? 11.652 -10.805 12.042 1.00 91.62 349 SER A N 1
ATOM 2716 C CA . SER A 1 349 ? 10.611 -11.834 11.880 1.00 91.62 349 SER A CA 1
ATOM 2717 C C . SER A 1 349 ? 9.314 -11.536 12.644 1.00 91.62 349 SER A C 1
ATOM 2719 O O . SER A 1 349 ? 8.227 -11.874 12.172 1.00 91.62 349 SER A O 1
ATOM 2721 N N . ARG A 1 350 ? 9.402 -10.886 13.815 1.00 92.44 350 ARG A N 1
ATOM 2722 C CA . ARG A 1 350 ? 8.227 -10.520 14.623 1.00 92.44 350 ARG A CA 1
ATOM 2723 C C . ARG A 1 350 ? 7.438 -9.399 13.952 1.00 92.44 350 ARG A C 1
ATOM 2725 O O . ARG A 1 350 ? 6.223 -9.516 13.826 1.00 92.44 350 ARG A O 1
ATOM 2732 N N . PHE A 1 351 ? 8.125 -8.362 13.469 1.00 92.31 351 PHE A N 1
ATOM 2733 C CA . P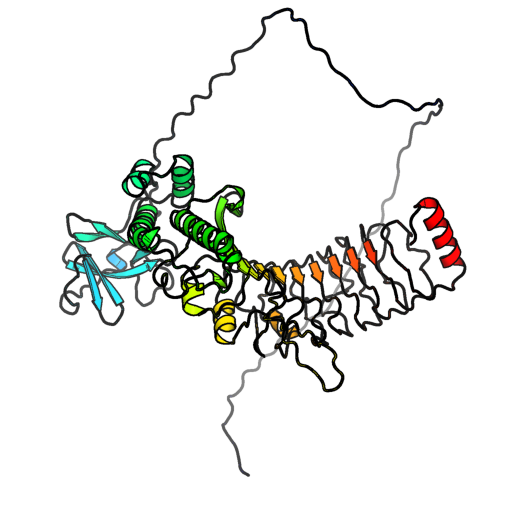HE A 1 351 ? 7.514 -7.283 12.691 1.00 92.31 351 PHE A CA 1
ATOM 2734 C C . PHE A 1 351 ? 6.828 -7.844 11.443 1.00 92.31 351 PHE A C 1
ATOM 2736 O O . PHE A 1 351 ? 5.653 -7.571 11.225 1.00 92.31 351 PHE A O 1
ATOM 2743 N N . ALA A 1 352 ? 7.531 -8.676 10.667 1.00 93.38 352 ALA A N 1
ATOM 2744 C CA . ALA A 1 352 ? 6.999 -9.304 9.458 1.00 93.38 352 ALA A CA 1
ATOM 2745 C C . ALA A 1 352 ? 5.721 -10.117 9.725 1.00 93.38 352 ALA A C 1
ATOM 2747 O O . ALA A 1 352 ? 4.754 -10.020 8.972 1.00 93.38 352 ALA A O 1
ATOM 2748 N N . THR A 1 353 ? 5.696 -10.884 10.820 1.00 94.25 353 THR A N 1
ATOM 2749 C CA . THR A 1 353 ? 4.533 -11.699 11.206 1.00 94.25 353 THR A CA 1
ATOM 2750 C C . THR A 1 353 ? 3.317 -10.830 11.529 1.00 94.25 353 THR A C 1
ATOM 2752 O O . THR A 1 353 ? 2.221 -11.106 11.047 1.00 94.25 353 THR A O 1
ATOM 2755 N N . LEU A 1 354 ? 3.508 -9.766 12.314 1.00 94.69 354 LEU A N 1
ATOM 2756 C CA . LEU A 1 354 ? 2.430 -8.842 12.682 1.00 94.69 354 LEU A CA 1
ATOM 2757 C C . LEU A 1 354 ? 1.923 -8.060 11.474 1.00 94.69 354 LEU A C 1
ATOM 2759 O O . LEU A 1 354 ? 0.716 -7.926 11.297 1.00 94.69 354 LEU A O 1
ATOM 2763 N N . LEU A 1 355 ? 2.839 -7.611 10.614 1.00 94.31 355 LEU A N 1
ATOM 2764 C CA . LEU A 1 355 ? 2.508 -6.917 9.378 1.00 94.31 355 LEU A CA 1
ATOM 2765 C C . LEU A 1 355 ? 1.643 -7.798 8.465 1.00 94.31 355 LEU A C 1
ATOM 2767 O O . LEU A 1 355 ? 0.638 -7.328 7.939 1.00 94.31 355 LEU A O 1
ATOM 2771 N N . ASN A 1 356 ? 1.973 -9.089 8.330 1.00 93.94 356 ASN A N 1
ATOM 2772 C CA . ASN A 1 356 ? 1.170 -10.037 7.552 1.00 93.94 356 ASN A CA 1
ATOM 2773 C C . ASN A 1 356 ? -0.248 -10.235 8.126 1.00 93.94 356 ASN A C 1
ATOM 2775 O O . ASN A 1 356 ? -1.145 -10.634 7.395 1.00 93.94 356 ASN A O 1
ATOM 2779 N N . GLY A 1 357 ? -0.478 -9.932 9.407 1.00 93.62 357 GLY A N 1
ATOM 2780 C CA . GLY A 1 357 ? -1.807 -9.960 10.027 1.00 93.62 357 GLY A CA 1
ATOM 2781 C C . GLY A 1 357 ? -2.707 -8.766 9.677 1.00 93.62 357 GLY A C 1
ATOM 2782 O O . GLY A 1 357 ? -3.895 -8.786 10.003 1.00 93.62 357 GLY A O 1
ATOM 2783 N N . LEU A 1 358 ? -2.183 -7.726 9.018 1.00 94.75 358 LEU A N 1
ATOM 2784 C CA . LEU A 1 358 ? -2.928 -6.507 8.690 1.00 94.75 358 LEU A CA 1
ATOM 2785 C C . LEU A 1 358 ? -3.763 -6.687 7.415 1.00 94.75 358 LEU A C 1
ATOM 2787 O O . LEU A 1 358 ? -3.424 -6.203 6.336 1.00 94.75 358 LEU A O 1
ATOM 2791 N N . SER A 1 359 ? -4.900 -7.369 7.538 1.00 93.62 359 SER A N 1
ATOM 2792 C CA . SER A 1 359 ? -5.754 -7.733 6.397 1.00 93.62 359 SER A CA 1
ATOM 2793 C C . SER A 1 359 ? -6.374 -6.556 5.639 1.00 93.62 359 SER A C 1
ATOM 2795 O O . SER A 1 359 ? -6.711 -6.709 4.463 1.00 93.62 359 SER A O 1
ATOM 2797 N N . ARG A 1 360 ? -6.498 -5.392 6.292 1.00 93.50 360 ARG A N 1
ATOM 2798 C CA . ARG A 1 360 ? -7.020 -4.134 5.726 1.00 93.50 360 ARG A CA 1
ATOM 2799 C C . ARG A 1 360 ? -5.974 -3.328 4.951 1.00 93.50 360 ARG A C 1
ATOM 2801 O O . ARG A 1 360 ? -6.340 -2.349 4.302 1.00 93.50 360 ARG A O 1
ATOM 2808 N N . LEU A 1 361 ? -4.698 -3.712 5.022 1.00 96.94 361 LEU A N 1
ATOM 2809 C CA . LEU A 1 361 ? -3.617 -2.966 4.392 1.00 96.94 361 LEU A CA 1
ATOM 2810 C C . LEU A 1 361 ? -3.781 -2.976 2.864 1.00 96.94 361 LEU A C 1
ATOM 2812 O O . LEU A 1 361 ? -3.882 -4.032 2.242 1.00 96.94 361 LEU A O 1
ATOM 2816 N N . ARG A 1 362 ? -3.815 -1.782 2.272 1.00 96.94 362 ARG A N 1
ATOM 2817 C CA . ARG A 1 362 ? -3.945 -1.521 0.833 1.00 96.94 362 ARG A CA 1
ATOM 2818 C C . ARG A 1 362 ? -2.619 -1.109 0.212 1.00 96.94 362 ARG A C 1
ATOM 2820 O O . ARG A 1 362 ? -2.350 -1.453 -0.935 1.00 96.94 362 ARG A O 1
ATOM 2827 N N . VAL A 1 363 ? -1.794 -0.379 0.957 1.00 98.25 363 VAL A N 1
ATOM 2828 C CA . VAL A 1 363 ? -0.502 0.118 0.481 1.00 98.25 363 VAL A CA 1
ATOM 2829 C C . VAL A 1 363 ? 0.587 -0.327 1.442 1.00 98.25 363 VAL A C 1
ATOM 2831 O O . VAL A 1 363 ? 0.557 -0.008 2.629 1.00 98.25 363 VAL A O 1
ATOM 2834 N N . LEU A 1 364 ? 1.574 -1.037 0.908 1.00 98.00 364 LEU A N 1
ATOM 2835 C CA . LEU A 1 364 ? 2.798 -1.363 1.615 1.00 98.00 364 LEU A CA 1
ATOM 2836 C C . LEU A 1 364 ? 3.996 -0.931 0.776 1.00 98.00 364 LEU A C 1
ATOM 2838 O O . LEU A 1 364 ? 4.226 -1.455 -0.312 1.00 98.00 364 LEU A O 1
ATOM 2842 N N . SER A 1 365 ? 4.775 0.013 1.292 1.00 96.00 365 SER A N 1
ATOM 2843 C CA . SER A 1 365 ? 6.014 0.468 0.668 1.00 96.00 365 SER A CA 1
ATOM 2844 C C . SER A 1 365 ? 7.146 0.402 1.681 1.00 96.00 365 SER A C 1
ATOM 2846 O O . SER A 1 365 ? 7.279 1.284 2.520 1.00 96.00 365 SER A O 1
ATOM 2848 N N . LEU A 1 366 ? 7.971 -0.634 1.594 1.00 92.38 366 LEU A N 1
ATOM 2849 C CA . LEU A 1 366 ? 9.106 -0.881 2.487 1.00 92.38 366 LEU A CA 1
ATOM 2850 C C . LEU A 1 366 ? 10.406 -0.908 1.678 1.00 92.38 366 LEU A C 1
ATOM 2852 O O . LEU A 1 366 ? 11.169 -1.875 1.702 1.00 92.38 366 LEU A O 1
ATOM 2856 N N . GLN A 1 367 ? 10.613 0.153 0.905 1.00 88.06 367 GLN A N 1
ATOM 2857 C CA . GLN A 1 367 ? 11.819 0.330 0.106 1.00 88.06 367 GLN A CA 1
ATOM 2858 C C . GLN A 1 367 ? 13.028 0.532 1.019 1.00 88.06 367 GLN A C 1
ATOM 2860 O O . GLN A 1 367 ? 12.891 1.041 2.134 1.00 88.06 367 GLN A O 1
ATOM 2865 N N . ASP A 1 368 ? 14.204 0.106 0.560 1.00 85.19 368 ASP A N 1
ATOM 2866 C CA . ASP A 1 368 ? 15.466 0.260 1.296 1.00 85.19 368 ASP A CA 1
ATOM 2867 C C . ASP A 1 368 ? 15.454 -0.351 2.711 1.00 85.19 368 ASP A C 1
ATOM 2869 O O . ASP A 1 368 ? 16.220 0.054 3.583 1.00 85.19 368 ASP A O 1
ATOM 2873 N N . CYS A 1 369 ? 14.598 -1.343 2.962 1.00 87.38 369 CYS A N 1
ATOM 2874 C CA . CYS A 1 369 ? 14.520 -2.040 4.244 1.00 87.38 369 CYS A CA 1
ATOM 2875 C C . CYS A 1 369 ? 15.318 -3.354 4.226 1.00 87.38 369 CYS A C 1
ATOM 2877 O O . CYS A 1 369 ? 15.567 -3.951 3.170 1.00 87.38 369 CYS A O 1
ATOM 2879 N N . ASN A 1 370 ? 15.708 -3.815 5.415 1.00 87.44 370 ASN A N 1
ATOM 2880 C CA . ASN A 1 370 ? 16.242 -5.159 5.626 1.00 87.44 370 ASN A CA 1
ATOM 2881 C C . ASN A 1 370 ? 15.113 -6.076 6.085 1.00 87.44 370 ASN A C 1
ATOM 2883 O O . ASN A 1 370 ? 14.354 -5.713 6.977 1.00 87.44 370 ASN A O 1
ATOM 2887 N N . PHE A 1 371 ? 15.025 -7.265 5.507 1.00 89.81 371 PHE A N 1
ATOM 2888 C CA . PHE A 1 371 ? 13.958 -8.224 5.760 1.00 89.81 371 PHE A CA 1
ATOM 2889 C C . PHE A 1 371 ? 14.495 -9.535 6.334 1.00 89.81 371 PHE A C 1
ATOM 2891 O O . PHE A 1 371 ? 15.676 -9.853 6.163 1.00 89.81 371 PHE A O 1
ATOM 2898 N N . PRO A 1 372 ? 13.633 -10.344 6.976 1.00 90.88 372 PRO A N 1
ATOM 2899 C CA . PRO A 1 372 ? 13.998 -11.698 7.339 1.00 90.88 372 PRO A CA 1
ATOM 2900 C C . PRO A 1 372 ? 14.074 -12.566 6.075 1.00 90.88 372 PRO A C 1
ATOM 2902 O O . PRO A 1 372 ? 13.443 -12.270 5.060 1.00 90.88 372 PRO A O 1
ATOM 2905 N N . ALA A 1 373 ? 14.761 -13.709 6.169 1.00 87.88 373 ALA A N 1
ATOM 2906 C CA . ALA A 1 373 ? 14.847 -14.685 5.074 1.00 87.88 373 ALA A CA 1
ATOM 2907 C C . ALA A 1 373 ? 13.479 -15.107 4.519 1.00 87.88 373 ALA A C 1
ATOM 2909 O O . ALA A 1 373 ? 13.359 -15.407 3.332 1.00 87.88 373 ALA A O 1
ATOM 2910 N N . ARG A 1 374 ? 12.457 -15.117 5.384 1.00 87.06 374 ARG A N 1
ATOM 2911 C CA . ARG A 1 374 ? 11.062 -15.384 5.039 1.00 87.06 374 ARG A CA 1
ATOM 2912 C C . ARG A 1 374 ? 10.229 -14.132 5.275 1.00 87.06 374 ARG A C 1
ATOM 2914 O O . ARG A 1 374 ? 10.100 -13.682 6.412 1.00 87.06 374 ARG A O 1
ATOM 2921 N N . PHE A 1 375 ? 9.621 -13.632 4.210 1.00 91.88 375 PHE A N 1
ATOM 2922 C CA . PHE A 1 375 ? 8.645 -12.553 4.236 1.00 91.88 375 PHE A CA 1
ATOM 2923 C C . PHE A 1 375 ? 7.499 -12.905 3.284 1.00 91.88 375 PHE A C 1
ATOM 2925 O O . PHE A 1 375 ? 7.717 -13.531 2.251 1.00 91.88 375 PHE A O 1
ATOM 2932 N N . SER A 1 376 ? 6.268 -12.557 3.646 1.00 93.12 376 SER A N 1
ATOM 2933 C CA . SER A 1 376 ? 5.084 -12.817 2.827 1.00 93.12 376 SER A CA 1
ATOM 2934 C C . SER A 1 376 ? 4.046 -11.737 3.080 1.00 93.12 376 SER A C 1
ATOM 2936 O O . SER A 1 376 ? 3.954 -11.216 4.191 1.00 93.12 376 SER A O 1
ATOM 2938 N N . VAL A 1 377 ? 3.256 -11.440 2.048 1.00 95.25 377 VAL A N 1
ATOM 2939 C CA . VAL A 1 377 ? 2.108 -10.524 2.122 1.00 95.25 377 VAL A CA 1
ATOM 2940 C C . VAL A 1 377 ? 0.759 -11.250 2.024 1.00 95.25 377 VAL A C 1
ATOM 2942 O O . VAL A 1 377 ? -0.270 -10.628 1.780 1.00 95.25 377 VAL A O 1
ATOM 2945 N N . SER A 1 378 ? 0.745 -12.573 2.202 1.00 94.50 378 SER A N 1
ATOM 2946 C CA . SER A 1 378 ? -0.443 -13.428 2.033 1.00 94.50 378 SER A CA 1
ATOM 2947 C C . SER A 1 378 ? -1.660 -13.023 2.873 1.00 94.50 378 SER A C 1
ATOM 2949 O O . SER A 1 378 ? -2.793 -13.164 2.415 1.00 94.50 378 SER A O 1
ATOM 2951 N N . GLY A 1 379 ? -1.458 -12.497 4.083 1.00 94.19 379 GLY A N 1
ATOM 2952 C CA . GLY A 1 379 ? -2.556 -12.067 4.949 1.00 94.19 379 GLY A CA 1
ATOM 2953 C C . GLY A 1 379 ? -3.094 -10.665 4.637 1.00 94.19 379 GLY A C 1
ATOM 2954 O O . GLY A 1 379 ? -4.173 -10.313 5.110 1.00 94.19 379 GLY A O 1
ATOM 2955 N N . MET A 1 380 ? -2.417 -9.884 3.786 1.00 95.88 380 MET A N 1
ATOM 2956 C CA . MET A 1 380 ? -2.828 -8.536 3.365 1.00 95.88 380 MET A CA 1
ATOM 2957 C C . MET A 1 380 ? -3.851 -8.615 2.223 1.00 95.88 380 MET A C 1
ATOM 2959 O O . MET A 1 380 ? -3.597 -8.241 1.082 1.00 95.88 380 MET A O 1
ATOM 2963 N N . THR A 1 381 ? -5.035 -9.150 2.517 1.00 93.94 381 THR A N 1
ATOM 2964 C CA . THR A 1 381 ? -6.034 -9.507 1.489 1.00 93.94 381 THR A CA 1
ATOM 2965 C C . THR A 1 381 ? -6.567 -8.331 0.658 1.00 93.94 381 THR A C 1
ATOM 2967 O O . THR A 1 381 ? -7.119 -8.549 -0.419 1.00 93.94 381 THR A O 1
ATOM 2970 N N . GLN A 1 382 ? -6.413 -7.092 1.141 1.00 95.25 382 GLN A N 1
ATOM 2971 C CA . GLN A 1 382 ? -6.835 -5.869 0.450 1.00 95.25 382 GLN A CA 1
ATOM 2972 C C . GLN A 1 382 ? -5.687 -5.132 -0.258 1.00 95.25 382 GLN A C 1
ATOM 2974 O O . GLN A 1 382 ? -5.889 -4.005 -0.711 1.00 95.25 382 GLN A O 1
ATOM 2979 N N . LEU A 1 383 ? -4.501 -5.742 -0.366 1.00 97.62 383 LEU A N 1
ATOM 2980 C CA . LEU A 1 383 ? -3.313 -5.085 -0.902 1.00 97.62 383 LEU A CA 1
ATOM 2981 C C . LEU A 1 383 ? -3.494 -4.696 -2.378 1.00 97.62 383 LEU A C 1
ATOM 2983 O O . LEU A 1 383 ? -3.809 -5.524 -3.232 1.00 97.62 383 LEU A O 1
ATOM 2987 N N . GLN A 1 384 ? -3.268 -3.416 -2.662 1.00 97.62 384 GLN A N 1
ATOM 2988 C CA . GLN A 1 384 ? -3.345 -2.789 -3.982 1.00 97.62 384 GLN A CA 1
ATOM 2989 C C . GLN A 1 384 ? -1.966 -2.336 -4.464 1.00 97.62 384 GLN A C 1
ATOM 2991 O O . GLN A 1 384 ? -1.674 -2.403 -5.654 1.00 97.62 384 GLN A O 1
ATOM 2996 N N . VAL A 1 385 ? -1.103 -1.896 -3.551 1.00 98.56 385 VAL A N 1
ATOM 2997 C CA . VAL A 1 385 ? 0.232 -1.391 -3.872 1.00 98.56 385 VAL A CA 1
ATOM 2998 C C . VAL A 1 385 ? 1.255 -2.094 -2.999 1.00 98.56 385 VAL A C 1
ATOM 3000 O O . VAL A 1 385 ? 1.205 -1.982 -1.774 1.00 98.56 385 VAL A O 1
ATOM 3003 N N . LEU A 1 386 ? 2.207 -2.768 -3.640 1.00 97.94 386 LEU A N 1
ATOM 3004 C CA . LEU A 1 386 ? 3.374 -3.348 -2.995 1.00 97.94 386 LEU A CA 1
ATOM 3005 C C . LEU A 1 386 ? 4.642 -2.769 -3.620 1.00 97.94 386 LEU A C 1
ATOM 3007 O O . LEU A 1 386 ? 4.896 -2.974 -4.806 1.00 97.94 386 LEU A O 1
ATOM 3011 N N . ARG A 1 387 ? 5.444 -2.072 -2.811 1.00 96.88 387 ARG A N 1
ATOM 3012 C CA . ARG A 1 387 ? 6.778 -1.600 -3.196 1.00 96.88 387 ARG A CA 1
ATOM 3013 C C . ARG A 1 387 ? 7.825 -2.137 -2.236 1.00 96.88 387 ARG A C 1
ATOM 3015 O O . ARG A 1 387 ? 7.856 -1.757 -1.067 1.00 96.88 387 ARG A O 1
ATOM 3022 N N . LEU A 1 388 ? 8.689 -3.001 -2.746 1.00 93.69 388 LEU A N 1
ATOM 3023 C CA . LEU A 1 388 ? 9.819 -3.595 -2.036 1.00 93.69 388 LEU A CA 1
ATOM 3024 C C . LEU A 1 388 ? 11.102 -3.352 -2.833 1.00 93.69 388 LEU A C 1
ATOM 3026 O O . LEU A 1 388 ? 11.894 -4.264 -3.027 1.00 93.69 388 LEU A O 1
ATOM 3030 N N . GLY A 1 389 ? 11.283 -2.138 -3.349 1.00 90.19 389 GLY A N 1
ATOM 3031 C CA . GLY A 1 389 ? 12.465 -1.760 -4.116 1.00 90.19 389 GLY A CA 1
ATOM 3032 C C . GLY A 1 389 ? 13.734 -1.734 -3.263 1.00 90.19 389 GLY A C 1
ATOM 3033 O O . GLY A 1 389 ? 13.707 -1.281 -2.116 1.00 90.19 389 GLY A O 1
ATOM 3034 N N . ASN A 1 390 ? 14.842 -2.205 -3.839 1.00 87.81 390 ASN A N 1
ATOM 3035 C CA . ASN A 1 390 ? 16.173 -2.202 -3.234 1.00 87.81 390 ASN A CA 1
ATOM 3036 C C . ASN A 1 390 ? 16.157 -2.763 -1.803 1.00 87.81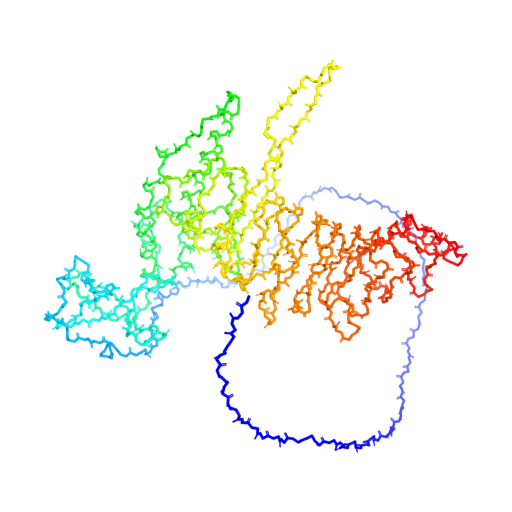 390 ASN A C 1
ATOM 3038 O O . ASN A 1 390 ? 16.467 -2.048 -0.859 1.00 87.81 390 ASN A O 1
ATOM 3042 N N . THR A 1 391 ? 15.769 -4.020 -1.605 1.00 87.19 391 THR A N 1
ATOM 3043 C CA . THR A 1 391 ? 15.686 -4.674 -0.285 1.00 87.19 391 THR A CA 1
ATOM 3044 C C . THR A 1 391 ? 16.765 -5.744 -0.109 1.00 87.19 391 THR A C 1
ATOM 3046 O O . THR A 1 391 ? 17.344 -6.227 -1.079 1.00 87.19 391 THR A O 1
ATOM 3049 N N . TYR A 1 392 ? 17.050 -6.124 1.141 1.00 83.25 392 TYR A N 1
ATOM 3050 C CA . TYR A 1 392 ? 18.014 -7.184 1.462 1.00 83.25 392 TYR A CA 1
ATOM 3051 C C . TYR A 1 392 ? 17.440 -8.211 2.434 1.00 83.25 392 TYR A C 1
ATOM 3053 O O . TYR A 1 392 ? 16.496 -7.935 3.170 1.00 83.25 392 TYR A O 1
ATOM 3061 N N . GLY A 1 393 ? 18.059 -9.391 2.474 1.00 83.38 393 GLY A N 1
ATOM 3062 C CA . GLY A 1 393 ? 17.806 -10.412 3.490 1.00 83.38 393 GLY A CA 1
ATOM 3063 C C . GLY A 1 393 ? 16.725 -11.433 3.136 1.00 83.38 393 GLY A C 1
ATOM 3064 O O . GLY A 1 393 ? 16.738 -12.509 3.722 1.00 83.38 393 GLY A O 1
ATOM 3065 N N . MET A 1 394 ? 15.857 -11.169 2.151 1.00 84.25 394 MET A N 1
ATOM 3066 C CA . MET A 1 394 ? 14.893 -12.161 1.649 1.00 84.25 394 MET A CA 1
ATOM 3067 C C . MET A 1 394 ? 15.588 -13.208 0.777 1.00 84.25 394 MET A C 1
ATOM 3069 O O . MET A 1 394 ? 16.235 -12.863 -0.209 1.00 84.25 394 MET A O 1
ATOM 3073 N N . ALA A 1 395 ? 15.426 -14.486 1.127 1.00 81.19 395 ALA A N 1
ATOM 3074 C CA . ALA A 1 395 ? 15.976 -15.594 0.344 1.00 81.19 395 ALA A CA 1
ATOM 3075 C C . ALA A 1 395 ? 15.095 -15.950 -0.866 1.00 81.19 395 ALA A C 1
ATOM 3077 O O . ALA A 1 395 ? 15.606 -16.395 -1.887 1.00 81.19 395 ALA A O 1
ATOM 3078 N N . ASP A 1 396 ? 13.780 -15.748 -0.745 1.00 83.50 396 ASP A N 1
ATOM 3079 C CA . ASP A 1 396 ? 12.789 -16.022 -1.787 1.00 83.50 396 ASP A CA 1
ATOM 3080 C C . ASP A 1 396 ? 11.867 -14.809 -1.964 1.00 83.50 396 ASP A C 1
ATOM 3082 O O . ASP A 1 396 ? 10.792 -14.716 -1.369 1.00 83.50 396 ASP A O 1
ATOM 3086 N N . LEU A 1 397 ? 12.323 -13.834 -2.754 1.00 82.81 397 LEU A N 1
ATOM 3087 C CA . LEU A 1 397 ? 11.544 -12.632 -3.052 1.00 82.81 397 LEU A CA 1
ATOM 3088 C C . LEU A 1 397 ? 10.366 -12.927 -4.000 1.00 82.81 397 LEU A C 1
ATOM 3090 O O . LEU A 1 397 ? 9.321 -12.286 -3.895 1.00 82.81 397 LEU A O 1
ATOM 3094 N N . ALA A 1 398 ? 10.491 -13.925 -4.880 1.00 84.50 398 ALA A N 1
ATOM 3095 C CA . ALA A 1 398 ? 9.408 -14.342 -5.772 1.00 84.50 398 ALA A CA 1
ATOM 3096 C C . ALA A 1 398 ? 8.212 -14.902 -4.978 1.00 84.50 398 ALA A C 1
ATOM 3098 O O . ALA A 1 398 ? 7.055 -14.614 -5.296 1.00 84.50 398 ALA A O 1
ATOM 3099 N N . GLY A 1 399 ? 8.486 -15.638 -3.896 1.00 87.50 399 GLY A N 1
ATOM 3100 C CA . GLY A 1 399 ? 7.488 -16.202 -2.989 1.00 87.50 399 GLY A CA 1
ATOM 3101 C C . GLY A 1 399 ? 6.708 -15.180 -2.155 1.00 87.50 399 GLY A C 1
ATOM 3102 O O . GLY A 1 399 ? 5.645 -15.520 -1.630 1.00 87.50 399 GLY A O 1
ATOM 3103 N N . VAL A 1 400 ? 7.159 -13.920 -2.064 1.00 91.06 400 VAL A N 1
ATOM 3104 C CA . VAL A 1 400 ? 6.500 -12.882 -1.244 1.00 91.06 400 VAL A CA 1
ATOM 3105 C C . VAL A 1 400 ? 5.032 -12.702 -1.634 1.00 91.06 400 VAL A C 1
ATOM 3107 O O . VAL A 1 400 ? 4.172 -12.575 -0.757 1.00 91.06 400 VAL A O 1
ATOM 3110 N N . VAL A 1 401 ? 4.747 -12.746 -2.938 1.00 92.81 401 VAL A N 1
ATOM 3111 C CA . VAL A 1 401 ? 3.415 -12.522 -3.521 1.00 92.81 401 VAL A CA 1
ATOM 3112 C C . VAL A 1 401 ? 2.643 -13.809 -3.827 1.00 92.81 401 VAL A C 1
ATOM 3114 O O . VAL A 1 401 ? 1.456 -13.741 -4.139 1.00 92.81 401 VAL A O 1
ATOM 3117 N N . ALA A 1 402 ? 3.266 -14.987 -3.699 1.00 89.75 402 ALA A N 1
ATOM 3118 C CA . ALA A 1 402 ? 2.666 -16.267 -4.098 1.00 89.75 402 ALA A CA 1
ATOM 3119 C C . ALA A 1 402 ? 1.398 -16.633 -3.299 1.00 89.75 402 ALA A C 1
ATOM 3121 O O . ALA A 1 402 ? 0.529 -17.350 -3.796 1.00 89.75 402 ALA A O 1
ATOM 3122 N N . GLY A 1 403 ? 1.287 -16.134 -2.064 1.00 88.69 403 GLY A N 1
ATOM 3123 C CA . GLY A 1 403 ? 0.150 -16.379 -1.174 1.00 88.69 403 GLY A CA 1
ATOM 3124 C C . GLY A 1 403 ? -0.965 -15.331 -1.230 1.00 88.69 403 GLY A C 1
ATOM 3125 O O . GLY A 1 403 ? -1.864 -15.390 -0.396 1.00 88.69 403 GLY A O 1
ATOM 3126 N N . LEU A 1 404 ? -0.911 -14.360 -2.150 1.00 91.75 404 LEU A N 1
ATOM 3127 C CA . LEU A 1 404 ? -1.998 -13.391 -2.326 1.00 91.75 404 LEU A CA 1
ATOM 3128 C C . LEU A 1 404 ? -3.292 -14.079 -2.816 1.00 91.75 404 LEU A C 1
ATOM 3130 O O . LEU A 1 404 ? -3.226 -15.110 -3.497 1.00 91.75 404 LEU A O 1
ATOM 3134 N N . PRO A 1 405 ? -4.476 -13.521 -2.491 1.00 90.25 405 PRO A N 1
ATOM 3135 C CA . PRO A 1 405 ? -5.756 -14.089 -2.904 1.00 90.25 405 PRO A CA 1
ATOM 3136 C C . PRO A 1 405 ? -5.895 -14.161 -4.430 1.00 90.25 405 PRO A C 1
ATOM 3138 O O . PRO A 1 405 ? -5.239 -13.433 -5.175 1.00 90.25 405 PRO A O 1
ATOM 3141 N N . SER A 1 406 ? -6.779 -15.045 -4.896 1.00 88.50 406 SER A N 1
ATOM 3142 C CA . SER A 1 406 ? -7.112 -15.202 -6.312 1.00 88.50 406 SER A CA 1
ATOM 3143 C C . SER A 1 406 ? -8.611 -14.939 -6.525 1.00 88.50 406 SER A C 1
ATOM 3145 O O . SER A 1 406 ? -9.415 -15.665 -5.939 1.00 88.50 406 SER A O 1
ATOM 3147 N N . PRO A 1 407 ? -9.002 -13.930 -7.332 1.00 89.31 407 PRO A N 1
ATOM 3148 C CA . PRO A 1 407 ? -8.145 -12.928 -7.979 1.00 89.31 407 PRO A CA 1
ATOM 3149 C C . PRO A 1 407 ? -7.521 -11.943 -6.973 1.00 89.31 407 PRO A C 1
ATOM 3151 O O . PRO A 1 407 ? -8.112 -11.629 -5.938 1.00 89.31 407 PRO A O 1
ATOM 3154 N N . SER A 1 408 ? -6.322 -11.450 -7.290 1.00 92.19 408 SER A N 1
ATOM 3155 C CA . SER A 1 408 ? -5.629 -10.448 -6.475 1.00 92.19 408 SER A CA 1
ATOM 3156 C C . SER A 1 408 ? -6.137 -9.037 -6.783 1.00 92.19 408 SER A C 1
ATOM 3158 O O . SER A 1 408 ? -6.471 -8.725 -7.925 1.00 92.19 408 SER A O 1
ATOM 3160 N N . ARG A 1 409 ? -6.148 -8.165 -5.766 1.00 95.38 409 ARG A N 1
ATOM 3161 C CA . ARG A 1 409 ? -6.463 -6.727 -5.893 1.00 95.38 409 ARG A CA 1
ATOM 3162 C C . ARG A 1 409 ? -5.240 -5.870 -6.233 1.00 95.38 409 ARG A C 1
ATOM 3164 O O . ARG A 1 409 ? -5.368 -4.649 -6.313 1.00 95.38 409 ARG A O 1
ATOM 3171 N N . LEU A 1 410 ? -4.072 -6.491 -6.403 1.00 97.25 410 LEU A N 1
ATOM 3172 C CA . LEU A 1 410 ? -2.812 -5.790 -6.610 1.00 97.25 410 LEU A CA 1
ATOM 3173 C C . LEU A 1 410 ? -2.809 -5.049 -7.954 1.00 97.25 410 LEU A C 1
ATOM 3175 O O . LEU A 1 410 ? -3.009 -5.648 -9.007 1.00 97.25 410 LEU A O 1
ATOM 3179 N N . GLN A 1 411 ? -2.560 -3.744 -7.889 1.00 98.00 411 GLN A N 1
ATOM 3180 C CA . GLN A 1 411 ? -2.483 -2.817 -9.017 1.00 98.00 411 GLN A CA 1
ATOM 3181 C C . GLN A 1 411 ? -1.044 -2.378 -9.297 1.00 98.00 411 GLN A C 1
ATOM 3183 O O . GLN A 1 411 ? -0.697 -2.106 -10.444 1.00 98.00 411 GLN A O 1
ATOM 3188 N N . VAL A 1 412 ? -0.201 -2.316 -8.265 1.00 98.62 412 VAL A N 1
ATOM 3189 C CA . VAL A 1 412 ? 1.208 -1.930 -8.376 1.00 98.62 412 VAL A CA 1
ATOM 3190 C C . VAL A 1 412 ? 2.067 -2.985 -7.697 1.00 98.62 412 VAL A C 1
ATOM 3192 O O . VAL A 1 412 ? 1.933 -3.208 -6.491 1.00 98.62 412 VAL A O 1
ATOM 3195 N N . LEU A 1 413 ? 2.968 -3.587 -8.469 1.00 97.81 413 LEU A N 1
ATOM 3196 C CA . LEU A 1 413 ? 4.045 -4.432 -7.974 1.00 97.81 413 LEU A CA 1
ATOM 3197 C C . LEU A 1 413 ? 5.382 -3.828 -8.395 1.00 97.81 413 LEU A C 1
ATOM 3199 O O . LEU A 1 413 ? 5.728 -3.823 -9.574 1.00 97.81 413 LEU A O 1
ATOM 3203 N N . ASP A 1 414 ? 6.127 -3.335 -7.417 1.00 97.12 414 ASP A N 1
ATOM 3204 C CA . ASP A 1 414 ? 7.450 -2.756 -7.614 1.00 97.12 414 ASP A CA 1
ATOM 3205 C C . ASP A 1 414 ? 8.471 -3.509 -6.758 1.00 97.12 414 ASP A C 1
ATOM 3207 O O . ASP A 1 414 ? 8.446 -3.444 -5.525 1.00 97.12 414 ASP A O 1
ATOM 3211 N N . LEU A 1 415 ? 9.358 -4.237 -7.433 1.00 95.50 415 LEU A N 1
ATOM 3212 C CA . LEU A 1 415 ? 10.458 -4.994 -6.844 1.00 95.50 415 LEU A CA 1
ATOM 3213 C C . LEU A 1 415 ? 11.809 -4.544 -7.424 1.00 95.50 415 LEU A C 1
ATOM 3215 O O . LEU A 1 415 ? 12.755 -5.335 -7.418 1.00 95.50 415 LEU A O 1
ATOM 3219 N N . HIS A 1 416 ? 11.920 -3.317 -7.942 1.00 94.19 416 HIS A N 1
ATOM 3220 C CA . HIS A 1 416 ? 13.127 -2.852 -8.630 1.00 94.19 416 HIS A CA 1
ATOM 3221 C C . HIS A 1 416 ? 14.391 -2.953 -7.751 1.00 94.19 416 HIS A C 1
ATOM 3223 O O . HIS A 1 416 ? 14.330 -2.907 -6.522 1.00 94.19 416 HIS A O 1
ATOM 3229 N N . LYS A 1 417 ? 15.568 -3.074 -8.375 1.00 90.50 417 LYS A N 1
ATOM 3230 C CA . LYS A 1 417 ? 16.887 -3.128 -7.712 1.00 90.50 417 LYS A CA 1
ATOM 3231 C C . LYS A 1 417 ? 17.056 -4.248 -6.672 1.00 90.50 417 LYS A C 1
ATOM 3233 O O . LYS A 1 417 ? 17.938 -4.170 -5.821 1.00 90.50 417 LYS A O 1
ATOM 3238 N N . ASN A 1 418 ? 16.268 -5.318 -6.757 1.00 89.75 418 ASN A N 1
ATOM 3239 C CA . ASN A 1 418 ? 16.514 -6.558 -6.018 1.00 89.75 418 ASN A CA 1
ATOM 3240 C C . ASN A 1 418 ? 17.261 -7.564 -6.897 1.00 89.75 418 ASN A C 1
ATOM 3242 O O . ASN A 1 418 ? 16.673 -8.528 -7.382 1.00 89.75 418 ASN A O 1
ATOM 3246 N N . ASN A 1 419 ? 18.555 -7.341 -7.122 1.00 82.94 419 ASN A N 1
ATOM 3247 C CA . ASN A 1 419 ? 19.371 -8.147 -8.044 1.00 82.94 419 ASN A CA 1
ATOM 3248 C C . ASN A 1 419 ? 19.481 -9.646 -7.683 1.00 82.94 419 ASN A C 1
ATOM 3250 O O . ASN A 1 419 ? 19.871 -10.449 -8.527 1.00 82.94 419 ASN A O 1
ATOM 3254 N N . SER A 1 420 ? 19.128 -10.022 -6.452 1.00 81.88 420 SER A N 1
ATOM 3255 C CA . SER A 1 420 ? 19.077 -11.411 -5.980 1.00 81.88 420 SER A CA 1
ATOM 3256 C C . SER A 1 420 ? 17.764 -12.131 -6.299 1.00 81.88 420 SER A C 1
ATOM 3258 O O . SER A 1 420 ? 17.615 -13.283 -5.900 1.00 81.88 420 SER A O 1
ATOM 3260 N N . LEU A 1 421 ? 16.803 -11.487 -6.979 1.00 84.69 421 LEU A N 1
ATOM 3261 C CA . LEU A 1 421 ? 15.523 -12.116 -7.307 1.00 84.69 421 LEU A CA 1
ATOM 3262 C C . LEU A 1 421 ? 15.735 -13.330 -8.220 1.00 84.69 421 LEU A C 1
ATOM 3264 O O . LEU A 1 421 ? 15.289 -14.417 -7.864 1.00 84.69 421 LEU A O 1
ATOM 3268 N N . LEU A 1 422 ? 16.444 -13.154 -9.349 1.00 86.50 422 LEU A N 1
ATOM 3269 C CA . LEU A 1 422 ? 16.809 -14.164 -10.370 1.00 86.50 422 LEU A CA 1
ATOM 3270 C C . LEU A 1 422 ? 15.638 -14.892 -11.066 1.00 86.50 422 LEU A C 1
ATOM 3272 O O . LEU A 1 422 ? 15.713 -15.197 -12.257 1.00 86.50 422 LEU A O 1
ATOM 3276 N N . VAL A 1 423 ? 14.551 -15.155 -10.348 1.00 90.50 423 VAL A N 1
ATOM 3277 C CA . VAL A 1 423 ? 13.320 -15.805 -10.788 1.00 90.50 423 VAL A CA 1
ATOM 3278 C C . VAL A 1 423 ? 12.188 -14.794 -10.686 1.00 90.50 423 VAL A C 1
ATOM 3280 O O . VAL A 1 423 ? 11.905 -14.268 -9.614 1.00 90.50 423 VAL A O 1
ATOM 3283 N N . ALA A 1 424 ? 11.527 -14.519 -11.805 1.00 90.50 424 ALA A N 1
ATOM 3284 C CA . ALA A 1 424 ? 10.415 -13.582 -11.827 1.00 90.50 424 ALA A CA 1
ATOM 3285 C C . ALA A 1 424 ? 9.200 -14.113 -11.030 1.00 90.50 424 ALA A C 1
ATOM 3287 O O . ALA A 1 424 ? 8.937 -15.319 -11.057 1.00 90.50 424 ALA A O 1
ATOM 3288 N N . PRO A 1 425 ? 8.436 -13.238 -10.348 1.00 91.25 425 PRO A N 1
ATOM 3289 C CA . PRO A 1 425 ? 7.196 -13.633 -9.684 1.00 91.25 425 PRO A CA 1
ATOM 3290 C C . PRO A 1 425 ? 6.150 -14.110 -10.704 1.00 91.25 425 PRO A C 1
ATOM 3292 O O . PRO A 1 425 ? 6.110 -13.635 -11.839 1.00 91.25 425 PRO A O 1
ATOM 3295 N N . ASP A 1 426 ? 5.269 -15.022 -10.293 1.00 91.81 426 ASP A N 1
ATOM 3296 C CA . ASP A 1 426 ? 4.080 -15.367 -11.077 1.00 91.81 426 ASP A CA 1
ATOM 3297 C C . ASP A 1 426 ? 2.996 -14.302 -10.860 1.00 91.81 426 ASP A C 1
ATOM 3299 O O . ASP A 1 426 ? 2.514 -14.100 -9.742 1.00 91.81 426 ASP A O 1
ATOM 3303 N N . ILE A 1 427 ? 2.619 -13.613 -11.938 1.00 92.50 427 ILE A N 1
ATOM 3304 C CA . ILE A 1 427 ? 1.625 -12.537 -11.925 1.00 92.50 427 ILE A CA 1
ATOM 3305 C C . ILE A 1 427 ? 0.289 -12.964 -12.546 1.00 92.50 427 ILE A C 1
ATOM 3307 O O . ILE A 1 427 ? -0.622 -12.145 -12.647 1.00 92.50 427 IL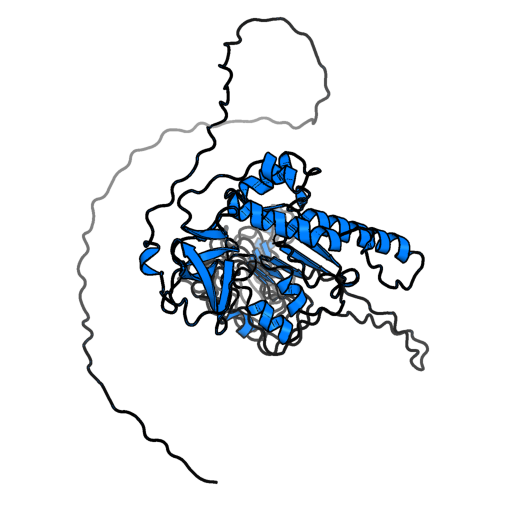E A O 1
ATOM 3311 N N . THR A 1 428 ? 0.116 -14.241 -12.907 1.00 90.62 428 THR A N 1
ATOM 3312 C CA . THR A 1 428 ? -1.091 -14.765 -13.584 1.00 90.62 428 THR A CA 1
ATOM 3313 C C . THR A 1 428 ? -2.392 -14.430 -12.839 1.00 90.62 428 THR A C 1
ATOM 3315 O O . THR A 1 428 ? -3.439 -14.239 -13.450 1.00 90.62 428 THR A O 1
ATOM 3318 N N . ARG A 1 429 ? -2.341 -14.330 -11.504 1.00 89.81 429 ARG A N 1
ATOM 3319 C CA . ARG A 1 429 ? -3.502 -14.038 -10.638 1.00 89.81 429 ARG A CA 1
ATOM 3320 C C . ARG A 1 429 ? -3.744 -12.541 -10.393 1.00 89.81 429 ARG A C 1
ATOM 3322 O O . ARG A 1 429 ? -4.715 -12.193 -9.720 1.00 89.81 429 ARG A O 1
ATOM 3329 N N . MET A 1 430 ? -2.872 -11.665 -10.892 1.00 93.19 430 MET A N 1
ATOM 3330 C CA . MET A 1 430 ? -2.912 -10.213 -10.684 1.00 93.19 430 MET A CA 1
ATOM 3331 C C . MET A 1 430 ? -3.648 -9.524 -11.839 1.00 93.19 430 MET A C 1
ATOM 3333 O O . MET A 1 430 ? -3.082 -8.738 -12.590 1.00 93.19 430 MET A O 1
ATOM 3337 N N . THR A 1 431 ? -4.936 -9.832 -11.996 1.00 90.62 431 THR A N 1
ATOM 3338 C CA . THR A 1 431 ? -5.756 -9.352 -13.126 1.00 90.62 431 THR A CA 1
ATOM 3339 C C . THR A 1 431 ? -5.987 -7.837 -13.125 1.00 90.62 431 THR A C 1
ATOM 3341 O O . THR A 1 431 ? -6.359 -7.267 -14.148 1.00 90.62 431 THR A O 1
ATOM 3344 N N . GLU A 1 432 ? -5.763 -7.186 -11.981 1.00 94.50 432 GLU A N 1
ATOM 3345 C CA . GLU A 1 432 ? -5.893 -5.739 -11.779 1.00 94.50 432 GLU A CA 1
ATOM 3346 C C . GLU A 1 432 ? -4.559 -4.981 -11.898 1.00 94.50 432 GLU A C 1
ATOM 3348 O O . GLU A 1 432 ? -4.528 -3.768 -11.679 1.00 94.50 432 GLU A O 1
ATOM 3353 N N . LEU A 1 433 ? -3.463 -5.669 -12.246 1.00 96.50 433 LEU A N 1
ATOM 3354 C CA . LEU A 1 433 ? -2.124 -5.085 -12.281 1.00 96.50 433 LEU A CA 1
ATOM 3355 C C . LEU A 1 433 ? -2.006 -4.026 -13.386 1.00 96.50 433 LEU A C 1
ATOM 3357 O O . LEU A 1 433 ? -2.229 -4.308 -14.563 1.00 96.50 433 LEU A O 1
ATOM 3361 N N . ARG A 1 434 ? -1.620 -2.811 -12.989 1.00 98.06 434 ARG A N 1
ATOM 3362 C CA . ARG A 1 434 ? -1.394 -1.647 -13.860 1.00 98.06 434 ARG A CA 1
ATOM 3363 C C . ARG A 1 434 ? 0.080 -1.293 -13.979 1.00 98.06 434 ARG A C 1
ATOM 3365 O O . ARG A 1 434 ? 0.517 -0.855 -15.036 1.00 98.06 434 ARG A O 1
ATOM 3372 N N . VAL A 1 435 ? 0.846 -1.490 -12.910 1.00 98.69 435 VAL A N 1
ATOM 3373 C CA . VAL A 1 435 ? 2.275 -1.172 -12.866 1.00 98.69 435 VAL A CA 1
ATOM 3374 C C . VAL A 1 435 ? 3.048 -2.401 -12.419 1.00 98.69 435 VAL A C 1
ATOM 3376 O O . VAL A 1 435 ? 2.803 -2.926 -11.330 1.00 98.69 435 VAL A O 1
ATOM 3379 N N . LEU A 1 436 ? 3.999 -2.818 -13.250 1.00 98.19 436 LEU A N 1
ATOM 3380 C CA . LEU A 1 436 ? 4.988 -3.833 -12.916 1.00 98.19 436 LEU A CA 1
ATOM 3381 C C . LEU A 1 436 ? 6.390 -3.265 -13.132 1.00 98.19 436 LEU A C 1
ATOM 3383 O O . LEU A 1 436 ? 6.767 -2.974 -14.267 1.00 98.19 436 LEU A O 1
ATOM 3387 N N . ASP A 1 437 ? 7.157 -3.149 -12.051 1.00 98.25 437 ASP A N 1
ATOM 3388 C CA . ASP A 1 437 ? 8.559 -2.737 -12.093 1.00 98.25 437 ASP A CA 1
ATOM 3389 C C . ASP A 1 437 ? 9.454 -3.833 -11.503 1.00 98.25 437 ASP A C 1
ATOM 3391 O O . ASP A 1 437 ? 9.430 -4.112 -10.302 1.00 98.25 437 ASP A O 1
ATOM 3395 N N . LEU A 1 438 ? 10.228 -4.475 -12.377 1.00 97.31 438 LEU A N 1
ATOM 3396 C CA . LEU A 1 438 ? 11.243 -5.476 -12.044 1.00 97.31 438 LEU A CA 1
ATOM 3397 C C . LEU A 1 438 ? 12.626 -5.033 -12.546 1.00 97.31 438 LEU A C 1
ATOM 3399 O O . LEU A 1 438 ? 13.487 -5.875 -12.823 1.00 97.31 438 LEU A O 1
ATOM 3403 N N . THR A 1 439 ? 12.850 -3.726 -12.697 1.00 97.31 439 THR A N 1
ATOM 3404 C CA . THR A 1 439 ? 14.106 -3.173 -13.221 1.00 97.31 439 THR A CA 1
ATOM 3405 C C . THR A 1 439 ? 15.291 -3.589 -12.351 1.00 97.31 439 THR A C 1
ATOM 3407 O O . THR A 1 439 ? 15.245 -3.447 -11.128 1.00 97.31 439 THR A O 1
ATOM 3410 N N . GLY A 1 440 ? 16.364 -4.103 -12.954 1.00 95.12 440 GLY A N 1
ATOM 3411 C CA . GLY A 1 440 ? 17.592 -4.450 -12.232 1.00 95.12 440 GLY A CA 1
ATOM 3412 C C . GLY A 1 440 ? 17.414 -5.555 -11.184 1.00 95.12 440 GLY A C 1
ATOM 3413 O O . GLY A 1 440 ? 18.015 -5.490 -10.109 1.00 95.12 440 GLY A O 1
ATOM 3414 N N . THR A 1 441 ? 16.562 -6.547 -11.457 1.00 94.19 441 THR A N 1
ATOM 3415 C CA . THR A 1 441 ? 16.288 -7.670 -10.538 1.00 94.19 441 THR A CA 1
ATOM 3416 C C . THR A 1 441 ? 17.061 -8.947 -10.875 1.00 94.19 441 THR A C 1
ATOM 3418 O O . THR A 1 441 ? 17.004 -9.935 -10.144 1.00 94.19 441 THR A O 1
ATOM 3421 N N . GLY A 1 442 ? 17.824 -8.940 -11.970 1.00 93.38 442 GLY A N 1
ATOM 3422 C CA . GLY A 1 442 ? 18.632 -10.081 -12.398 1.00 93.38 442 GLY A CA 1
ATOM 3423 C C . GLY A 1 442 ? 17.812 -11.228 -12.991 1.00 93.38 442 GLY A C 1
ATOM 3424 O O . GLY A 1 442 ? 18.351 -12.315 -13.195 1.00 93.38 442 GLY A O 1
ATOM 3425 N N . ILE A 1 443 ? 16.525 -11.010 -13.277 1.00 94.69 443 ILE A N 1
ATOM 3426 C CA . ILE A 1 443 ? 15.688 -12.020 -13.923 1.00 94.69 443 ILE A CA 1
ATOM 3427 C C . ILE A 1 443 ? 16.183 -12.292 -15.348 1.00 94.69 443 ILE A C 1
ATOM 3429 O O . ILE A 1 443 ? 16.642 -11.399 -16.066 1.00 94.69 443 ILE A O 1
ATOM 3433 N N . ASN A 1 444 ? 16.088 -13.550 -15.765 1.00 94.31 444 ASN A N 1
ATOM 3434 C CA . ASN A 1 444 ? 16.461 -14.002 -17.111 1.00 94.31 444 ASN A CA 1
ATOM 3435 C C . ASN A 1 444 ? 15.293 -14.645 -17.875 1.00 94.31 444 ASN A C 1
ATOM 3437 O O . ASN A 1 444 ? 15.454 -15.098 -19.004 1.00 94.31 444 ASN A O 1
ATOM 3441 N N . ARG A 1 445 ? 14.119 -14.703 -17.246 1.00 94.00 445 ARG A N 1
ATOM 3442 C CA . ARG A 1 445 ? 12.863 -15.180 -17.820 1.00 94.00 445 ARG A CA 1
ATOM 3443 C C . ARG A 1 445 ? 11.761 -14.198 -17.466 1.00 94.00 445 ARG A C 1
ATOM 3445 O O . ARG A 1 445 ? 11.805 -13.565 -16.411 1.00 94.00 445 ARG A O 1
ATOM 3452 N N . LEU A 1 446 ? 10.779 -14.093 -18.352 1.00 94.12 446 LEU A N 1
ATOM 3453 C CA . LEU A 1 446 ? 9.604 -13.261 -18.130 1.00 94.12 446 LEU A CA 1
ATOM 3454 C C . LEU A 1 446 ? 8.745 -13.823 -16.975 1.00 94.12 446 LEU A C 1
ATOM 3456 O O . LEU A 1 446 ? 8.711 -15.043 -16.783 1.00 94.12 446 LEU A O 1
ATOM 3460 N N . PRO A 1 447 ? 8.042 -12.958 -16.222 1.00 92.69 447 PRO A N 1
ATOM 3461 C CA . PRO A 1 447 ? 7.036 -13.357 -15.237 1.00 92.69 447 PRO A CA 1
ATOM 3462 C C . PRO A 1 447 ? 5.980 -14.306 -15.815 1.00 92.69 447 PRO A C 1
ATOM 3464 O O . PRO A 1 447 ? 5.516 -14.122 -16.943 1.00 92.69 447 PRO A O 1
ATOM 3467 N N . GLY A 1 448 ? 5.537 -15.281 -15.016 1.00 90.69 448 GLY A N 1
ATOM 3468 C CA . GLY A 1 448 ? 4.383 -16.113 -15.367 1.00 90.69 448 GLY A CA 1
ATOM 3469 C C . GLY A 1 448 ? 3.137 -15.248 -15.578 1.00 90.69 448 GLY A C 1
ATOM 3470 O O . GLY A 1 448 ? 2.854 -14.372 -14.765 1.00 90.69 448 GLY A O 1
ATOM 3471 N N . GLY A 1 449 ? 2.421 -15.454 -16.686 1.00 87.31 449 GLY A N 1
ATOM 3472 C CA . GLY A 1 449 ? 1.251 -14.650 -17.060 1.00 87.31 449 GLY A CA 1
ATOM 3473 C C . GLY A 1 449 ? 1.562 -13.369 -17.848 1.00 87.31 449 GLY A C 1
ATOM 3474 O O . GLY A 1 449 ? 0.638 -12.755 -18.380 1.00 87.31 449 GLY A O 1
ATOM 3475 N N . LEU A 1 450 ? 2.835 -12.974 -17.991 1.00 90.12 450 LEU A N 1
ATOM 3476 C CA . LEU A 1 450 ? 3.226 -11.847 -18.841 1.00 90.12 450 LEU A CA 1
ATOM 3477 C C . LEU A 1 450 ? 3.386 -12.293 -20.304 1.00 90.12 450 LEU A C 1
ATOM 3479 O O . LEU A 1 450 ? 4.089 -13.258 -20.588 1.00 90.12 450 LEU A O 1
ATOM 3483 N N . GLY A 1 451 ? 2.768 -11.566 -21.240 1.00 74.88 451 GLY A N 1
ATOM 3484 C CA . GLY A 1 451 ? 2.909 -11.832 -22.678 1.00 74.88 451 GLY A CA 1
ATOM 3485 C C . GLY A 1 451 ? 2.084 -13.012 -23.203 1.00 74.88 451 GLY A C 1
ATOM 3486 O O . GLY A 1 451 ? 2.397 -13.549 -24.260 1.00 74.88 451 GLY A O 1
ATOM 3487 N N . ALA A 1 452 ? 1.035 -13.428 -22.486 1.00 74.31 452 ALA A N 1
ATOM 3488 C CA . ALA A 1 452 ? 0.071 -14.395 -23.002 1.00 74.31 452 ALA A CA 1
ATOM 3489 C C . ALA A 1 452 ? -0.798 -13.744 -24.096 1.00 74.31 452 ALA A C 1
ATOM 3491 O O . ALA A 1 452 ? -1.643 -12.901 -23.797 1.00 74.31 452 ALA A O 1
ATOM 3492 N N . ASP A 1 453 ? -0.620 -14.167 -25.351 1.00 66.88 453 ASP A N 1
ATOM 3493 C CA . ASP A 1 453 ? -1.253 -13.573 -26.545 1.00 66.88 453 ASP A CA 1
ATOM 3494 C C . ASP A 1 453 ? -2.792 -13.505 -26.500 1.00 66.88 453 ASP A C 1
ATOM 3496 O O . ASP A 1 453 ? -3.402 -12.680 -27.178 1.00 66.88 453 ASP A O 1
ATOM 3500 N N . ASN A 1 454 ? -3.426 -14.344 -25.677 1.00 57.97 454 ASN A N 1
ATOM 3501 C CA . ASN A 1 454 ? -4.882 -14.499 -25.615 1.00 57.97 454 ASN A CA 1
ATOM 3502 C C . ASN A 1 454 ? -5.541 -13.767 -24.429 1.00 57.97 454 ASN A C 1
ATOM 3504 O O . ASN A 1 454 ? -6.755 -13.875 -24.251 1.00 57.97 454 ASN A O 1
ATOM 3508 N N . ALA A 1 455 ? -4.776 -13.051 -23.597 1.00 67.12 455 ALA A N 1
ATOM 3509 C CA . ALA A 1 455 ? -5.288 -12.390 -22.398 1.00 67.12 455 ALA A CA 1
ATOM 3510 C C . ALA A 1 455 ? -5.121 -10.866 -22.478 1.00 67.12 455 ALA A C 1
ATOM 3512 O O . ALA A 1 455 ? -4.021 -10.354 -22.683 1.00 67.12 455 ALA A O 1
ATOM 3513 N N . ARG A 1 456 ? -6.220 -10.124 -22.277 1.00 80.44 456 ARG A N 1
ATOM 3514 C CA . ARG A 1 456 ? -6.163 -8.661 -22.147 1.00 80.44 456 ARG A CA 1
ATOM 3515 C C . ARG A 1 456 ? -5.526 -8.291 -20.813 1.00 80.44 456 ARG A C 1
ATOM 3517 O O . ARG A 1 456 ? -6.042 -8.660 -19.760 1.00 80.44 456 ARG A O 1
ATOM 3524 N N . SER A 1 457 ? -4.438 -7.536 -20.873 1.00 88.25 457 SER A N 1
ATOM 3525 C CA . SER A 1 457 ? -3.755 -6.991 -19.705 1.00 88.25 457 SER A CA 1
ATOM 3526 C C . SER A 1 457 ? -4.251 -5.579 -19.387 1.00 88.25 457 SER A C 1
ATOM 3528 O O . SER A 1 457 ? -4.554 -4.803 -20.295 1.00 88.25 457 SER A O 1
ATOM 3530 N N . ARG A 1 458 ? -4.303 -5.234 -18.093 1.00 94.38 458 ARG A N 1
ATOM 3531 C CA . ARG A 1 458 ? -4.538 -3.863 -17.602 1.00 94.38 458 ARG A CA 1
ATOM 3532 C C . ARG A 1 458 ? -3.238 -3.083 -17.372 1.00 94.38 458 ARG A C 1
ATOM 3534 O O . ARG A 1 458 ? -3.297 -1.973 -16.854 1.00 94.38 458 ARG A O 1
ATOM 3541 N N . LEU A 1 459 ? -2.085 -3.650 -17.743 1.00 96.31 459 LEU A N 1
ATOM 3542 C CA . LEU A 1 459 ? -0.788 -2.999 -17.575 1.00 96.31 459 LEU A CA 1
ATOM 3543 C C . LEU A 1 459 ? -0.721 -1.691 -18.367 1.00 96.31 459 LEU A C 1
ATOM 3545 O O . LEU A 1 459 ? -0.926 -1.669 -19.577 1.00 96.31 459 LEU A O 1
ATOM 3549 N N . GLU A 1 460 ? -0.382 -0.626 -17.653 1.00 98.06 460 GLU A N 1
ATOM 3550 C CA . GLU A 1 460 ? -0.121 0.721 -18.155 1.00 98.06 460 GLU A CA 1
ATOM 3551 C C . GLU A 1 460 ? 1.383 1.017 -18.160 1.00 98.06 460 GLU A C 1
ATOM 3553 O O . GLU A 1 460 ? 1.872 1.715 -19.046 1.00 98.06 460 GLU A O 1
ATOM 3558 N N . VAL A 1 461 ? 2.127 0.463 -17.199 1.00 98.69 461 VAL A N 1
ATOM 3559 C CA . VAL A 1 461 ? 3.577 0.639 -17.067 1.00 98.69 461 VAL A CA 1
ATOM 3560 C C . VAL A 1 461 ? 4.231 -0.721 -16.856 1.00 98.69 461 VAL A C 1
ATOM 3562 O O . VAL A 1 461 ? 3.926 -1.425 -15.888 1.00 98.69 461 VAL A O 1
ATOM 3565 N N . LEU A 1 462 ? 5.154 -1.074 -17.748 1.00 98.38 462 LEU A N 1
ATOM 3566 C CA . LEU A 1 462 ? 5.962 -2.284 -17.657 1.00 98.38 462 LEU A CA 1
ATOM 3567 C C . LEU A 1 462 ? 7.443 -1.916 -17.725 1.00 98.38 462 LEU A C 1
ATOM 3569 O O . LEU A 1 462 ? 7.929 -1.504 -18.776 1.00 98.38 462 LEU A O 1
ATOM 3573 N N . ARG A 1 463 ? 8.169 -2.103 -16.621 1.00 98.62 463 ARG A N 1
ATOM 3574 C CA . ARG A 1 463 ? 9.616 -1.882 -16.563 1.00 98.62 463 ARG A CA 1
ATOM 3575 C C . ARG A 1 463 ? 10.347 -3.162 -16.213 1.00 98.62 463 ARG A C 1
ATOM 3577 O O . ARG A 1 463 ? 10.179 -3.725 -15.134 1.00 98.62 463 ARG A O 1
ATOM 3584 N N . LEU A 1 464 ? 11.156 -3.622 -17.155 1.00 97.94 464 LEU A N 1
ATOM 3585 C CA . LEU A 1 464 ? 11.985 -4.816 -17.052 1.00 97.94 464 LEU A CA 1
ATOM 3586 C C . LEU A 1 464 ? 13.442 -4.516 -17.442 1.00 97.94 464 LEU A C 1
ATOM 3588 O O . LEU A 1 464 ? 14.190 -5.451 -17.736 1.00 97.94 464 LEU A O 1
ATOM 3592 N N . GLY A 1 465 ? 13.842 -3.241 -17.457 1.00 97.44 465 GLY A N 1
ATOM 3593 C CA . GLY A 1 465 ? 15.194 -2.825 -17.819 1.00 97.44 465 GLY A CA 1
ATOM 3594 C C . GLY A 1 465 ? 16.273 -3.409 -16.899 1.00 97.44 465 GLY A C 1
ATOM 3595 O O . GLY A 1 465 ? 15.982 -3.909 -15.809 1.00 97.44 465 GLY A O 1
ATOM 3596 N N . ASP A 1 466 ? 17.528 -3.369 -17.339 1.00 97.31 466 ASP A N 1
ATOM 3597 C CA . ASP A 1 466 ? 18.690 -3.888 -16.598 1.00 97.31 466 ASP A CA 1
ATOM 3598 C C . ASP A 1 466 ? 18.556 -5.368 -16.173 1.00 97.31 466 ASP A C 1
ATOM 3600 O O . ASP A 1 466 ? 19.011 -5.783 -15.104 1.00 97.31 466 ASP A O 1
ATOM 3604 N N . ASN A 1 467 ? 17.927 -6.191 -17.014 1.00 96.75 467 ASN A N 1
ATOM 3605 C CA . ASN A 1 467 ? 17.784 -7.637 -16.815 1.00 96.75 467 ASN A CA 1
ATOM 3606 C C . ASN A 1 467 ? 18.411 -8.424 -17.976 1.00 96.75 467 ASN A C 1
ATOM 3608 O O . ASN A 1 467 ? 18.744 -7.876 -19.016 1.00 96.75 467 ASN A O 1
ATOM 3612 N N . ALA A 1 468 ? 18.590 -9.737 -17.842 1.00 94.44 468 ALA A N 1
ATOM 3613 C CA . ALA A 1 468 ? 19.201 -10.559 -18.895 1.00 94.44 468 ALA A CA 1
ATOM 3614 C C . ALA A 1 468 ? 18.151 -11.407 -19.630 1.00 94.44 468 ALA A C 1
ATOM 3616 O O . ALA A 1 468 ? 18.302 -12.623 -19.740 1.00 94.44 468 ALA A O 1
ATOM 3617 N N . LEU A 1 469 ? 17.071 -10.776 -20.100 1.00 95.12 469 LEU A N 1
ATOM 3618 C CA . LEU A 1 469 ? 15.885 -11.472 -20.614 1.00 95.12 469 LEU A CA 1
ATOM 3619 C C . LEU A 1 469 ? 16.124 -12.192 -21.942 1.00 95.12 469 LEU A C 1
ATOM 3621 O O . LEU A 1 469 ? 15.575 -13.269 -22.149 1.00 95.12 469 LEU A O 1
ATOM 3625 N N . SER A 1 470 ? 16.936 -11.619 -22.836 1.00 94.56 470 SER A N 1
ATOM 3626 C CA . SER A 1 470 ? 17.188 -12.100 -24.214 1.00 94.56 470 SER A CA 1
ATOM 3627 C C . SER A 1 470 ? 15.957 -12.112 -25.143 1.00 94.56 470 SER A C 1
ATOM 3629 O O . SER A 1 470 ? 16.096 -11.926 -26.348 1.00 94.56 470 SER A O 1
ATOM 3631 N N . VAL A 1 471 ? 14.748 -12.271 -24.597 1.00 93.06 471 VAL A N 1
ATOM 3632 C CA . VAL A 1 471 ? 13.460 -12.272 -25.300 1.00 93.06 471 VAL A CA 1
ATOM 3633 C C . VAL A 1 471 ? 12.522 -11.255 -24.648 1.00 93.06 471 VAL A C 1
ATOM 3635 O O . VAL A 1 471 ? 12.406 -11.196 -23.423 1.00 93.06 471 VAL A O 1
ATOM 3638 N N . ALA A 1 472 ? 11.846 -10.454 -25.471 1.00 94.62 472 ALA A N 1
ATOM 3639 C CA . ALA A 1 472 ? 10.846 -9.487 -25.027 1.00 94.62 472 ALA A CA 1
ATOM 3640 C C . ALA A 1 472 ? 9.467 -10.154 -24.833 1.00 94.62 472 ALA A C 1
ATOM 3642 O O . ALA A 1 472 ? 9.173 -11.146 -25.502 1.00 94.62 472 ALA A O 1
ATOM 3643 N N . PRO A 1 473 ? 8.594 -9.625 -23.955 1.00 93.38 473 PRO A N 1
ATOM 3644 C CA . PRO A 1 473 ? 7.210 -10.084 -23.880 1.00 93.38 473 PRO A CA 1
ATOM 3645 C C . PRO A 1 473 ? 6.435 -9.703 -25.150 1.00 93.38 473 PRO A C 1
ATOM 3647 O O . PRO A 1 473 ? 6.659 -8.635 -25.719 1.00 93.38 473 PRO A O 1
ATOM 3650 N N . SER A 1 474 ? 5.477 -10.542 -25.551 1.00 92.31 474 SER A N 1
ATOM 3651 C CA . SER A 1 474 ? 4.474 -10.151 -26.548 1.00 92.31 474 SER A CA 1
ATOM 3652 C C . SER A 1 474 ? 3.566 -9.061 -25.979 1.00 92.31 474 SER A C 1
ATOM 3654 O O . SER A 1 474 ? 3.072 -9.173 -24.852 1.00 92.31 474 SER A O 1
ATOM 3656 N N . LEU A 1 475 ? 3.329 -8.008 -26.762 1.00 93.44 475 LEU A N 1
ATOM 3657 C CA . LEU A 1 475 ? 2.506 -6.865 -26.360 1.00 93.44 475 LEU A CA 1
ATOM 3658 C C . LEU A 1 475 ? 1.086 -6.902 -26.946 1.00 93.44 475 LEU A C 1
ATOM 3660 O O . LEU A 1 475 ? 0.286 -6.019 -26.643 1.00 93.44 475 LEU A O 1
ATOM 3664 N N . LYS A 1 476 ? 0.734 -7.924 -27.744 1.00 89.50 476 LYS A N 1
ATOM 3665 C CA . LYS A 1 476 ? -0.546 -8.011 -28.484 1.00 89.50 476 LYS A CA 1
ATOM 3666 C C . LYS A 1 476 ? -1.800 -7.861 -27.605 1.00 89.50 476 LYS A C 1
ATOM 3668 O O . LYS A 1 476 ? -2.826 -7.391 -28.085 1.00 89.50 476 LYS A O 1
ATOM 3673 N N . GLY A 1 477 ? -1.719 -8.235 -26.326 1.00 88.00 477 GLY A N 1
ATOM 3674 C CA . GLY A 1 477 ? -2.805 -8.114 -25.344 1.00 88.00 477 GLY A CA 1
ATOM 3675 C C . GLY A 1 477 ? -2.720 -6.900 -24.406 1.00 88.00 477 GLY A C 1
ATOM 3676 O O . GLY A 1 477 ? -3.573 -6.755 -23.530 1.00 88.00 477 GLY A O 1
ATOM 3677 N N . MET A 1 478 ? -1.706 -6.037 -24.539 1.00 93.56 478 MET A N 1
ATOM 3678 C CA . MET A 1 478 ? -1.415 -4.933 -23.610 1.00 93.56 478 MET A CA 1
ATOM 3679 C C . MET A 1 478 ? -1.934 -3.584 -24.130 1.00 93.56 478 MET A C 1
ATOM 3681 O O . MET A 1 478 ? -1.197 -2.608 -24.228 1.00 93.56 478 MET A O 1
ATOM 3685 N N . THR A 1 479 ? -3.224 -3.509 -24.461 1.00 92.56 479 THR A N 1
ATOM 3686 C CA . THR A 1 479 ? -3.830 -2.322 -25.098 1.00 92.56 479 THR A CA 1
ATOM 3687 C C . THR A 1 479 ? -3.866 -1.074 -24.210 1.00 92.56 479 THR A C 1
ATOM 3689 O O . THR A 1 479 ? -4.117 0.015 -24.707 1.00 92.56 479 THR A O 1
ATOM 3692 N N . ALA A 1 480 ? -3.656 -1.217 -22.897 1.00 95.31 480 ALA A N 1
ATOM 3693 C CA . ALA A 1 480 ? -3.575 -0.097 -21.957 1.00 95.31 480 ALA A CA 1
ATOM 3694 C C . ALA A 1 480 ? -2.139 0.433 -21.760 1.00 95.31 480 ALA A C 1
ATOM 3696 O O . ALA A 1 480 ? -1.953 1.410 -21.032 1.00 95.31 480 ALA A O 1
ATOM 3697 N N . LEU A 1 481 ? -1.131 -0.195 -22.381 1.00 97.00 481 LEU A N 1
ATOM 3698 C CA . LEU A 1 481 ? 0.275 0.076 -22.099 1.00 97.00 481 LEU A CA 1
ATOM 3699 C C . LEU A 1 481 ? 0.680 1.471 -22.579 1.00 97.00 481 LEU A C 1
ATOM 3701 O O . LEU A 1 481 ? 0.608 1.796 -23.762 1.00 97.00 481 LEU A O 1
ATOM 3705 N N . GLN A 1 482 ? 1.150 2.293 -21.650 1.00 97.62 482 GLN A N 1
ATOM 3706 C CA . GLN A 1 482 ? 1.623 3.651 -21.901 1.00 97.62 482 GLN A CA 1
ATOM 3707 C C . GLN A 1 482 ? 3.146 3.722 -21.918 1.00 97.62 482 GLN A C 1
ATOM 3709 O O . GLN A 1 482 ? 3.710 4.455 -22.729 1.00 97.62 482 GLN A O 1
ATOM 3714 N N . GLU A 1 483 ? 3.800 2.968 -21.038 1.00 98.38 483 GLU A N 1
ATOM 3715 C CA . GLU A 1 483 ? 5.249 2.970 -20.864 1.00 98.38 483 GLU A CA 1
ATOM 3716 C C . GLU A 1 483 ? 5.790 1.540 -20.860 1.00 98.38 483 GLU A C 1
ATOM 3718 O O . GLU A 1 483 ? 5.334 0.689 -20.092 1.00 98.38 483 GLU A O 1
ATOM 3723 N N . LEU A 1 484 ? 6.788 1.303 -21.709 1.00 98.38 484 LEU A N 1
ATOM 3724 C CA . LEU A 1 484 ? 7.562 0.072 -21.747 1.00 98.38 484 LEU A CA 1
ATOM 3725 C C . LEU A 1 484 ? 9.049 0.390 -21.612 1.00 98.38 484 LEU A C 1
ATOM 3727 O O . LEU A 1 484 ? 9.615 1.050 -22.482 1.00 98.38 484 LEU A O 1
ATOM 3731 N N . ASP A 1 485 ? 9.685 -0.128 -20.564 1.00 98.62 485 ASP A N 1
ATOM 3732 C CA . ASP A 1 485 ? 11.139 -0.119 -20.415 1.00 98.62 485 ASP A CA 1
ATOM 3733 C C . ASP A 1 485 ? 11.701 -1.540 -20.502 1.00 98.62 485 ASP A C 1
ATOM 3735 O O . ASP A 1 485 ? 11.437 -2.399 -19.659 1.00 98.62 485 ASP A O 1
ATOM 3739 N N . LEU A 1 486 ? 12.484 -1.770 -21.549 1.00 98.25 486 LEU A N 1
ATOM 3740 C CA . LEU A 1 486 ? 13.251 -2.977 -21.833 1.00 98.25 486 LEU A CA 1
ATOM 3741 C C . LEU A 1 486 ? 14.719 -2.614 -22.115 1.00 98.25 486 LEU A C 1
ATOM 3743 O O . LEU A 1 486 ? 15.412 -3.321 -22.849 1.00 98.25 486 LEU A O 1
ATOM 3747 N N . SER A 1 487 ? 15.204 -1.488 -21.592 1.00 98.44 487 SER A N 1
ATOM 3748 C CA . SER A 1 487 ? 16.587 -1.062 -21.785 1.00 98.44 487 SER A CA 1
ATOM 3749 C C . SER A 1 487 ? 17.571 -2.031 -21.135 1.00 98.44 487 SER A C 1
ATOM 3751 O O . SER A 1 487 ? 17.293 -2.624 -20.095 1.00 98.44 487 SER A O 1
ATOM 3753 N N . ASN A 1 488 ? 18.729 -2.231 -21.767 1.00 97.81 488 ASN A N 1
ATOM 3754 C CA . ASN A 1 488 ? 19.771 -3.130 -21.269 1.00 97.81 488 ASN A CA 1
ATOM 3755 C C . ASN A 1 488 ? 19.250 -4.555 -20.958 1.00 97.81 488 ASN A C 1
ATOM 3757 O O . ASN A 1 488 ? 19.693 -5.198 -20.009 1.00 97.81 488 ASN A O 1
ATOM 3761 N N . ALA A 1 489 ? 18.297 -5.054 -21.758 1.00 97.88 489 ALA A N 1
ATOM 3762 C CA . ALA A 1 489 ? 17.646 -6.355 -21.570 1.00 97.88 489 ALA A CA 1
ATOM 3763 C C . ALA A 1 489 ? 18.286 -7.507 -22.384 1.00 97.88 489 ALA A C 1
ATOM 3765 O O . ALA A 1 489 ? 17.834 -8.657 -22.327 1.00 97.88 489 ALA A O 1
ATOM 3766 N N . ARG A 1 490 ? 19.357 -7.202 -23.138 1.00 97.12 490 ARG A N 1
ATOM 3767 C CA . ARG A 1 490 ? 20.063 -8.096 -24.083 1.00 97.12 490 ARG A CA 1
ATOM 3768 C C . ARG A 1 490 ? 19.182 -8.621 -25.221 1.00 97.12 490 ARG A C 1
ATOM 3770 O O . ARG A 1 490 ? 19.396 -9.734 -25.686 1.00 97.12 490 ARG A O 1
ATOM 3777 N N . LEU A 1 491 ? 18.200 -7.838 -25.656 1.00 97.56 491 LEU A N 1
ATOM 3778 C CA . LEU A 1 491 ? 17.283 -8.228 -26.726 1.00 97.56 491 LEU A CA 1
ATOM 3779 C C . LEU A 1 491 ? 17.982 -8.208 -28.086 1.00 97.56 491 LEU A C 1
ATOM 3781 O O . LEU A 1 491 ? 18.541 -7.182 -28.466 1.00 97.56 491 LEU A O 1
ATOM 3785 N N . ASP A 1 492 ? 17.900 -9.310 -28.829 1.00 95.88 492 ASP A N 1
ATOM 3786 C CA . ASP A 1 492 ? 18.446 -9.408 -30.193 1.00 95.88 492 ASP A CA 1
ATOM 3787 C C . ASP A 1 492 ? 17.433 -8.968 -31.272 1.00 95.88 492 ASP A C 1
ATOM 3789 O O . ASP A 1 492 ? 17.794 -8.718 -32.422 1.00 95.88 492 ASP A O 1
ATOM 3793 N N . SER A 1 493 ? 16.151 -8.859 -30.910 1.00 94.44 493 SER A N 1
ATOM 3794 C CA . SER A 1 493 ? 15.056 -8.505 -31.818 1.00 94.44 493 SER A CA 1
ATOM 3795 C C . SER A 1 493 ? 14.106 -7.482 -31.200 1.00 94.44 493 SER A C 1
ATOM 3797 O O . SER A 1 493 ? 14.021 -7.332 -29.979 1.00 94.44 493 SER A O 1
ATOM 3799 N N . PHE A 1 494 ? 13.408 -6.751 -32.068 1.00 94.38 494 PHE A N 1
ATOM 3800 C CA . PHE A 1 494 ? 12.397 -5.775 -31.673 1.00 94.38 494 PHE A CA 1
ATOM 3801 C C . PHE A 1 494 ? 11.160 -6.488 -31.080 1.00 94.38 494 PHE A C 1
ATOM 3803 O O . PHE A 1 494 ? 10.772 -7.528 -31.618 1.00 94.38 494 PHE A O 1
ATOM 3810 N N . PRO A 1 495 ? 10.517 -5.965 -30.015 1.00 93.88 495 PRO A N 1
ATOM 3811 C CA . PRO A 1 495 ? 9.353 -6.612 -29.404 1.00 93.88 495 PRO A CA 1
ATOM 3812 C C . PRO A 1 495 ? 8.168 -6.764 -30.365 1.00 93.88 495 PRO A C 1
ATOM 3814 O O . PRO A 1 495 ? 7.840 -5.848 -31.123 1.00 93.88 495 PRO A O 1
ATOM 3817 N N . GLU A 1 496 ? 7.477 -7.901 -30.291 1.00 92.62 496 GLU A N 1
ATOM 3818 C CA . GLU A 1 496 ? 6.250 -8.127 -31.053 1.00 92.62 496 GLU A CA 1
ATOM 3819 C C . GLU A 1 496 ? 5.048 -7.411 -30.410 1.00 92.62 496 GLU A C 1
ATOM 3821 O O . GLU A 1 496 ? 4.918 -7.337 -29.188 1.00 92.62 496 GLU A O 1
ATOM 3826 N N . GLY A 1 497 ? 4.126 -6.912 -31.240 1.00 91.31 497 GLY A N 1
ATOM 3827 C CA . GLY A 1 497 ? 2.893 -6.261 -30.781 1.00 91.31 497 GLY A CA 1
ATOM 3828 C C . GLY A 1 497 ? 3.026 -4.758 -30.528 1.00 91.31 497 GLY A C 1
ATOM 3829 O O . GLY A 1 497 ? 2.077 -4.146 -30.050 1.00 91.31 497 GLY A O 1
ATOM 3830 N N . ILE A 1 498 ? 4.171 -4.158 -30.869 1.00 93.69 498 ILE A N 1
ATOM 3831 C CA . ILE A 1 498 ? 4.327 -2.700 -30.936 1.00 93.69 498 ILE A CA 1
ATOM 3832 C C . ILE A 1 498 ? 3.458 -2.161 -32.082 1.00 93.69 498 ILE A C 1
ATOM 3834 O O . ILE A 1 498 ? 3.525 -2.661 -33.207 1.00 93.69 498 ILE A O 1
ATOM 3838 N N . THR A 1 499 ? 2.673 -1.122 -31.808 1.00 91.25 499 THR A N 1
ATOM 3839 C CA . THR A 1 499 ? 1.801 -0.444 -32.783 1.00 91.25 499 THR A CA 1
ATOM 3840 C C . THR A 1 499 ? 1.930 1.080 -32.656 1.00 91.25 499 THR A C 1
ATOM 3842 O O . THR A 1 499 ? 2.741 1.591 -31.875 1.00 91.25 499 THR A O 1
ATOM 3845 N N . SER A 1 500 ? 1.131 1.838 -33.410 1.00 89.19 500 SER A N 1
ATOM 3846 C CA . SER A 1 500 ? 0.971 3.289 -33.218 1.00 89.19 500 SER A CA 1
ATOM 3847 C C . SER A 1 500 ? 0.429 3.654 -31.824 1.00 89.19 500 SER A C 1
ATOM 3849 O O . SER A 1 500 ? 0.702 4.742 -31.329 1.00 89.19 500 SER A O 1
ATOM 3851 N N . GLU A 1 501 ? -0.271 2.729 -31.159 1.00 91.62 501 GLU A N 1
ATOM 3852 C CA . GLU A 1 501 ? -0.909 2.937 -29.851 1.00 91.62 501 GLU A CA 1
ATOM 3853 C C . GLU A 1 501 ? -0.188 2.219 -28.699 1.00 91.62 501 GLU A C 1
ATOM 3855 O O . GLU A 1 501 ? -0.381 2.580 -27.541 1.00 91.62 501 GLU A O 1
ATOM 3860 N N . ILE A 1 502 ? 0.648 1.214 -28.992 1.00 93.44 502 ILE A N 1
ATOM 3861 C CA . ILE A 1 502 ? 1.299 0.366 -27.984 1.00 93.44 502 ILE A CA 1
ATOM 3862 C C . ILE A 1 502 ? 2.826 0.439 -28.143 1.00 93.44 502 ILE A C 1
ATOM 3864 O O . ILE A 1 502 ? 3.339 -0.014 -29.169 1.00 93.44 502 ILE A O 1
ATOM 3868 N N . PRO A 1 503 ? 3.571 0.951 -27.147 1.00 95.06 503 PRO A N 1
ATOM 3869 C CA . PRO A 1 503 ? 3.091 1.714 -25.990 1.00 95.06 503 PRO A CA 1
ATOM 3870 C C . PRO A 1 503 ? 2.636 3.130 -26.386 1.00 95.06 503 PRO A C 1
ATOM 3872 O O . PRO A 1 503 ? 3.174 3.729 -27.320 1.00 95.06 503 PRO A O 1
ATOM 3875 N N . ALA A 1 504 ? 1.679 3.702 -25.656 1.00 95.00 504 ALA A N 1
ATOM 3876 C CA . ALA A 1 504 ? 1.064 4.977 -26.036 1.00 95.00 504 ALA A CA 1
ATOM 3877 C C . ALA A 1 504 ? 1.989 6.199 -25.885 1.00 95.00 504 ALA A C 1
ATOM 3879 O O . ALA A 1 504 ? 1.777 7.205 -26.559 1.00 95.00 504 ALA A O 1
ATOM 3880 N N . LYS A 1 505 ? 2.988 6.149 -24.990 1.00 94.62 505 LYS A N 1
ATOM 3881 C CA . LYS A 1 505 ? 3.826 7.315 -24.649 1.00 94.62 505 LYS A CA 1
ATOM 3882 C C . LYS A 1 505 ? 5.323 7.051 -24.756 1.00 94.62 505 LYS A C 1
ATOM 3884 O O . LYS A 1 505 ? 6.025 7.850 -25.362 1.00 94.62 505 LYS A O 1
ATOM 3889 N N . VAL A 1 506 ? 5.819 5.981 -24.135 1.00 96.62 506 VAL A N 1
ATOM 3890 C CA . VAL A 1 506 ? 7.263 5.758 -23.965 1.00 96.62 506 VAL A CA 1
ATOM 3891 C C . VAL A 1 506 ? 7.631 4.320 -24.306 1.00 96.62 506 VAL A C 1
ATOM 3893 O O . VAL A 1 506 ? 7.038 3.381 -23.774 1.00 96.62 506 VAL A O 1
ATOM 3896 N N . LEU A 1 507 ? 8.648 4.162 -25.157 1.00 97.56 507 LEU A N 1
ATOM 3897 C CA . LEU A 1 507 ? 9.301 2.891 -25.457 1.00 97.56 507 LEU A CA 1
ATOM 3898 C C . LEU A 1 507 ? 10.808 3.043 -25.263 1.00 97.56 507 LEU A C 1
ATOM 3900 O O . LEU A 1 507 ? 11.488 3.637 -26.096 1.00 97.56 507 LEU A O 1
ATOM 3904 N N . ASN A 1 508 ? 11.346 2.464 -24.198 1.00 98.12 508 ASN A N 1
ATOM 3905 C CA . ASN A 1 508 ? 12.779 2.437 -23.959 1.00 98.12 508 ASN A CA 1
ATOM 3906 C C . ASN A 1 508 ? 13.354 1.057 -24.308 1.00 98.12 508 ASN A C 1
ATOM 3908 O O . ASN A 1 508 ? 13.130 0.076 -23.603 1.00 98.12 508 ASN A O 1
ATOM 3912 N N . LEU A 1 509 ? 14.102 0.991 -25.408 1.00 98.06 509 LEU A N 1
ATOM 3913 C CA . LEU A 1 509 ? 14.828 -0.185 -25.894 1.00 98.06 509 LEU A CA 1
ATOM 3914 C C . LEU A 1 509 ? 16.340 0.068 -25.944 1.00 98.06 509 LEU A C 1
ATOM 3916 O O . LEU A 1 509 ? 17.066 -0.671 -26.616 1.00 98.06 509 LEU A O 1
ATOM 3920 N N . ALA A 1 510 ? 16.832 1.090 -25.241 1.00 98.00 510 ALA A N 1
ATOM 3921 C CA . ALA A 1 510 ? 18.235 1.470 -25.272 1.00 98.00 510 ALA A CA 1
ATOM 3922 C C . ALA A 1 510 ? 19.168 0.337 -24.817 1.00 98.00 510 ALA A C 1
ATOM 3924 O O . ALA A 1 510 ? 18.810 -0.489 -23.979 1.00 98.00 510 ALA A O 1
ATOM 3925 N N . ASN A 1 511 ? 20.396 0.330 -25.331 1.00 97.94 511 ASN A N 1
ATOM 3926 C CA . ASN A 1 511 ? 21.470 -0.587 -24.953 1.00 97.94 511 ASN A CA 1
ATOM 3927 C C . ASN A 1 511 ? 21.081 -2.071 -25.088 1.00 97.94 511 ASN A C 1
ATOM 3929 O O . ASN A 1 511 ? 21.385 -2.891 -24.222 1.00 97.94 511 ASN A O 1
ATOM 3933 N N . ASN A 1 512 ? 20.392 -2.421 -26.172 1.00 98.56 512 ASN A N 1
ATOM 3934 C CA . ASN A 1 512 ? 20.114 -3.805 -26.548 1.00 98.56 512 ASN A CA 1
ATOM 3935 C C . ASN A 1 512 ? 20.998 -4.231 -27.737 1.00 98.56 512 ASN A C 1
ATOM 3937 O O . ASN A 1 512 ? 22.004 -3.597 -28.055 1.00 98.56 512 ASN A O 1
ATOM 3941 N N . ARG A 1 513 ? 20.673 -5.362 -28.365 1.00 97.12 513 ARG A N 1
ATOM 3942 C CA . ARG A 1 513 ? 21.397 -5.954 -29.500 1.00 97.12 513 ARG A CA 1
ATOM 3943 C C . ARG A 1 513 ? 20.544 -5.955 -30.771 1.00 97.12 513 ARG A C 1
ATOM 3945 O O . ARG A 1 513 ? 20.760 -6.764 -31.669 1.00 97.12 513 ARG A O 1
ATOM 3952 N N . ILE A 1 514 ? 19.577 -5.043 -30.850 1.00 96.88 514 ILE A N 1
ATOM 3953 C CA . ILE A 1 514 ? 18.636 -4.950 -31.965 1.00 96.88 514 ILE A CA 1
ATOM 3954 C C . ILE A 1 514 ? 19.379 -4.443 -33.206 1.00 96.88 514 ILE A C 1
ATOM 3956 O O . ILE A 1 514 ? 19.982 -3.372 -33.190 1.00 96.88 514 ILE A O 1
ATOM 3960 N N . SER A 1 515 ? 19.322 -5.213 -34.291 1.00 95.94 515 SER A N 1
ATOM 3961 C CA . SER A 1 515 ? 20.016 -4.903 -35.551 1.00 95.94 515 SER A CA 1
ATOM 3962 C C . SER A 1 515 ? 19.128 -4.265 -36.623 1.00 95.94 515 SER A C 1
ATOM 3964 O O . SER A 1 515 ? 19.634 -3.646 -37.562 1.00 95.94 515 SER A O 1
ATOM 3966 N N . SER A 1 516 ? 17.807 -4.392 -36.484 1.00 95.69 516 SER A N 1
ATOM 3967 C CA . SER A 1 516 ? 16.813 -3.875 -37.429 1.00 95.69 516 SER A CA 1
ATOM 3968 C C . SER A 1 516 ? 15.496 -3.524 -36.732 1.00 95.69 516 SER A C 1
ATOM 3970 O O . SER A 1 516 ? 15.177 -4.047 -35.662 1.00 95.69 516 SER A O 1
ATOM 3972 N N . ILE A 1 517 ? 14.732 -2.621 -37.347 1.00 95.62 517 ILE A N 1
ATOM 3973 C CA . ILE A 1 517 ? 13.423 -2.152 -36.887 1.00 95.62 517 ILE A CA 1
ATOM 3974 C C . ILE A 1 517 ? 12.363 -2.643 -37.887 1.00 95.62 517 ILE A C 1
ATOM 3976 O O . ILE A 1 517 ? 12.436 -2.274 -39.063 1.00 95.62 517 ILE A O 1
ATOM 3980 N N . PRO A 1 518 ? 11.337 -3.403 -37.461 1.00 94.06 518 PRO A N 1
ATOM 3981 C CA . PRO A 1 518 ? 10.279 -3.872 -38.356 1.00 94.06 518 PRO A CA 1
ATOM 3982 C C . PRO A 1 518 ? 9.573 -2.725 -39.094 1.00 94.06 518 PRO A C 1
ATOM 3984 O O . PRO A 1 518 ? 9.368 -1.645 -38.532 1.00 94.06 518 PRO A O 1
ATOM 3987 N N . GLU A 1 519 ? 9.182 -2.939 -40.353 1.00 91.56 519 GLU A N 1
ATOM 3988 C CA . GLU A 1 519 ? 8.490 -1.926 -41.175 1.00 91.56 519 GLU A CA 1
ATOM 3989 C C . GLU A 1 519 ? 7.146 -1.488 -40.588 1.00 91.56 519 GLU A C 1
ATOM 3991 O O . GLU A 1 519 ? 6.760 -0.333 -40.733 1.00 91.56 519 GLU A O 1
ATOM 3996 N N . SER A 1 520 ? 6.477 -2.376 -39.852 1.00 89.88 520 SER A N 1
ATOM 3997 C CA . SER A 1 520 ? 5.193 -2.110 -39.199 1.00 89.88 520 SER A CA 1
ATOM 3998 C C . SER A 1 520 ? 5.264 -1.124 -38.027 1.00 89.88 520 SER A C 1
ATOM 4000 O O . SER A 1 520 ? 4.223 -0.699 -37.532 1.00 89.88 520 SER A O 1
ATOM 4002 N N . VAL A 1 521 ? 6.462 -0.787 -37.540 1.00 92.12 521 VAL A N 1
ATOM 4003 C CA . VAL A 1 521 ? 6.640 0.068 -36.357 1.00 92.12 521 VAL A CA 1
ATOM 4004 C C . VAL A 1 521 ? 6.728 1.537 -36.759 1.00 92.12 521 VAL A C 1
ATOM 4006 O O . VAL A 1 521 ? 7.667 1.966 -37.421 1.00 92.12 521 VAL A O 1
ATOM 4009 N N . GLU A 1 522 ? 5.797 2.363 -36.309 1.00 89.94 522 GLU A N 1
ATOM 4010 C CA . GLU A 1 522 ? 5.917 3.809 -36.489 1.00 89.94 522 GLU A CA 1
ATOM 4011 C C . GLU A 1 522 ? 6.911 4.402 -35.477 1.00 89.94 522 GLU A C 1
ATOM 4013 O O . GLU A 1 522 ? 6.706 4.302 -34.266 1.00 89.94 522 GLU A O 1
ATOM 4018 N N . LEU A 1 523 ? 7.988 5.021 -35.973 1.00 90.75 523 LEU A N 1
ATOM 4019 C CA . LEU A 1 523 ? 8.977 5.712 -35.144 1.00 90.75 523 LEU A CA 1
ATOM 4020 C C . LEU A 1 523 ? 8.459 7.096 -34.762 1.00 90.75 523 LEU A C 1
ATOM 4022 O O . LEU A 1 523 ? 8.172 7.917 -35.632 1.00 90.75 523 LEU A O 1
ATOM 4026 N N . ARG A 1 524 ? 8.366 7.352 -33.459 1.00 90.12 524 ARG A N 1
ATOM 4027 C CA . ARG A 1 524 ? 7.768 8.564 -32.894 1.00 90.12 524 ARG A CA 1
ATOM 4028 C C . ARG A 1 524 ? 8.521 9.035 -31.653 1.00 90.12 524 ARG A C 1
ATOM 4030 O O . ARG A 1 524 ? 9.318 8.291 -31.085 1.00 90.12 524 ARG A O 1
ATOM 4037 N N . ALA A 1 525 ? 8.251 10.268 -31.227 1.00 88.38 525 ALA A N 1
ATOM 4038 C CA . ALA A 1 525 ? 8.812 10.818 -29.997 1.00 88.38 525 ALA A CA 1
ATOM 4039 C C . ALA A 1 525 ? 8.489 9.919 -28.786 1.00 88.38 525 ALA A C 1
ATOM 4041 O O . ALA A 1 525 ? 7.404 9.345 -28.703 1.00 88.38 525 ALA A O 1
ATOM 4042 N N . GLY A 1 526 ? 9.441 9.799 -27.855 1.00 89.62 526 GLY A N 1
ATOM 4043 C CA . GLY A 1 526 ? 9.341 8.903 -26.696 1.00 89.62 526 GLY A CA 1
ATOM 4044 C C . GLY A 1 526 ? 9.878 7.488 -26.940 1.00 89.62 526 GLY A C 1
ATOM 4045 O O . GLY A 1 526 ? 9.924 6.692 -26.001 1.00 89.62 526 GLY A O 1
ATOM 4046 N N . PHE A 1 527 ? 10.304 7.169 -28.167 1.00 93.94 527 PHE A N 1
ATOM 4047 C CA . PHE A 1 527 ? 11.058 5.952 -28.459 1.00 93.94 527 PHE A CA 1
ATOM 4048 C C . PHE A 1 527 ? 12.547 6.217 -28.239 1.00 93.94 527 PHE A C 1
ATOM 4050 O O . PHE A 1 527 ? 13.048 7.268 -28.624 1.00 93.94 527 PHE A O 1
ATOM 4057 N N . ASN A 1 528 ? 13.233 5.269 -27.608 1.00 95.38 528 ASN A N 1
ATOM 4058 C CA . ASN A 1 528 ? 14.666 5.327 -27.360 1.00 95.38 528 ASN A CA 1
ATOM 4059 C C . ASN A 1 528 ? 15.316 4.001 -27.767 1.00 95.38 528 ASN A C 1
ATOM 4061 O O . ASN A 1 528 ? 15.081 2.961 -27.148 1.00 95.38 528 ASN A O 1
ATOM 4065 N N . LEU A 1 529 ? 16.142 4.050 -28.806 1.00 95.38 529 LEU A N 1
ATOM 4066 C CA . LEU A 1 529 ? 16.885 2.941 -29.398 1.00 95.38 529 LEU A CA 1
ATOM 4067 C C . LEU A 1 529 ? 18.404 3.139 -29.287 1.00 95.38 529 LEU A C 1
ATOM 4069 O O . LEU A 1 529 ? 19.167 2.350 -29.853 1.00 95.38 529 LEU A O 1
ATOM 4073 N N . ILE A 1 530 ? 18.862 4.141 -28.531 1.00 94.56 530 ILE A N 1
ATOM 4074 C CA . ILE A 1 530 ? 20.283 4.463 -28.353 1.00 94.56 530 ILE A CA 1
ATOM 4075 C C . ILE A 1 530 ? 21.066 3.232 -27.889 1.00 94.56 530 ILE A C 1
ATOM 4077 O O . ILE A 1 530 ? 20.608 2.472 -27.043 1.00 94.56 530 ILE A O 1
ATOM 4081 N N . GLY A 1 531 ? 22.270 3.030 -28.427 1.00 95.50 531 GLY A N 1
ATOM 4082 C CA . GLY A 1 531 ? 23.146 1.931 -28.008 1.00 95.50 531 GLY A CA 1
ATOM 4083 C C . GLY A 1 531 ? 22.773 0.561 -28.583 1.00 95.50 531 GLY A C 1
ATOM 4084 O O . GLY A 1 531 ? 23.280 -0.446 -28.098 1.00 95.50 531 GLY A O 1
ATOM 4085 N N . ASN A 1 532 ? 21.915 0.508 -29.608 1.00 97.25 532 ASN A N 1
ATOM 4086 C CA . ASN A 1 532 ? 21.662 -0.702 -30.391 1.00 97.25 532 ASN A CA 1
ATOM 4087 C C . ASN A 1 532 ? 22.539 -0.763 -31.658 1.00 97.25 532 ASN A C 1
ATOM 4089 O O . ASN A 1 532 ? 22.764 0.269 -32.295 1.00 97.25 532 ASN A O 1
ATOM 4093 N N . PRO A 1 533 ? 22.995 -1.957 -32.080 1.00 96.50 533 PRO A N 1
ATOM 4094 C CA . PRO A 1 533 ? 23.785 -2.154 -33.295 1.00 96.50 533 PRO A CA 1
ATOM 4095 C C . PRO A 1 533 ? 22.909 -2.166 -34.563 1.00 96.50 533 PRO A C 1
ATOM 4097 O O . PRO A 1 533 ? 22.937 -3.124 -35.336 1.00 96.50 533 PRO A O 1
ATOM 4100 N N . ILE A 1 534 ? 22.124 -1.109 -34.789 1.00 95.12 534 ILE A N 1
ATOM 4101 C CA . ILE A 1 534 ? 21.228 -1.006 -35.949 1.00 95.12 534 ILE A CA 1
ATOM 4102 C C . ILE A 1 534 ? 22.065 -0.797 -37.213 1.00 95.12 534 ILE A C 1
ATOM 4104 O O . ILE A 1 534 ? 22.665 0.260 -37.408 1.00 95.12 534 ILE A O 1
ATOM 4108 N N . THR A 1 535 ? 22.107 -1.811 -38.075 1.00 93.25 535 THR A N 1
ATOM 4109 C CA . THR A 1 535 ? 22.909 -1.808 -39.312 1.00 93.25 535 THR A CA 1
ATOM 4110 C C . THR A 1 535 ? 22.062 -1.912 -40.575 1.00 93.25 535 THR A C 1
ATOM 4112 O O . THR A 1 535 ? 22.557 -1.618 -41.664 1.00 93.25 535 THR A O 1
ATOM 4115 N N . ASP A 1 536 ? 20.786 -2.282 -40.450 1.00 93.81 536 ASP A N 1
ATOM 4116 C CA . ASP A 1 536 ? 19.870 -2.386 -41.581 1.00 93.81 536 ASP A CA 1
ATOM 4117 C C . ASP A 1 536 ? 19.637 -1.015 -42.269 1.00 93.81 536 ASP A C 1
ATOM 4119 O O . ASP A 1 536 ? 19.164 -0.066 -41.627 1.00 93.81 536 ASP A O 1
ATOM 4123 N N . PRO A 1 537 ? 19.906 -0.885 -43.586 1.00 94.31 537 PRO A N 1
ATOM 4124 C CA . PRO A 1 537 ? 19.748 0.379 -44.304 1.00 94.31 537 PRO A CA 1
ATOM 4125 C C . PRO A 1 537 ? 18.325 0.953 -44.298 1.00 94.31 537 PRO A C 1
ATOM 4127 O O . PRO A 1 537 ? 18.167 2.176 -44.348 1.00 94.31 537 PRO A O 1
ATOM 4130 N N . ALA A 1 538 ? 17.282 0.114 -44.274 1.00 94.62 538 ALA A N 1
ATOM 4131 C CA . ALA A 1 538 ? 15.898 0.591 -44.250 1.00 94.62 538 ALA A CA 1
ATOM 4132 C C . ALA A 1 538 ? 15.553 1.232 -42.895 1.00 94.62 538 ALA A C 1
ATOM 4134 O O . ALA A 1 538 ? 14.988 2.328 -42.850 1.00 94.62 538 ALA A O 1
ATOM 4135 N N . SER A 1 539 ? 15.979 0.596 -41.806 1.00 95.38 539 SER A N 1
ATOM 4136 C CA . SER A 1 539 ? 15.864 1.096 -40.434 1.00 95.38 539 SER A CA 1
ATOM 4137 C C . SER A 1 539 ? 16.595 2.426 -40.255 1.00 95.38 539 SER A C 1
ATOM 4139 O O . SER A 1 539 ? 16.010 3.382 -39.748 1.00 95.38 539 SER A O 1
ATOM 4141 N N . LEU A 1 540 ? 17.835 2.534 -40.750 1.00 93.62 540 LEU A N 1
ATOM 4142 C CA . LEU A 1 540 ? 18.622 3.771 -40.682 1.00 93.62 540 LEU A CA 1
ATOM 4143 C C . LEU A 1 540 ? 17.947 4.938 -41.418 1.00 93.62 540 LEU A C 1
ATOM 4145 O O . LEU A 1 540 ? 17.855 6.037 -40.874 1.00 93.62 540 LEU A O 1
ATOM 4149 N N . ARG A 1 541 ? 17.416 4.709 -42.629 1.00 94.62 541 ARG A N 1
ATOM 4150 C CA . ARG A 1 541 ? 16.666 5.742 -43.371 1.00 94.62 541 ARG A CA 1
ATOM 4151 C C . ARG A 1 541 ? 15.434 6.219 -42.603 1.00 94.62 541 ARG A C 1
ATOM 4153 O O . ARG A 1 541 ? 15.170 7.419 -42.560 1.00 94.62 541 ARG A O 1
ATOM 4160 N N . ARG A 1 542 ? 14.702 5.292 -41.980 1.00 94.44 542 ARG A N 1
ATOM 4161 C CA . ARG A 1 542 ? 13.515 5.607 -41.172 1.00 94.44 542 ARG A CA 1
ATOM 4162 C C . ARG A 1 542 ? 13.868 6.379 -39.904 1.00 94.44 542 ARG A C 1
ATOM 4164 O O . ARG A 1 542 ? 13.160 7.329 -39.593 1.00 94.44 542 ARG A O 1
ATOM 4171 N N . LEU A 1 543 ? 14.967 6.044 -39.228 1.00 92.88 543 LEU A N 1
ATOM 4172 C CA . LEU A 1 543 ? 15.469 6.801 -38.073 1.00 92.88 543 LEU A CA 1
ATOM 4173 C C . LEU A 1 543 ? 15.857 8.235 -38.456 1.00 92.88 543 LEU A C 1
ATOM 4175 O O . LEU A 1 543 ? 15.457 9.174 -37.774 1.00 92.88 543 LEU A O 1
ATOM 4179 N N . ILE A 1 544 ? 16.570 8.423 -39.575 1.00 91.44 544 ILE A N 1
ATOM 4180 C CA . ILE A 1 544 ? 16.919 9.762 -40.085 1.00 91.44 544 ILE A CA 1
ATOM 4181 C C . ILE A 1 544 ? 15.651 10.575 -40.357 1.00 91.44 544 ILE A C 1
ATOM 4183 O O . ILE A 1 544 ? 15.550 11.721 -39.922 1.00 91.44 544 ILE A O 1
ATOM 4187 N N . HIS A 1 545 ? 14.670 9.985 -41.044 1.00 90.88 545 HIS A N 1
ATOM 4188 C CA . HIS A 1 545 ? 13.400 10.653 -41.315 1.00 90.88 545 HIS A CA 1
ATOM 4189 C C . HIS A 1 545 ? 12.658 11.002 -40.019 1.00 90.88 545 HIS A C 1
ATOM 4191 O O . HIS A 1 545 ? 12.232 12.139 -39.844 1.00 90.88 545 HIS A O 1
ATOM 4197 N N . ALA A 1 546 ? 12.547 10.054 -39.086 1.00 89.38 546 ALA A N 1
ATOM 4198 C CA . ALA A 1 546 ? 11.879 10.269 -37.808 1.00 89.38 546 ALA A CA 1
ATOM 4199 C C . ALA A 1 546 ? 12.551 11.386 -36.997 1.00 89.38 546 ALA A C 1
ATOM 4201 O O . ALA A 1 546 ? 11.851 12.246 -36.467 1.00 89.38 546 ALA A O 1
ATOM 4202 N N . ARG A 1 547 ? 13.889 11.452 -36.976 1.00 88.31 547 ARG A N 1
ATOM 4203 C CA . ARG A 1 547 ? 14.648 12.552 -36.359 1.00 88.31 547 ARG A CA 1
ATOM 4204 C C . ARG A 1 547 ? 14.318 13.904 -36.994 1.00 88.31 547 ARG A C 1
ATOM 4206 O O . ARG A 1 547 ? 14.082 14.869 -36.276 1.00 88.31 547 ARG A O 1
ATOM 4213 N N . ILE A 1 548 ? 14.272 13.973 -38.327 1.00 89.00 548 ILE A N 1
ATOM 4214 C CA . ILE A 1 548 ? 13.926 15.202 -39.062 1.00 89.00 548 ILE A CA 1
ATOM 4215 C C . ILE A 1 548 ? 12.496 15.651 -38.737 1.00 89.00 548 ILE A C 1
ATOM 4217 O O . ILE A 1 548 ? 12.263 16.838 -38.530 1.00 89.00 548 ILE A O 1
ATOM 4221 N N . THR A 1 549 ? 11.540 14.721 -38.684 1.00 87.25 549 THR A N 1
ATOM 4222 C CA . THR A 1 549 ? 10.125 15.036 -38.433 1.00 87.25 549 THR A CA 1
ATOM 4223 C C . THR A 1 549 ? 9.850 15.406 -36.976 1.00 87.25 549 THR A C 1
ATOM 4225 O O . THR A 1 549 ? 9.072 16.318 -36.714 1.00 87.25 549 THR A O 1
ATOM 4228 N N . THR A 1 550 ? 10.456 14.693 -36.026 1.00 82.94 550 THR A N 1
ATOM 4229 C CA . THR A 1 550 ? 10.156 14.840 -34.590 1.00 82.94 550 THR A CA 1
ATOM 4230 C C . THR A 1 550 ? 11.061 15.840 -33.876 1.00 82.94 550 THR A C 1
ATOM 4232 O O . THR A 1 550 ? 10.694 16.337 -32.815 1.00 82.94 550 THR A O 1
ATOM 4235 N N . GLY A 1 551 ? 12.249 16.129 -34.419 1.00 83.06 551 GLY A N 1
ATOM 4236 C CA . GLY A 1 551 ? 13.272 16.942 -33.756 1.00 83.06 551 GLY A CA 1
ATOM 4237 C C . GLY A 1 551 ? 13.934 16.259 -32.552 1.00 83.06 551 GLY A C 1
ATOM 4238 O O . GLY A 1 551 ? 14.729 16.892 -31.861 1.00 83.06 551 GLY A O 1
ATOM 4239 N N . THR A 1 552 ? 13.624 14.986 -32.291 1.00 79.69 552 THR A N 1
ATOM 4240 C CA . THR A 1 552 ? 14.172 14.203 -31.177 1.00 79.69 552 THR A CA 1
ATOM 4241 C C . THR A 1 552 ? 15.095 13.100 -31.681 1.00 79.69 552 THR A C 1
ATOM 4243 O O . THR A 1 552 ? 14.818 12.488 -32.713 1.00 79.69 552 THR A O 1
ATOM 4246 N N . ASP A 1 553 ? 16.171 12.830 -30.940 1.00 76.00 553 ASP A N 1
ATOM 4247 C CA . ASP A 1 553 ? 16.984 11.630 -31.152 1.00 76.00 553 ASP A CA 1
ATOM 4248 C C . ASP A 1 553 ? 16.225 10.415 -30.605 1.00 76.00 553 ASP A C 1
ATOM 4250 O O . ASP A 1 553 ? 15.984 10.323 -29.401 1.00 76.00 553 ASP A O 1
ATOM 4254 N N . ILE A 1 554 ? 15.810 9.541 -31.528 1.00 78.56 554 ILE A N 1
ATOM 4255 C CA . ILE A 1 554 ? 15.121 8.264 -31.280 1.00 78.56 554 ILE A CA 1
ATOM 4256 C C . ILE A 1 554 ? 16.141 7.134 -31.243 1.00 78.56 554 ILE A C 1
ATOM 4258 O O . ILE A 1 554 ? 16.995 7.078 -32.158 1.00 78.56 554 ILE A O 1
#

Sequence (554 aa):
MNNMPVKPPTGGSTPVKVDASTSPTRPAEVGTPLPGPSGRRDFGSGLSLDDLRPRPGSSSAVDADAAGTTPAVIIHAAPVETRLLAPGPALDDYVINARAILPEVNSEGLTVFKKRTYAEVADGEFVLVAVDPETGLHRARRPSDLLPGPVMLRDATSGFWYPRTVVEPATRAQVRSYLPDMSDQHADDFIARFDDKDVADLELKRIQLGLAQLGSENVWFPHFQSREAWGSEKQATIDMWSTLRQLYKWQGQPDLRVYRDGQLSGYKLDMNLMLWPVERLHSLKFKAVVELSLRGNARLNPEVFFAQFPNIESLTVTSAQFATGLHAWNNAAGRYQFQILQSRLEINSRFATLLNGLSRLRVLSLQDCNFPARFSVSGMTQLQVLRLGNTYGMADLAGVVAGLPSPSRLQVLDLHKNNSLLVAPDITRMTELRVLDLTGTGINRLPGGLGADNARSRLEVLRLGDNALSVAPSLKGMTALQELDLSNARLDSFPEGITSEIPAKVLNLANNRISSIPESVELRAGFNLIGNPITDPASLRRLIHARITTGTDI